Protein AF-A0AAD2DJ62-F1 (afdb_monomer_lite)

Foldseek 3Di:
DPLVVQLVCLLVVHADALVRLLVLLVLLLVLLQPAFLAAEAEPQEKEAFAAAQQQVLVVVVCVQQDHPPVYAYEYQENLHFLYLRSRSSLSSLSSCCSVRVRRRAYAYALCLAPVNCVPRCVQVSCCVNNVDRSSVVSSSQSNLSHHAWYAYPLAEIEGAADFAPQDLEPVVSRPDNSNDGQDLADGSQQSRQEHEDDDQAWDPDLQQIHIYGYDPSLVSSCVVSVHQAYEYELDDDQAQKDQDDPSSRYMYGHSHACGSVPPRGKHWMWTQHNVRDIDITIDHRDVVSVVPDDDPDDDPDPPPPDPPPPADSNHHDHDDDDDDDDDDDDDDDDDDDDDDDDDDDDDQDDDDFFWKDQDPLLVLLSVQVVQLQQAFGKDFPDWDADPPPRHTFKTKIATPLADFDDDDPDPDDDPGSRPNFPFIWMWGHPDPRMIGTHDGDHDGPDDGDSPPPDDDPRNPDHDDNPDDGDDDDDDDDDDDDDDDDDDDDDDDDPDPPQVVVVVVVVVVVVVQLVCQVPDDDDQPDPALQLVQVNQWFGPVVSVVVSVQVVQLVQKDDWDFDDDPDQKTKIKIWGWDDDPPRDTDIDIKIWIARPPVRDIDILVCCCVVPLADGNVRVNVCVVVVNRYDDCVSVDLVGTSPDDDPDDDDPDDDPPDPDDPVNVLVVCVVVLVVLLVQLLPDPVSVVVSLVVLVVVLVVLVVVVVVPVVDDDDPDDPDPSPSVNVSSVVSNVSSVSSVVVDPDDDDDDDDDDDD

Radius of gyration: 34.88 Å; chains: 1; bounding box: 92×95×78 Å

InterPro domains:
  IPR004330 FAR1, DNA binding domain [PF03101] (365-450)
  IPR004843 Calcineurin-like, phosphoesterase domain [PF00149] (44-237)
  IPR006186 Serine/threonine-specific protein phosphatase/bis(5-nucleosyl)-tetraphosphatase [PR00114] (44-71)
  IPR006186 Serine/threonine-specific protein phosphatase/bis(5-nucleosyl)-tetraphosphatase [PR00114] (73-100)
  IPR006186 Serine/threonine-specific protein phosphatase/bis(5-nucleosyl)-tetraphosphatase [PR00114] (106-130)
  IPR006186 Serine/threonine-specific protein phosphatase/bis(5-nucleosyl)-tetraphosphatase [PR00114] (141-167)
  IPR006186 Serine/threonine-specific protein phosphatase/bis(5-nucleosyl)-tetraphosphatase [PR00114] (170-197)
  IPR006186 Serine/threonine-specific protein phosphatase/bis(5-nucleosyl)-tetraphosphatase [PR00114] (226-246)
  IPR006186 Serine/threonine-specific protein phosphatase/bis(5-nucleosyl)-tetraphosphatase [PR00114] (249-265)
  IPR006186 Serine/threonine-specific protein phosphatase/bis(5-nucleosyl)-tetraphosphatase [PS00125] (107-112)
  IPR006186 Serine/threonine-specific protein phosphatase/bis(5-nucleosyl)-tetraphosphatase [SM00156] (16-287)
  IPR006564 Zinc finger, PMZ-type [SM00575] (599-626)
  IPR007527 Zinc finger, SWIM-type [PF04434] (592-622)
  IPR007527 Zinc finger, SWIM-type [PS50966] (588-624)
  IPR029052 Metallo-dependent phosphatase-like [G3DSA:3.60.21.10] (1-300)
  IPR029052 Metallo-dependent phosphatase-like [SSF56300] (2-286)
  IPR047129 Serine/Threonine protein phosphatase PP2A-like [PTHR45619] (2-291)

Sequence (752 aa):
MDLDQWIVKVKEGQHLSEDELQLLCEYVKEILIEESNVQPVNSPVTVCGDIHGQFHDLMKLFQTGGHVPETNYIFMGDFVDRGYNSLEVFTILLLLKARYPANITLLRGNHESRQLTQVYGFYDECQRKYGNANAWRYCTDVFDYLTLSAIIDGTVLCVHGGLSPDVRTIDQIRVIERNCEIPHEGPFCDLMWSDPEDIETWAVSPRGAGWLFGSRVTSEFNHINKLDLVCRAHQLVQEGLKYMFQDKGLVTVWSAPNYCYRCGNVASILSFNENMEREVKFFTETEENNQMRGPRTGQVSIYEGLNMEAVSLNSEPIFGEGEDFEDGDCATPEYDNEVHKSQFKKEPLPPTIGLEFESFEEAYDFYNVYAKDQGFGIRVSNSWFRSKRRERYRAKLSCSSAGFKKKSEANNPRPETRTGCPAMTIIKLVDAKRWRIVEVELEHNHPVNPEIKRFYKSHKKMFLASKKAQQSEPVKEIQTIKLYQTAVIDASCSGHIKTDALQRKHLKEAMGDFESRNSCFELKTKCNFELQLSKVYTKEIFNKFQIEVEGMYSCFNTRQVNANGPILTFVVKERIEVEGNEKEVRHYEVLYETTQMEIRCICSLFNLKGYLCRHALNVLNYNGVEEIPSEYILRRWSKDYKRSFHIDNGLSDSDVDVPVQWYNLLCRHGIQVVEEGAQSKEHYQAVMQELDGLLTKFTVVEESFMNSILTPNSLVYPDVVLFFGRSMCRALRAKNKLGFVNDCSCGPSSWT

Secondary structure (DSSP, 8-state):
--HHHHHHHHHTTPPPPHHHHHHHHHHHHHHHTTS-SEEEEPSSEEEE---TT-HHHHHHHHHHH--TTTSEEEE-S--SSSSS-HHHHHHHHHHHHHH-TTTEEEB--TTSSHHHHHHHSHHHHHHHHHSSSHHHHHHHHHHTTSBSEEEETTTEEEESS---TT--SHHHHHTS--SSSPPSSSHHHHHHH-EE-SSSSEEE-TTSSSEEE-HHHHHHHHHHHT-SEEEE-SS--TTSEEEESSS--EEEE---TTGGGTS---EEEEEE-TT--EEEEEE---HHHHH-----SS---TTTTS-TTSS-TT------------------------------PPPPPPP-TT-EESSHHHHHHHHHHHHHHTT--EEEEEEEEETTTTEEEEEEEEETT-S-PPP---SS-----------EEEEEEEETTEEEEEEEE---SS---TT-----GGGGG-----S--------------------------SSSHHHHHHHHHHHHHHHHHHHHHH-----SS--HHHHHHHHHB-HHHHHHHHHHHHGGGGEEEEEEEE-SSSEEEEEEEEEEEETTTEEEEEEEEEEEETTTTEEEETT-HHHHTSS--HHHHHHHHHTT--S--GGGS-GGGBTT----S-------TT----HHHHHHHHHHHHHHHHHHTTS-HHHHHHHHHHHHHHHHHHHHHHHHHTTS---SS---HHHHHHHHHHHHHHHHHHHHTTS-S-----------

Organism: NCBI:txid56036

pLDDT: mean 73.36, std 24.81, range [20.56, 98.81]

Structure (mmCIF, N/CA/C/O backbone):
data_AF-A0AAD2DJ62-F1
#
_entry.id   AF-A0AAD2DJ62-F1
#
loop_
_atom_site.group_PDB
_atom_site.id
_atom_site.type_symbol
_atom_site.label_atom_id
_atom_site.label_alt_id
_atom_site.label_comp_id
_atom_site.label_asym_id
_atom_site.label_entity_id
_atom_site.label_seq_id
_atom_site.pdbx_PDB_ins_code
_atom_site.Cartn_x
_atom_site.Cartn_y
_atom_site.Cartn_z
_atom_site.occupancy
_atom_site.B_iso_or_equiv
_atom_site.auth_seq_id
_atom_site.auth_comp_id
_atom_site.auth_asym_id
_atom_site.auth_atom_id
_atom_site.pdbx_PDB_model_num
ATOM 1 N N . MET A 1 1 ? -17.630 -7.058 24.037 1.00 83.31 1 MET A N 1
ATOM 2 C CA . MET A 1 1 ? -17.157 -6.040 23.084 1.00 83.31 1 MET A CA 1
ATOM 3 C C . MET A 1 1 ? -18.320 -5.102 22.808 1.00 83.31 1 MET A C 1
ATOM 5 O O . MET A 1 1 ? -19.314 -5.566 22.266 1.00 83.31 1 MET A O 1
ATOM 9 N N . ASP A 1 2 ? -18.247 -3.851 23.262 1.00 92.69 2 ASP A N 1
ATOM 10 C CA . ASP A 1 2 ? -19.270 -2.828 22.992 1.00 92.69 2 ASP A CA 1
ATOM 11 C C . ASP A 1 2 ? -18.758 -1.912 21.872 1.00 92.69 2 ASP A C 1
ATOM 13 O O . ASP A 1 2 ? -18.056 -0.929 22.110 1.00 92.69 2 ASP A O 1
ATOM 17 N N . LEU A 1 3 ? -19.036 -2.309 20.626 1.00 95.12 3 LEU A N 1
ATOM 18 C CA . LEU A 1 3 ? -18.525 -1.619 19.440 1.00 95.12 3 LEU A CA 1
ATOM 19 C C . LEU A 1 3 ? -19.054 -0.187 19.337 1.00 95.12 3 LEU A C 1
ATOM 21 O O . LEU A 1 3 ? -18.305 0.704 18.947 1.00 95.12 3 LEU A O 1
ATOM 25 N N . ASP A 1 4 ? -20.314 0.049 19.702 1.00 95.62 4 ASP A N 1
ATOM 26 C CA . ASP A 1 4 ? -20.933 1.368 19.573 1.00 95.62 4 ASP A CA 1
ATOM 27 C C . ASP A 1 4 ? -20.291 2.357 20.561 1.00 95.62 4 ASP A C 1
ATOM 29 O O . ASP A 1 4 ? -19.957 3.485 20.185 1.00 95.62 4 ASP A O 1
ATOM 33 N N . GLN A 1 5 ? -20.010 1.918 21.794 1.00 96.50 5 GLN A N 1
ATOM 34 C CA . GLN A 1 5 ? -19.262 2.720 22.766 1.00 96.50 5 GLN A CA 1
ATOM 35 C C . GLN A 1 5 ? -17.831 3.016 22.292 1.00 96.50 5 GLN A C 1
ATOM 37 O O . GLN A 1 5 ? -17.360 4.152 22.400 1.00 96.50 5 GLN A O 1
ATOM 42 N N . TRP A 1 6 ? -17.130 2.014 21.757 1.00 97.56 6 TRP A N 1
ATOM 43 C CA . TRP A 1 6 ? -15.767 2.177 21.247 1.00 97.56 6 TRP A CA 1
ATOM 44 C C . TRP A 1 6 ? -15.704 3.114 20.036 1.00 97.56 6 TRP A C 1
ATOM 46 O O . TRP A 1 6 ? -14.789 3.932 19.948 1.00 97.56 6 TRP A O 1
ATOM 56 N N . ILE A 1 7 ? -16.699 3.068 19.146 1.00 96.75 7 ILE A N 1
ATOM 57 C CA . ILE A 1 7 ? -16.826 3.997 18.014 1.00 96.75 7 ILE A CA 1
ATOM 58 C C . ILE A 1 7 ? -16.945 5.439 18.509 1.00 96.75 7 ILE A C 1
ATOM 60 O O . ILE A 1 7 ? -16.255 6.314 17.988 1.00 96.75 7 ILE A O 1
ATOM 64 N N . VAL A 1 8 ? -17.791 5.702 19.510 1.00 96.12 8 VAL A N 1
ATOM 65 C CA . VAL A 1 8 ? -17.934 7.050 20.090 1.00 96.12 8 VAL A CA 1
ATOM 66 C C . VAL A 1 8 ? -16.615 7.511 20.710 1.00 96.12 8 VAL A C 1
ATOM 68 O O . VAL A 1 8 ? -16.139 8.597 20.385 1.00 96.12 8 VAL A O 1
ATOM 71 N N . LYS A 1 9 ? -15.977 6.655 21.515 1.00 95.25 9 LYS A N 1
ATOM 72 C CA . LYS A 1 9 ? -14.684 6.930 22.160 1.00 95.25 9 LYS A CA 1
ATOM 73 C C . LYS A 1 9 ? -13.601 7.318 21.145 1.00 95.25 9 LYS A C 1
ATOM 75 O O . LYS A 1 9 ? -12.930 8.332 21.324 1.00 95.25 9 LYS A O 1
ATOM 80 N N . VAL A 1 10 ? -13.461 6.556 20.058 1.00 95.88 10 VAL A N 1
ATOM 81 C CA . VAL A 1 10 ? -12.454 6.841 19.022 1.00 95.88 10 VAL A CA 1
ATOM 82 C C . VAL A 1 10 ? -12.803 8.089 18.216 1.00 95.88 10 VAL A C 1
ATOM 84 O O . VAL A 1 10 ? -11.910 8.882 17.931 1.00 95.88 10 VAL A O 1
ATOM 87 N N . LYS A 1 11 ? -14.086 8.342 17.923 1.00 93.75 11 LYS A N 1
ATOM 88 C CA . LYS A 1 11 ? -14.540 9.588 17.269 1.00 93.75 11 LYS A CA 1
ATOM 89 C C . LYS A 1 11 ? -14.206 10.853 18.063 1.00 93.75 11 LYS A C 1
ATOM 91 O O . LYS A 1 11 ? -13.982 11.897 17.459 1.00 93.75 11 LYS A O 1
ATOM 96 N N . GLU A 1 12 ? -14.128 10.760 19.387 1.00 92.00 12 GLU A N 1
ATOM 97 C CA . GLU A 1 12 ? -13.686 11.852 20.266 1.00 92.00 12 GLU A CA 1
ATOM 98 C C . GLU A 1 12 ? -12.153 12.034 20.300 1.00 92.00 12 GLU A C 1
ATOM 100 O O . GLU A 1 12 ? -11.650 12.902 21.013 1.00 92.00 12 GLU A O 1
ATOM 105 N N . GLY A 1 13 ? -11.397 11.236 19.537 1.00 87.19 13 GLY A N 1
ATOM 106 C CA . GLY A 1 13 ? -9.935 11.285 19.476 1.00 87.19 13 GLY A CA 1
ATOM 107 C C . GLY A 1 13 ? -9.234 10.501 20.589 1.00 87.19 13 GLY A C 1
ATOM 108 O O . GLY A 1 13 ? -8.033 10.675 20.795 1.00 87.19 13 GLY A O 1
ATOM 109 N N . GLN A 1 14 ? -9.958 9.652 21.325 1.00 93.25 14 GLN A N 1
ATOM 110 C CA . GLN A 1 14 ? -9.372 8.769 22.334 1.00 93.25 14 GLN A CA 1
ATOM 111 C C . GLN A 1 14 ? -8.994 7.422 21.709 1.00 93.25 14 GLN A C 1
ATOM 113 O O . GLN A 1 14 ? -9.732 6.880 20.894 1.00 93.25 14 GLN A O 1
ATOM 118 N N . HIS A 1 15 ? -7.884 6.820 22.132 1.00 94.12 15 HIS A N 1
ATOM 119 C CA . HIS A 1 15 ? -7.539 5.462 21.711 1.00 94.12 15 HIS A CA 1
ATOM 120 C C . HIS A 1 15 ? -8.118 4.409 22.669 1.00 94.12 15 HIS A C 1
ATOM 122 O O . HIS A 1 15 ? -8.421 4.681 23.836 1.00 94.12 15 HIS A O 1
ATOM 128 N N . LEU A 1 16 ? -8.290 3.186 22.167 1.00 96.88 16 LEU A N 1
ATOM 129 C CA . LEU A 1 16 ? -8.700 2.038 22.974 1.00 96.88 16 LEU A CA 1
ATOM 130 C C . LEU A 1 16 ? -7.606 1.659 23.990 1.00 96.88 16 LEU A C 1
ATOM 132 O O . LEU A 1 16 ? -6.458 2.100 23.879 1.00 96.88 16 LEU A O 1
ATOM 136 N N . SER A 1 17 ? -7.956 0.885 25.019 1.00 96.88 17 SER A N 1
ATOM 137 C CA . SER A 1 17 ? -6.923 0.228 25.832 1.00 96.88 17 SER A CA 1
ATOM 138 C C . SER A 1 17 ? -6.212 -0.853 25.007 1.00 96.88 17 SER A C 1
ATOM 140 O O . SER A 1 17 ? -6.712 -1.278 23.967 1.00 96.88 17 SER A O 1
ATOM 142 N N . GLU A 1 18 ? -5.040 -1.304 25.458 1.00 97.06 18 GLU A N 1
ATOM 143 C CA . GLU A 1 18 ? -4.276 -2.336 24.742 1.00 97.06 18 GLU A CA 1
ATOM 144 C C . GLU A 1 18 ? -5.087 -3.634 24.574 1.00 97.06 18 GLU A C 1
ATOM 146 O O . GLU A 1 18 ? -5.151 -4.168 23.469 1.00 97.06 18 GLU A O 1
ATOM 151 N N . ASP A 1 19 ? -5.784 -4.074 25.628 1.00 97.25 19 ASP A N 1
ATOM 152 C CA . ASP A 1 19 ? -6.647 -5.265 25.603 1.00 97.25 19 ASP A CA 1
ATOM 153 C C . ASP A 1 19 ? -7.863 -5.082 24.677 1.00 97.25 19 ASP A C 1
ATOM 155 O O . ASP A 1 19 ? -8.256 -6.003 23.960 1.00 97.25 19 ASP A O 1
ATOM 159 N N . GLU A 1 20 ? -8.472 -3.888 24.678 1.00 98.00 20 GLU A N 1
ATOM 160 C CA . GLU A 1 20 ? -9.598 -3.552 23.795 1.00 98.00 20 GLU A CA 1
ATOM 161 C C . GLU A 1 20 ? -9.165 -3.576 22.320 1.00 98.00 20 GLU A C 1
ATOM 163 O O . GLU A 1 20 ? -9.867 -4.143 21.479 1.00 98.00 20 GLU A O 1
ATOM 168 N N . LEU A 1 21 ? -7.997 -2.999 22.011 1.00 98.38 21 LEU A N 1
ATOM 169 C CA . LEU A 1 21 ? -7.426 -3.000 20.664 1.00 98.38 21 LEU A CA 1
ATOM 170 C C . LEU A 1 21 ? -7.064 -4.417 20.214 1.00 98.38 21 LEU A C 1
ATOM 172 O O . LEU A 1 21 ? -7.402 -4.796 19.096 1.00 98.38 21 LEU A O 1
ATOM 176 N N . GLN A 1 22 ? -6.422 -5.208 21.076 1.00 98.19 22 GLN A N 1
ATOM 177 C CA . GLN A 1 22 ? -6.098 -6.600 20.772 1.00 98.19 22 GLN A CA 1
ATOM 178 C C . GLN A 1 22 ? -7.366 -7.394 20.438 1.00 98.19 22 GLN A C 1
ATOM 180 O O . GLN A 1 22 ? -7.416 -8.068 19.411 1.00 98.19 22 GLN A O 1
ATOM 185 N N . LEU A 1 23 ? -8.410 -7.271 21.266 1.00 98.25 23 LEU A N 1
ATOM 186 C CA . LEU A 1 23 ? -9.684 -7.954 21.043 1.00 98.25 23 LEU A CA 1
ATOM 187 C C . LEU A 1 23 ?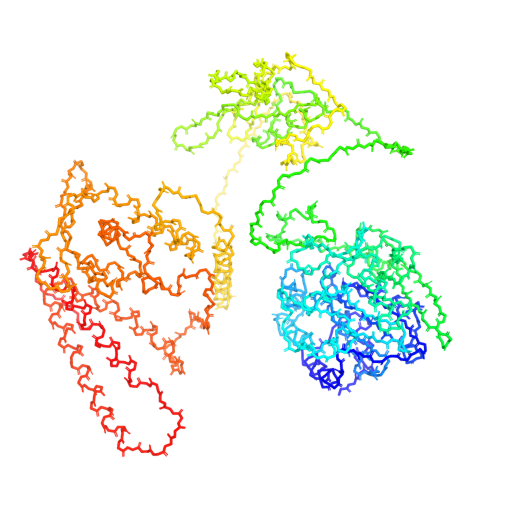 -10.338 -7.536 19.718 1.00 98.25 23 LEU A C 1
ATOM 189 O O . LEU A 1 23 ? -10.854 -8.390 18.998 1.00 98.25 23 LEU A O 1
ATOM 193 N N . LEU A 1 24 ? -10.298 -6.243 19.382 1.00 98.62 24 LEU A N 1
ATOM 194 C CA . LEU A 1 24 ? -10.791 -5.737 18.101 1.00 98.62 24 LEU A CA 1
ATOM 195 C C . LEU A 1 24 ? -10.009 -6.327 16.919 1.00 98.62 24 LEU A C 1
ATOM 197 O O . LEU A 1 24 ? -10.621 -6.778 15.953 1.00 98.62 24 LEU A O 1
ATOM 201 N N . CYS A 1 25 ? -8.676 -6.331 16.989 1.00 98.50 25 CYS A N 1
ATOM 202 C CA . CYS A 1 25 ? -7.812 -6.872 15.942 1.00 98.50 25 CYS A CA 1
ATOM 203 C C . CYS A 1 25 ? -8.073 -8.366 15.705 1.00 98.50 25 CYS A C 1
ATOM 205 O O . CYS A 1 25 ? -8.220 -8.774 14.555 1.00 98.50 25 CYS A O 1
ATOM 207 N N . GLU A 1 26 ? -8.179 -9.175 16.764 1.00 98.19 26 GLU A N 1
ATOM 208 C CA . GLU A 1 26 ? -8.516 -10.601 16.639 1.00 98.19 26 GLU A CA 1
ATOM 209 C C . GLU A 1 26 ? -9.891 -10.802 15.990 1.00 98.19 26 GLU A C 1
ATOM 211 O O . GLU A 1 26 ? -10.007 -11.544 15.016 1.00 98.19 26 GLU A O 1
ATOM 216 N N . TYR A 1 27 ? -10.910 -10.068 16.445 1.00 98.31 27 TYR A N 1
ATOM 217 C CA . TYR A 1 27 ? -12.258 -10.169 15.885 1.00 98.31 27 TYR A CA 1
ATOM 218 C C . TYR A 1 27 ? -12.324 -9.754 14.406 1.00 98.31 27 TYR A C 1
ATOM 220 O O . TYR A 1 27 ? -13.000 -10.391 13.602 1.00 98.31 27 TYR A O 1
ATOM 228 N N . VAL A 1 28 ? -11.606 -8.701 14.003 1.00 98.44 28 VAL A N 1
ATOM 229 C CA . VAL A 1 28 ? -11.591 -8.281 12.593 1.00 98.44 28 VAL A CA 1
ATOM 230 C C . VAL A 1 28 ? -10.813 -9.265 11.716 1.00 98.44 28 VAL A C 1
ATOM 232 O O . VAL A 1 28 ? -11.222 -9.480 10.576 1.00 98.44 28 VAL A O 1
ATOM 235 N N . LYS A 1 29 ? -9.759 -9.924 12.218 1.00 98.00 29 LYS A N 1
ATOM 236 C CA . LYS A 1 29 ? -9.090 -11.008 11.472 1.00 98.00 29 LYS A CA 1
ATOM 237 C C . LYS A 1 29 ? -10.045 -12.160 11.156 1.00 98.00 29 LYS A C 1
ATOM 239 O O . LYS A 1 29 ? -10.010 -12.660 10.036 1.00 98.00 29 LYS A O 1
ATOM 244 N N . GLU A 1 30 ? -10.926 -12.534 12.089 1.00 96.94 30 GLU A N 1
ATOM 245 C CA . GLU A 1 30 ? -11.965 -13.554 11.853 1.00 96.94 30 GLU A CA 1
ATOM 246 C C . GLU A 1 30 ? -12.947 -13.152 10.742 1.00 96.94 30 GLU A C 1
ATOM 248 O O . GLU A 1 30 ? -13.441 -14.007 10.016 1.00 96.94 30 GLU A O 1
ATOM 253 N N . ILE A 1 31 ? -13.212 -11.855 10.569 1.00 97.69 31 ILE A N 1
ATOM 254 C CA . ILE A 1 31 ? -14.036 -11.360 9.459 1.00 97.69 31 ILE A CA 1
ATOM 255 C C . ILE A 1 31 ? -13.234 -11.390 8.154 1.00 97.69 31 ILE A C 1
ATOM 257 O O . ILE A 1 31 ? -13.706 -11.907 7.146 1.00 97.69 31 ILE A O 1
ATOM 261 N N . LEU A 1 32 ? -12.021 -10.833 8.163 1.00 97.25 32 LEU A N 1
ATOM 262 C CA . LEU A 1 32 ? -11.208 -10.658 6.960 1.00 97.25 32 LEU A CA 1
ATOM 263 C C . LEU A 1 32 ? -10.713 -11.986 6.374 1.00 97.25 32 LEU A C 1
ATOM 265 O O . LEU A 1 32 ? -10.523 -12.065 5.164 1.00 97.25 32 LEU A O 1
ATOM 269 N N . ILE A 1 33 ? -10.510 -13.032 7.180 1.00 95.19 33 ILE A N 1
ATOM 270 C CA . ILE A 1 33 ? -10.081 -14.346 6.671 1.00 95.19 33 ILE A CA 1
ATOM 271 C C . ILE A 1 33 ? -11.132 -14.996 5.755 1.00 95.19 33 ILE A C 1
ATOM 273 O O . ILE A 1 33 ? -10.768 -15.693 4.811 1.00 95.19 33 ILE A O 1
ATOM 277 N N . GLU A 1 34 ? -12.418 -14.716 5.979 1.00 94.75 34 GLU A N 1
ATOM 278 C CA . GLU A 1 34 ? -13.530 -15.199 5.146 1.00 94.75 34 GLU A CA 1
ATOM 279 C C . GLU A 1 34 ? -13.703 -14.369 3.857 1.00 94.75 34 GLU A C 1
ATOM 281 O O . GLU A 1 34 ? -14.409 -14.759 2.924 1.00 94.75 34 GLU A O 1
ATOM 286 N N . GLU A 1 35 ? -13.040 -13.215 3.765 1.00 95.50 35 GLU A N 1
ATOM 287 C CA . GLU A 1 35 ? -13.110 -12.338 2.604 1.00 95.50 35 GLU A CA 1
ATOM 288 C C . GLU A 1 35 ? -12.161 -12.809 1.487 1.00 95.50 35 GLU A C 1
ATOM 290 O O . GLU A 1 35 ? -10.953 -12.918 1.664 1.00 95.50 35 GLU A O 1
ATOM 295 N N . SER A 1 36 ? -12.684 -13.045 0.279 1.00 96.50 36 SER A N 1
ATOM 296 C CA . SER A 1 36 ? -11.897 -13.189 -0.960 1.00 96.50 36 SER A CA 1
ATOM 297 C C . SER A 1 36 ? -10.967 -11.991 -1.236 1.00 96.50 36 SER A C 1
ATOM 299 O O . SER A 1 36 ? -11.298 -10.854 -0.906 1.00 96.50 36 SER A O 1
ATOM 301 N N . ASN A 1 37 ? -9.840 -12.211 -1.929 1.00 97.69 37 ASN A N 1
ATOM 302 C CA . ASN A 1 37 ? -8.936 -11.123 -2.349 1.00 97.69 37 ASN A CA 1
ATOM 303 C C . ASN A 1 37 ? -9.610 -10.080 -3.251 1.00 97.69 37 ASN A C 1
ATOM 305 O O . ASN A 1 37 ? -9.126 -8.953 -3.324 1.00 97.69 37 ASN A O 1
ATOM 309 N N . VAL A 1 38 ? -10.665 -10.479 -3.971 1.00 98.19 38 VAL A N 1
ATOM 310 C CA . VAL A 1 38 ? -11.490 -9.590 -4.793 1.00 98.19 38 VAL A CA 1
ATOM 311 C C . VAL A 1 38 ? -12.892 -9.563 -4.191 1.00 98.19 38 VAL A C 1
ATOM 313 O O . VAL A 1 38 ? -13.701 -10.467 -4.450 1.00 98.19 38 VAL A O 1
ATOM 316 N N . GLN A 1 39 ? -13.167 -8.543 -3.384 1.00 97.88 39 GLN A N 1
ATOM 317 C CA . GLN A 1 39 ? -14.445 -8.391 -2.694 1.00 97.88 39 GLN A CA 1
ATOM 318 C C . GLN A 1 39 ? -15.551 -7.889 -3.625 1.00 97.88 39 GLN A C 1
ATOM 320 O O . GLN A 1 39 ? -15.402 -6.811 -4.195 1.00 97.88 39 GLN A O 1
ATOM 325 N N . PRO A 1 40 ? -16.665 -8.624 -3.798 1.00 97.69 40 PRO A N 1
ATOM 326 C CA . PRO A 1 40 ? -17.833 -8.083 -4.478 1.00 97.69 40 PRO A CA 1
ATOM 327 C C . PRO A 1 40 ? -18.517 -7.039 -3.589 1.00 97.69 40 PRO A C 1
ATOM 329 O O . PRO A 1 40 ? -18.790 -7.300 -2.419 1.00 97.69 40 PRO A O 1
ATOM 332 N N . VAL A 1 41 ? -18.814 -5.869 -4.149 1.00 97.44 41 VAL A N 1
ATOM 333 C CA . VAL A 1 41 ? -19.488 -4.774 -3.441 1.00 97.44 41 VAL A CA 1
ATOM 334 C C . VAL A 1 41 ? -20.659 -4.282 -4.280 1.00 97.44 41 VAL A C 1
ATOM 336 O O . VAL A 1 41 ? -20.519 -4.083 -5.484 1.00 97.44 41 VAL A O 1
ATOM 339 N N . ASN A 1 42 ? -21.812 -4.086 -3.643 1.00 94.75 42 ASN A N 1
ATOM 340 C CA . ASN A 1 42 ? -23.005 -3.593 -4.324 1.00 94.75 42 ASN A CA 1
ATOM 341 C C . ASN A 1 42 ? -23.079 -2.065 -4.249 1.00 94.75 42 ASN A C 1
ATOM 343 O O . ASN A 1 42 ? -22.725 -1.472 -3.222 1.00 94.75 42 ASN A O 1
ATOM 347 N N . SER A 1 43 ? -23.599 -1.431 -5.296 1.00 93.94 43 SER A N 1
ATOM 348 C CA . SER A 1 43 ? -24.048 -0.039 -5.207 1.00 93.94 43 SER A CA 1
ATOM 349 C C . SER A 1 43 ? -25.287 0.096 -4.285 1.00 93.94 43 SER A C 1
ATOM 351 O O . SER A 1 43 ? -26.023 -0.878 -4.094 1.00 93.94 43 SER A O 1
ATOM 353 N N . PRO A 1 44 ? -25.529 1.267 -3.657 1.00 95.75 44 PRO A N 1
ATOM 354 C CA . PRO A 1 44 ? -24.711 2.478 -3.686 1.00 95.75 44 PRO A CA 1
ATOM 355 C C . PRO A 1 44 ? -23.430 2.347 -2.847 1.00 95.75 44 PRO A C 1
ATOM 357 O O . PRO A 1 44 ? -23.447 1.838 -1.724 1.00 95.75 44 PRO A O 1
ATOM 360 N N . VAL A 1 45 ? -22.310 2.841 -3.378 1.00 97.88 45 VAL A N 1
ATOM 361 C CA . VAL A 1 45 ? -20.987 2.727 -2.743 1.00 97.88 45 VAL A CA 1
ATOM 362 C C . VAL A 1 45 ? -20.144 3.979 -2.951 1.00 97.88 45 VAL A C 1
ATOM 364 O O . VAL A 1 45 ? -20.184 4.604 -4.006 1.00 97.88 45 VAL A O 1
ATOM 367 N N . THR A 1 46 ? -19.351 4.338 -1.948 1.00 98.38 46 THR A N 1
ATOM 368 C CA . THR A 1 46 ? -18.354 5.405 -2.009 1.00 98.38 46 THR A CA 1
ATOM 369 C C . THR A 1 46 ? -16.948 4.813 -1.970 1.00 98.38 46 THR A C 1
ATOM 371 O O . THR A 1 46 ? -16.597 4.068 -1.059 1.00 98.38 46 THR A O 1
ATOM 374 N N . VAL A 1 47 ? -16.136 5.161 -2.963 1.00 98.62 47 VAL A N 1
ATOM 375 C CA . VAL A 1 47 ? -14.732 4.766 -3.086 1.00 98.62 47 VAL A CA 1
ATOM 376 C C . VAL A 1 47 ? -13.839 5.879 -2.540 1.00 98.62 47 VAL A C 1
ATOM 378 O O . VAL A 1 47 ? -13.959 7.044 -2.938 1.00 98.62 47 VAL A O 1
ATOM 381 N N . CYS A 1 48 ? -12.934 5.506 -1.642 1.00 98.56 48 CYS A N 1
ATOM 382 C CA . CYS A 1 48 ? -11.993 6.381 -0.954 1.00 98.56 48 CYS A CA 1
ATOM 383 C C . CYS A 1 48 ? -10.556 5.953 -1.271 1.00 98.56 48 CYS A C 1
ATOM 385 O O . CYS A 1 48 ? -10.251 4.760 -1.250 1.00 98.56 48 CYS A O 1
ATOM 387 N N . GLY A 1 49 ? -9.691 6.922 -1.568 1.00 98.31 49 GLY A N 1
ATOM 388 C CA . GLY A 1 49 ? -8.252 6.709 -1.725 1.00 98.31 49 GLY A CA 1
ATOM 389 C C . GLY A 1 49 ? -7.500 6.836 -0.399 1.00 98.31 49 GLY A C 1
ATOM 390 O O . GLY A 1 49 ? -8.075 6.614 0.668 1.00 98.31 49 GLY A O 1
ATOM 391 N N . ASP A 1 50 ? -6.238 7.251 -0.488 1.00 98.50 50 ASP A N 1
ATOM 392 C CA . ASP A 1 50 ? -5.294 7.360 0.630 1.00 98.50 50 ASP A CA 1
ATOM 393 C C . ASP A 1 50 ? -5.800 8.292 1.740 1.00 98.50 50 ASP A C 1
ATOM 395 O O . ASP A 1 50 ? -6.384 9.351 1.466 1.00 98.50 50 ASP A O 1
ATOM 399 N N . ILE A 1 51 ? -5.526 7.917 2.996 1.00 97.88 51 ILE A N 1
ATOM 400 C CA . ILE A 1 51 ? -5.933 8.658 4.205 1.00 97.88 51 ILE A CA 1
ATOM 401 C C . ILE A 1 51 ? -4.723 9.134 5.019 1.00 97.88 51 ILE A C 1
ATOM 403 O O . ILE A 1 51 ? -4.757 10.236 5.572 1.00 97.88 51 ILE A O 1
ATOM 407 N N . HIS A 1 52 ? -3.665 8.321 5.107 1.00 96.25 52 HIS A N 1
ATOM 408 C CA . HIS A 1 52 ? -2.375 8.665 5.714 1.00 96.25 52 HIS A CA 1
ATOM 409 C C . HIS A 1 52 ? -2.467 9.333 7.094 1.00 96.25 52 HIS A C 1
ATOM 411 O O . HIS A 1 52 ? -1.946 10.426 7.327 1.00 96.25 52 HIS A O 1
ATOM 417 N N . GLY A 1 53 ? -3.188 8.705 8.024 1.00 95.25 53 GLY A N 1
ATOM 418 C CA . GLY A 1 53 ? -3.268 9.165 9.409 1.00 95.25 53 GLY A CA 1
ATOM 419 C C . GLY A 1 53 ? -3.904 10.546 9.611 1.00 95.25 53 GLY A C 1
ATOM 420 O O . GLY A 1 53 ? -3.716 11.146 10.671 1.00 95.25 53 GLY A O 1
ATOM 421 N N . GLN A 1 54 ? -4.659 11.068 8.636 1.00 94.81 54 GLN A N 1
ATOM 422 C CA . GLN A 1 54 ? -5.391 12.336 8.744 1.00 94.81 54 GLN A CA 1
ATOM 423 C C . GLN A 1 54 ? -6.800 12.128 9.329 1.00 94.81 54 GLN A C 1
ATOM 425 O O . GLN A 1 54 ? -7.819 12.276 8.657 1.00 94.81 54 GLN A O 1
ATOM 430 N N . PHE A 1 55 ? -6.863 11.797 10.623 1.00 96.12 55 PHE A N 1
ATOM 431 C CA . PHE A 1 55 ? -8.098 11.393 11.313 1.00 96.12 55 PHE A CA 1
ATOM 432 C C . PHE A 1 55 ? -9.264 12.388 11.212 1.00 96.12 55 PHE A C 1
ATOM 434 O O . PHE A 1 55 ? -10.397 11.990 10.939 1.00 96.12 55 PHE A O 1
ATOM 441 N N . HIS A 1 56 ? -9.015 13.684 11.403 1.00 95.06 56 HIS A N 1
ATOM 442 C CA . HIS A 1 56 ? -10.088 14.680 11.331 1.00 95.06 56 HIS A CA 1
ATOM 443 C C . HIS A 1 56 ? -10.653 14.828 9.913 1.00 95.06 56 HIS A C 1
ATOM 445 O O . HIS A 1 56 ? -11.863 14.991 9.747 1.00 95.06 56 HIS A O 1
ATOM 451 N N . ASP A 1 57 ? -9.809 14.682 8.890 1.00 95.69 57 ASP A N 1
ATOM 452 C CA . ASP A 1 57 ? -10.262 14.697 7.499 1.00 95.69 57 ASP A CA 1
ATOM 453 C C . ASP A 1 57 ? -11.050 13.432 7.158 1.00 95.69 57 ASP A C 1
ATOM 455 O O . ASP A 1 57 ? -12.038 13.520 6.435 1.00 95.69 57 ASP A O 1
ATOM 459 N N . LEU A 1 58 ? -10.708 12.279 7.745 1.00 96.81 58 LEU A N 1
ATOM 460 C CA . LEU A 1 58 ? -11.527 11.068 7.639 1.00 96.81 58 LEU A CA 1
ATOM 461 C C . LEU A 1 58 ? -12.932 11.275 8.236 1.00 96.81 58 LEU A C 1
ATOM 463 O O . LEU A 1 58 ? -13.924 10.807 7.678 1.00 96.81 58 LEU A O 1
ATOM 467 N N . MET A 1 59 ? -13.062 12.009 9.346 1.00 95.69 59 MET A N 1
ATOM 468 C CA . MET A 1 59 ? -14.386 12.341 9.891 1.00 95.69 59 MET A CA 1
ATOM 469 C C . MET A 1 59 ? -15.182 13.247 8.941 1.00 95.69 59 MET A C 1
ATOM 471 O O . MET A 1 59 ? -16.381 13.028 8.746 1.00 95.69 59 MET A O 1
ATOM 475 N N . LYS A 1 60 ? -14.524 14.219 8.298 1.00 95.75 60 LYS A N 1
ATOM 476 C CA . LYS A 1 60 ? -15.131 15.062 7.253 1.00 95.75 60 LYS A CA 1
ATOM 477 C C . LYS A 1 60 ? -15.495 14.261 5.998 1.00 95.75 60 LYS A C 1
ATOM 479 O O . LYS A 1 60 ? -16.539 14.515 5.394 1.00 95.75 60 LYS A O 1
ATOM 484 N N . LEU A 1 61 ? -14.691 13.262 5.637 1.00 97.19 61 LEU A N 1
ATOM 485 C CA . LEU A 1 61 ? -14.978 12.324 4.554 1.00 97.19 61 LEU A CA 1
ATOM 486 C C . LEU A 1 61 ? -16.301 11.601 4.818 1.00 97.19 61 LEU A C 1
ATOM 488 O O . LEU A 1 61 ? -17.170 11.629 3.951 1.00 97.19 61 LEU A O 1
ATOM 492 N N . PHE A 1 62 ? -16.520 11.055 6.019 1.00 95.81 62 PHE A N 1
ATOM 493 C CA . PHE A 1 62 ? -17.800 10.415 6.362 1.00 95.81 62 PHE A CA 1
ATOM 494 C C . PHE A 1 62 ? -18.988 11.387 6.358 1.00 95.81 62 PHE A C 1
ATOM 496 O O . PHE A 1 62 ? -20.089 11.010 5.962 1.00 95.81 62 PHE A O 1
ATOM 503 N N . GLN A 1 63 ? -18.787 12.648 6.757 1.00 94.50 63 GLN A N 1
ATOM 504 C CA . GLN A 1 63 ? -19.828 13.681 6.648 1.00 94.50 63 GLN A CA 1
ATOM 505 C C . GLN A 1 63 ? -20.188 13.991 5.185 1.00 94.50 63 GLN A C 1
ATOM 507 O O . GLN A 1 63 ? -21.332 14.323 4.889 1.00 94.50 63 GLN A O 1
ATOM 512 N N . THR A 1 64 ? -19.219 13.876 4.274 1.00 94.94 64 THR A N 1
ATOM 513 C CA . THR A 1 64 ? -19.381 14.180 2.844 1.00 94.94 64 THR A CA 1
ATOM 514 C C . THR A 1 64 ? -19.947 12.989 2.061 1.00 94.94 64 THR A C 1
ATOM 516 O O . THR A 1 64 ? -20.802 13.155 1.188 1.00 94.94 64 THR A O 1
ATOM 519 N N . GLY A 1 65 ? -19.473 11.778 2.357 1.00 92.81 65 GLY A N 1
ATOM 520 C CA . GLY A 1 65 ? -19.837 10.555 1.642 1.00 92.81 65 GLY A CA 1
ATOM 521 C C . GLY A 1 65 ? -21.169 9.948 2.072 1.00 92.81 65 GLY A C 1
ATOM 522 O O . GLY A 1 65 ? -21.799 9.269 1.267 1.00 92.81 65 GLY A O 1
ATOM 523 N N . GLY A 1 66 ? -21.631 10.247 3.290 1.00 91.94 66 GLY A N 1
ATOM 524 C CA . GLY A 1 66 ? -22.832 9.661 3.883 1.00 91.94 66 GLY A CA 1
ATOM 525 C C . GLY A 1 66 ? -22.503 8.700 5.025 1.00 91.94 66 GLY A C 1
ATOM 526 O O . GLY A 1 66 ? -21.364 8.266 5.200 1.00 91.94 66 GLY A O 1
ATOM 527 N N . HIS A 1 67 ? -23.503 8.375 5.839 1.00 87.44 67 HIS A N 1
ATOM 528 C CA . HIS A 1 67 ? -23.315 7.502 6.992 1.00 87.44 67 HIS A CA 1
ATOM 529 C C . HIS A 1 67 ? -23.467 6.019 6.627 1.00 87.44 67 HIS A C 1
ATOM 531 O O . HIS A 1 67 ? -24.145 5.644 5.673 1.00 87.44 67 HIS A O 1
ATOM 537 N N . VAL A 1 68 ? -22.772 5.179 7.391 1.00 91.38 68 VAL A N 1
ATOM 538 C CA . VAL A 1 68 ? -22.915 3.721 7.371 1.00 91.38 68 VAL A CA 1
ATOM 539 C C . VAL A 1 68 ? -24.015 3.371 8.383 1.00 91.38 68 VAL A C 1
ATOM 541 O O . VAL A 1 68 ? -23.954 3.904 9.498 1.00 91.38 68 VAL A O 1
ATOM 544 N N . PRO A 1 69 ? -24.974 2.479 8.066 1.00 91.62 69 PRO A N 1
ATOM 545 C CA . PRO A 1 69 ? -24.981 1.526 6.948 1.00 91.62 69 PRO A CA 1
ATOM 546 C C . PRO A 1 69 ? -25.721 1.974 5.678 1.00 91.62 69 PRO A C 1
ATOM 548 O O . PRO A 1 69 ? -25.861 1.167 4.763 1.00 91.62 69 PRO A O 1
ATOM 551 N N . GLU A 1 70 ? -26.205 3.213 5.584 1.00 89.44 70 GLU A N 1
ATOM 552 C CA . GLU A 1 70 ? -26.969 3.679 4.415 1.00 89.44 70 GLU A CA 1
ATOM 553 C C . GLU A 1 70 ? -26.129 3.747 3.128 1.00 89.44 70 GLU A C 1
ATOM 555 O O . GLU A 1 70 ? -26.674 3.724 2.028 1.00 89.44 70 GLU A O 1
ATOM 560 N N . THR A 1 71 ? -24.805 3.855 3.249 1.00 91.19 71 THR A N 1
ATOM 561 C CA . THR A 1 71 ? -23.856 3.887 2.129 1.00 91.19 71 THR A CA 1
ATOM 562 C C . THR A 1 71 ? -22.737 2.876 2.354 1.00 91.19 71 THR A C 1
ATOM 564 O O . THR A 1 71 ? -22.139 2.840 3.433 1.00 91.19 71 THR A O 1
ATOM 567 N N . ASN A 1 72 ? -22.430 2.071 1.331 1.00 97.38 72 ASN A N 1
ATOM 568 C CA . ASN A 1 72 ? -21.266 1.185 1.351 1.00 97.38 72 ASN A CA 1
ATOM 569 C C . ASN A 1 72 ? -19.984 1.990 1.114 1.00 97.38 72 ASN A C 1
ATOM 571 O O . ASN A 1 72 ? -19.999 3.000 0.412 1.00 97.38 72 ASN A O 1
ATOM 575 N N . TYR A 1 73 ? -18.861 1.528 1.649 1.00 98.62 73 TYR A N 1
ATOM 576 C CA . TYR A 1 73 ? -17.559 2.162 1.489 1.00 98.62 73 TYR A CA 1
ATOM 577 C C . TYR A 1 73 ? -16.492 1.159 1.075 1.00 98.62 73 TYR A C 1
ATOM 579 O O . TYR A 1 73 ? -16.373 0.087 1.667 1.00 98.62 73 TYR A O 1
ATOM 587 N N . ILE A 1 74 ? -15.670 1.559 0.108 1.00 98.75 74 ILE A N 1
ATOM 588 C CA . ILE A 1 74 ? -14.416 0.893 -0.238 1.00 98.75 74 ILE A CA 1
ATOM 589 C C . ILE A 1 74 ? -13.289 1.867 0.072 1.00 98.75 74 ILE A C 1
ATOM 591 O O . ILE A 1 74 ? -13.206 2.924 -0.552 1.00 98.75 74 ILE A O 1
ATOM 595 N N . PHE A 1 75 ? -12.408 1.504 0.996 1.00 98.81 75 PHE A N 1
ATOM 596 C CA . PHE A 1 75 ? -11.171 2.239 1.227 1.00 98.81 75 PHE A CA 1
ATOM 597 C C . PHE A 1 75 ? -10.009 1.506 0.563 1.00 98.81 75 PHE A C 1
ATOM 599 O O . PHE A 1 75 ? -9.779 0.332 0.856 1.00 98.81 75 PHE A O 1
ATOM 606 N N . MET A 1 76 ? -9.299 2.187 -0.337 1.00 98.56 76 MET A N 1
ATOM 607 C CA . MET A 1 76 ? -8.310 1.565 -1.221 1.00 98.56 76 MET A CA 1
ATOM 608 C C . MET A 1 76 ? -6.920 1.359 -0.604 1.00 98.56 76 MET A C 1
ATOM 610 O O . MET A 1 76 ? -6.055 0.881 -1.317 1.00 98.56 76 MET A O 1
ATOM 614 N N . GLY A 1 77 ? -6.728 1.618 0.692 1.00 97.62 77 GLY A N 1
ATOM 615 C CA . GLY A 1 77 ? -5.458 1.407 1.395 1.00 97.62 77 GLY A CA 1
ATOM 616 C C . GLY A 1 77 ? -4.833 2.705 1.900 1.00 97.62 77 GLY A C 1
ATOM 617 O O . GLY A 1 77 ? -5.478 3.757 1.892 1.00 97.62 77 GLY A O 1
ATOM 618 N N . ASP A 1 78 ? -3.593 2.609 2.375 1.00 98.31 78 ASP A N 1
ATOM 619 C CA . ASP A 1 78 ? -2.781 3.708 2.903 1.00 98.31 78 ASP A CA 1
ATOM 620 C C . ASP A 1 78 ? -3.516 4.499 3.996 1.00 98.31 78 ASP A C 1
ATOM 622 O O . ASP A 1 78 ? -3.749 5.714 3.941 1.00 98.31 78 ASP A O 1
ATOM 626 N N . PHE A 1 79 ? -3.906 3.762 5.033 1.00 98.50 79 PHE A N 1
ATOM 627 C CA . PHE A 1 79 ? -4.564 4.272 6.233 1.00 98.50 79 PHE A CA 1
ATOM 628 C C . PHE A 1 79 ? -3.572 4.958 7.168 1.00 98.50 79 PHE A C 1
ATOM 630 O O . PHE A 1 79 ? -3.923 5.921 7.857 1.00 98.50 79 PHE A O 1
ATOM 637 N N . VAL A 1 80 ? -2.347 4.435 7.212 1.00 97.69 80 VAL A N 1
ATOM 638 C CA . VAL A 1 80 ? -1.319 4.789 8.193 1.00 97.69 80 VAL A CA 1
ATOM 639 C C . VAL A 1 80 ? -0.160 5.578 7.579 1.00 97.69 80 VAL A C 1
ATOM 641 O O . VAL A 1 80 ? -0.103 5.815 6.371 1.00 97.69 80 VAL A O 1
ATOM 644 N N . ASP A 1 81 ? 0.763 5.980 8.455 1.00 93.62 81 ASP A N 1
ATOM 645 C CA . ASP A 1 81 ? 1.958 6.775 8.181 1.00 93.62 81 ASP A CA 1
ATOM 646 C C . ASP A 1 81 ? 1.683 8.214 7.725 1.00 93.62 81 ASP A C 1
ATOM 648 O O . ASP A 1 81 ? 0.572 8.583 7.352 1.00 93.62 81 ASP A O 1
ATOM 652 N N . ARG A 1 82 ? 2.746 9.037 7.737 1.00 87.75 82 ARG A N 1
ATOM 653 C CA . ARG A 1 82 ? 2.783 10.452 7.305 1.00 87.75 82 ARG A CA 1
ATOM 654 C C . ARG A 1 82 ? 2.007 11.415 8.208 1.00 87.75 82 ARG A C 1
ATOM 656 O O . ARG A 1 82 ? 2.576 12.422 8.634 1.00 87.75 82 ARG A O 1
ATOM 663 N N . GLY A 1 83 ? 0.744 11.119 8.499 1.00 88.62 83 GLY A N 1
ATOM 664 C CA . GLY A 1 83 ? -0.091 11.836 9.457 1.00 88.62 83 GLY A CA 1
ATOM 665 C C . GLY A 1 83 ? 0.163 11.412 10.904 1.00 88.62 83 GLY A C 1
ATOM 666 O O . GLY A 1 83 ? 0.768 10.379 11.185 1.00 88.62 83 GLY A O 1
ATOM 667 N N . TYR A 1 84 ? -0.304 12.228 11.850 1.00 89.69 84 TYR A N 1
ATOM 668 C CA . TYR A 1 84 ? -0.046 12.027 13.283 1.00 89.69 84 TYR A CA 1
ATOM 669 C C . TYR A 1 84 ? -1.049 11.106 13.998 1.00 89.69 84 TYR A C 1
ATOM 671 O O . TYR A 1 84 ? -0.830 10.771 15.169 1.00 89.69 84 TYR A O 1
ATOM 679 N N . ASN A 1 85 ? -2.145 10.746 13.323 1.00 95.06 85 ASN A N 1
ATOM 680 C CA . ASN A 1 85 ? -3.291 10.032 13.888 1.00 95.06 85 ASN A CA 1
ATOM 681 C C . ASN A 1 85 ? -3.597 8.732 13.130 1.00 95.06 85 ASN A C 1
ATOM 683 O O . ASN A 1 85 ? -4.758 8.392 12.889 1.00 95.06 85 ASN A O 1
ATOM 687 N N . SER A 1 86 ? -2.553 8.002 12.735 1.00 97.19 86 SER A N 1
ATOM 688 C CA . SER A 1 86 ? -2.680 6.730 12.014 1.00 97.19 86 SER A CA 1
ATOM 689 C C . SER A 1 86 ? -3.386 5.672 12.858 1.00 97.19 86 SER A C 1
ATOM 691 O O . SER A 1 86 ? -4.206 4.914 12.342 1.00 97.19 86 SER A O 1
ATOM 693 N N . LEU A 1 87 ? -3.126 5.646 14.169 1.00 97.00 87 LEU A N 1
ATOM 694 C CA . LEU A 1 87 ? -3.787 4.726 15.087 1.00 97.00 87 LEU A CA 1
ATOM 695 C C . LEU A 1 87 ? -5.291 5.001 15.163 1.00 97.00 87 LEU A C 1
ATOM 697 O O . LEU A 1 87 ? -6.070 4.055 15.088 1.00 97.00 87 LEU A O 1
ATOM 701 N N . GLU A 1 88 ? -5.716 6.261 15.309 1.00 97.12 88 GLU A N 1
ATOM 702 C CA . GLU A 1 88 ? -7.147 6.583 15.358 1.00 97.12 88 GLU A CA 1
ATOM 703 C C . GLU A 1 88 ? -7.838 6.265 14.028 1.00 97.12 88 GLU A C 1
ATOM 705 O O . GLU A 1 88 ? -8.920 5.677 14.047 1.00 97.12 88 GLU A O 1
ATOM 710 N N . VAL A 1 89 ? -7.201 6.588 12.892 1.00 98.25 89 VAL A N 1
ATOM 711 C CA . VAL A 1 89 ? -7.698 6.252 11.544 1.00 98.25 89 VAL A CA 1
ATOM 712 C C . VAL A 1 89 ? -7.906 4.751 11.400 1.00 98.25 89 VAL A C 1
ATOM 714 O O . VAL A 1 89 ? -9.004 4.309 11.062 1.00 98.25 89 VAL A O 1
ATOM 717 N N . PHE A 1 90 ? -6.880 3.950 11.678 1.00 98.56 90 PHE A N 1
ATOM 718 C CA . PHE A 1 90 ? -6.996 2.513 11.479 1.00 98.56 90 PHE A CA 1
ATOM 719 C C . PHE A 1 90 ? -7.992 1.899 12.470 1.00 98.56 90 PHE A C 1
ATOM 721 O O . PHE A 1 90 ? -8.858 1.124 12.073 1.00 98.56 90 PHE A O 1
ATOM 728 N N . THR A 1 91 ? -7.972 2.327 13.736 1.00 98.44 91 THR A N 1
ATOM 729 C CA . THR A 1 91 ? -8.898 1.820 14.763 1.00 98.44 91 THR A CA 1
ATOM 730 C C . THR A 1 91 ? -10.359 2.115 14.415 1.00 98.44 91 THR A C 1
ATOM 732 O O . THR A 1 91 ? -11.196 1.221 14.543 1.00 98.44 91 THR A O 1
ATOM 735 N N . ILE A 1 92 ? -10.701 3.327 13.951 1.00 98.25 92 ILE A N 1
ATOM 736 C CA . ILE A 1 92 ? -12.095 3.630 13.587 1.00 98.25 92 ILE A CA 1
ATOM 737 C C . ILE A 1 92 ? -12.552 2.814 12.373 1.00 98.25 92 ILE A C 1
ATOM 739 O O . ILE A 1 92 ? -13.691 2.351 12.354 1.00 98.25 92 ILE A O 1
ATOM 743 N N . LEU A 1 93 ? -11.671 2.572 11.397 1.00 98.56 93 LEU A N 1
ATOM 744 C CA . LEU A 1 93 ? -11.974 1.724 10.242 1.00 98.56 93 LEU A CA 1
ATOM 745 C C . LEU A 1 93 ? -12.196 0.263 10.656 1.00 98.56 93 LEU A C 1
ATOM 747 O O . LEU A 1 93 ? -13.169 -0.346 10.210 1.00 98.56 93 LEU A O 1
ATOM 751 N N . LEU A 1 94 ? -11.377 -0.276 11.565 1.00 98.62 94 LEU A N 1
ATOM 752 C CA . LEU A 1 94 ? -11.572 -1.619 12.127 1.00 98.62 94 LEU A CA 1
ATOM 753 C C . LEU A 1 94 ? -12.878 -1.732 12.919 1.00 98.62 94 LEU A C 1
ATOM 755 O O . LEU A 1 94 ? -13.599 -2.715 12.773 1.00 98.62 94 LEU A O 1
ATOM 759 N N . LEU A 1 95 ? -13.227 -0.724 13.722 1.00 98.50 95 LEU A N 1
ATOM 760 C CA . LEU A 1 95 ? -14.496 -0.695 14.456 1.00 98.50 95 LEU A CA 1
ATOM 761 C C . LEU A 1 95 ? -15.703 -0.680 13.513 1.00 98.50 95 LEU A C 1
ATOM 763 O O . LEU A 1 95 ? -16.668 -1.415 13.726 1.00 98.50 95 LEU A O 1
ATOM 767 N N . LEU A 1 96 ? -15.647 0.131 12.455 1.00 98.06 96 LEU A N 1
ATOM 768 C CA . LEU A 1 96 ? -16.699 0.179 11.442 1.00 98.06 96 LEU A CA 1
ATOM 769 C C . LEU A 1 96 ? -16.779 -1.136 10.657 1.00 98.06 96 LEU A C 1
ATOM 771 O O . LEU A 1 96 ? -17.885 -1.615 10.419 1.00 98.06 96 LEU A O 1
ATOM 775 N N . LYS A 1 97 ? -15.641 -1.765 10.337 1.00 98.38 97 LYS A N 1
ATOM 776 C CA . LYS A 1 97 ? -15.591 -3.103 9.733 1.00 98.38 97 LYS A CA 1
ATOM 777 C C . LYS A 1 97 ? -16.208 -4.164 10.641 1.00 98.38 97 LYS A C 1
ATOM 779 O O . LYS A 1 97 ? -17.018 -4.961 10.182 1.00 98.38 97 LYS A O 1
ATOM 784 N N . ALA A 1 98 ? -15.876 -4.153 11.930 1.00 98.12 98 ALA A N 1
ATOM 785 C CA . ALA A 1 98 ? -16.432 -5.073 12.917 1.00 98.12 98 ALA A CA 1
ATOM 786 C C . ALA A 1 98 ? -17.952 -4.905 13.072 1.00 98.12 98 ALA A C 1
ATOM 788 O O . ALA A 1 98 ? -18.676 -5.886 13.252 1.00 98.12 98 ALA A O 1
ATOM 789 N N . ARG A 1 99 ? -18.440 -3.660 13.009 1.00 97.56 99 ARG A N 1
ATOM 790 C CA . ARG A 1 99 ? -19.853 -3.321 13.218 1.00 97.56 99 ARG A CA 1
ATOM 791 C C . ARG A 1 99 ? -20.720 -3.505 11.972 1.00 97.56 99 ARG A C 1
ATOM 793 O O . ARG A 1 99 ? -21.894 -3.863 12.109 1.00 97.56 99 ARG A O 1
ATOM 800 N N . TYR A 1 100 ? -20.158 -3.235 10.797 1.00 97.38 100 TYR A N 1
ATOM 801 C CA . TYR A 1 100 ? -20.829 -3.237 9.496 1.00 97.38 100 TYR A CA 1
ATOM 802 C C . TYR A 1 100 ? -19.980 -3.973 8.440 1.00 97.38 100 TYR A C 1
ATOM 804 O O . TYR A 1 100 ? -19.576 -3.375 7.439 1.00 97.38 100 TYR A O 1
ATOM 812 N N . PRO A 1 101 ? -19.701 -5.277 8.631 1.00 96.31 101 PRO A N 1
ATOM 813 C CA . PRO A 1 101 ? -18.752 -6.019 7.795 1.00 96.31 101 PRO A CA 1
ATOM 814 C C . PRO A 1 101 ? -19.133 -6.056 6.312 1.00 96.31 101 PRO A C 1
ATOM 816 O O . PRO A 1 101 ? -18.248 -6.055 5.465 1.00 96.31 101 PRO A O 1
ATOM 819 N N . ALA A 1 102 ? -20.434 -6.025 6.004 1.00 94.50 102 ALA A N 1
ATOM 820 C CA . ALA A 1 102 ? -20.953 -6.016 4.636 1.00 94.50 102 ALA A CA 1
ATOM 821 C C . ALA A 1 102 ? -20.922 -4.632 3.957 1.00 94.50 102 ALA A C 1
ATOM 823 O O . ALA A 1 102 ? -21.055 -4.558 2.740 1.00 94.50 102 ALA A O 1
ATOM 824 N N . ASN A 1 103 ? -20.780 -3.544 4.723 1.00 97.25 103 ASN A N 1
ATOM 825 C CA . ASN A 1 103 ? -20.829 -2.173 4.203 1.00 97.25 103 ASN A CA 1
ATOM 826 C C . ASN A 1 103 ? -19.449 -1.507 4.156 1.00 97.25 103 ASN A C 1
ATOM 828 O O . ASN A 1 103 ? -19.301 -0.482 3.501 1.00 97.25 103 ASN A O 1
ATOM 832 N N . ILE A 1 104 ? -18.456 -2.045 4.865 1.00 98.12 104 ILE A N 1
ATOM 833 C CA . ILE A 1 104 ? -17.093 -1.511 4.915 1.00 98.12 104 ILE A CA 1
ATOM 834 C C . ILE A 1 104 ? -16.139 -2.529 4.304 1.00 98.12 104 ILE A C 1
ATOM 836 O O . ILE A 1 104 ? -15.897 -3.594 4.875 1.00 98.12 104 ILE A O 1
ATOM 840 N N . THR A 1 105 ? -15.552 -2.176 3.170 1.00 98.62 105 THR A N 1
ATOM 841 C CA . THR A 1 105 ? -14.508 -2.949 2.498 1.00 98.62 105 THR A CA 1
ATOM 842 C C . THR A 1 105 ? -13.177 -2.222 2.655 1.00 98.62 105 THR A C 1
ATOM 844 O O . THR A 1 105 ? -13.051 -1.055 2.283 1.00 98.62 105 THR A O 1
ATOM 847 N N . LEU A 1 106 ? -12.185 -2.911 3.221 1.00 98.75 106 LEU A N 1
ATOM 848 C CA . LEU A 1 106 ? -10.840 -2.382 3.440 1.00 98.75 106 LEU A CA 1
ATOM 849 C C . LEU A 1 106 ? -9.862 -3.128 2.532 1.00 98.75 106 LEU A C 1
ATOM 851 O O . LEU A 1 106 ? -9.687 -4.347 2.665 1.00 98.75 106 LEU A O 1
ATOM 855 N N . LEU A 1 107 ? -9.253 -2.395 1.604 1.00 98.75 107 LEU A N 1
ATOM 856 C CA . LEU A 1 107 ? -8.171 -2.905 0.775 1.00 98.75 107 LEU A CA 1
ATOM 857 C C . LEU A 1 107 ? -6.823 -2.632 1.447 1.00 98.75 107 LEU A C 1
ATOM 859 O O . LEU A 1 107 ? -6.695 -1.720 2.263 1.00 98.75 107 LEU A O 1
ATOM 863 N N . ARG A 1 108 ? -5.820 -3.438 1.112 1.00 98.62 108 ARG A N 1
ATOM 864 C CA . ARG A 1 108 ? -4.437 -3.225 1.537 1.00 98.62 108 ARG A CA 1
ATOM 865 C C . ARG A 1 108 ? -3.784 -2.177 0.636 1.00 98.62 108 ARG A C 1
ATOM 867 O O . ARG A 1 108 ? -3.890 -2.296 -0.582 1.00 98.62 108 ARG A O 1
ATOM 874 N N . GLY A 1 109 ? -3.109 -1.195 1.227 1.00 98.12 109 GLY A N 1
ATOM 875 C CA . GLY A 1 109 ? -2.170 -0.314 0.540 1.00 98.12 109 GLY A CA 1
ATOM 876 C C . GLY A 1 109 ? -0.721 -0.729 0.782 1.00 98.12 109 GLY A C 1
ATOM 877 O O . GLY A 1 109 ? -0.436 -1.686 1.512 1.00 98.12 109 GLY A O 1
ATOM 878 N N . ASN A 1 110 ? 0.231 -0.027 0.168 1.00 96.62 110 ASN A N 1
ATOM 879 C CA . ASN A 1 110 ? 1.650 -0.328 0.364 1.00 96.62 110 ASN A CA 1
ATOM 880 C C . ASN A 1 110 ? 2.134 0.057 1.773 1.00 96.62 110 ASN A C 1
ATOM 882 O O . ASN A 1 110 ? 3.051 -0.592 2.295 1.00 96.62 110 ASN A O 1
ATOM 886 N N . HIS A 1 111 ? 1.512 1.056 2.410 1.00 96.38 111 HIS A N 1
ATOM 887 C CA . HIS A 1 111 ? 1.820 1.465 3.785 1.00 96.38 111 HIS A CA 1
ATOM 888 C C . HIS A 1 111 ? 1.334 0.481 4.850 1.00 96.38 111 HIS A C 1
ATOM 890 O O . HIS A 1 111 ? 1.883 0.461 5.950 1.00 96.38 111 HIS A O 1
ATOM 896 N N . GLU A 1 112 ? 0.412 -0.427 4.529 1.00 98.19 112 GLU A N 1
ATOM 897 C CA . GLU A 1 112 ? 0.020 -1.539 5.405 1.00 98.19 112 GLU A CA 1
ATOM 898 C C . GLU A 1 112 ? 1.061 -2.685 5.375 1.00 98.19 112 GLU A C 1
ATOM 900 O O . GLU A 1 112 ? 0.764 -3.860 5.118 1.00 98.19 112 GLU A O 1
ATOM 905 N N . SER A 1 113 ? 2.316 -2.321 5.654 1.00 94.12 113 SER A N 1
ATOM 906 C CA . SER A 1 113 ? 3.501 -3.179 5.690 1.00 94.12 113 SER A CA 1
ATOM 907 C C . SER A 1 113 ? 4.368 -2.879 6.917 1.00 94.12 113 SER A C 1
ATOM 909 O O . SER A 1 113 ? 4.482 -1.745 7.399 1.00 94.12 113 SER A O 1
ATOM 911 N N . ARG A 1 114 ? 5.021 -3.909 7.455 1.00 94.00 114 ARG A N 1
ATOM 912 C CA . ARG A 1 114 ? 5.905 -3.779 8.625 1.00 94.00 114 ARG A CA 1
ATOM 913 C C . ARG A 1 114 ? 7.136 -2.937 8.298 1.00 94.00 114 ARG A C 1
ATOM 915 O O . ARG A 1 114 ? 7.643 -2.242 9.173 1.00 94.00 114 ARG A O 1
ATOM 922 N N . GLN A 1 115 ? 7.609 -2.991 7.052 1.00 87.44 115 GLN A N 1
ATOM 923 C CA . GLN A 1 115 ? 8.798 -2.257 6.616 1.00 87.44 115 GLN A CA 1
ATOM 924 C C . GLN A 1 115 ? 8.556 -0.744 6.578 1.00 87.44 115 GLN A C 1
ATOM 926 O O . GLN A 1 115 ? 9.358 0.006 7.134 1.00 87.44 115 GLN A O 1
ATOM 931 N N . LEU A 1 116 ? 7.454 -0.289 5.966 1.00 85.81 116 LEU A N 1
ATOM 932 C CA . LEU A 1 116 ? 7.186 1.148 5.833 1.00 85.81 116 LEU A CA 1
ATOM 933 C C . LEU A 1 116 ? 6.769 1.776 7.167 1.00 85.81 116 LEU A C 1
ATOM 935 O O . LEU A 1 116 ? 7.296 2.825 7.541 1.00 85.81 116 LEU A O 1
ATOM 939 N N . THR A 1 117 ? 5.936 1.088 7.948 1.00 90.12 117 THR A N 1
ATOM 940 C CA . THR A 1 117 ? 5.432 1.623 9.226 1.00 90.12 117 THR A CA 1
ATOM 941 C C . THR A 1 117 ? 6.510 1.863 10.285 1.00 90.12 117 THR A C 1
ATOM 943 O O . THR A 1 117 ? 6.326 2.688 11.183 1.00 90.12 117 THR A O 1
ATOM 946 N N . GLN A 1 118 ? 7.661 1.188 10.182 1.00 87.31 118 GLN A N 1
ATOM 947 C CA . GLN A 1 118 ? 8.839 1.444 11.021 1.00 87.31 118 GLN A CA 1
ATOM 948 C C . GLN A 1 118 ? 9.609 2.709 10.628 1.00 87.31 118 GLN A C 1
ATOM 950 O O . GLN A 1 118 ? 10.359 3.244 11.442 1.00 87.31 118 GLN A O 1
ATOM 955 N N . VAL A 1 119 ? 9.450 3.179 9.391 1.00 80.81 119 VAL A N 1
ATOM 956 C CA . VAL A 1 119 ? 10.209 4.304 8.827 1.00 80.81 119 VAL A CA 1
ATOM 957 C C . VAL A 1 119 ? 9.377 5.587 8.792 1.00 80.81 119 VAL A C 1
ATOM 959 O O . VAL A 1 119 ? 9.925 6.670 8.995 1.00 80.81 119 VAL A O 1
ATOM 962 N N . TYR A 1 120 ? 8.065 5.484 8.556 1.00 77.25 120 TYR A N 1
ATOM 963 C CA . TYR A 1 120 ? 7.205 6.631 8.238 1.00 77.25 120 TYR A CA 1
ATOM 964 C C . TYR A 1 120 ? 6.241 7.063 9.352 1.00 77.25 120 TYR A C 1
ATOM 966 O O . TYR A 1 120 ? 5.452 7.993 9.154 1.00 77.25 120 TYR A O 1
ATOM 974 N N . GLY A 1 121 ? 6.384 6.478 10.545 1.00 85.06 121 GLY A N 1
ATOM 975 C CA . GLY A 1 121 ? 5.911 7.064 11.800 1.00 85.06 121 GLY A CA 1
ATOM 976 C C . GLY A 1 121 ? 4.857 6.260 12.555 1.00 85.06 121 GLY A C 1
ATOM 977 O O . GLY A 1 121 ? 4.695 6.501 13.754 1.00 85.06 121 GLY A O 1
ATOM 978 N N . PHE A 1 122 ? 4.179 5.290 11.934 1.00 95.62 122 PHE A N 1
ATOM 979 C CA . PHE A 1 122 ? 3.130 4.530 12.625 1.00 95.62 122 PHE A CA 1
ATOM 980 C C . PHE A 1 122 ? 3.657 3.700 13.808 1.00 95.62 122 PHE A C 1
ATOM 982 O O . PHE A 1 122 ? 3.026 3.659 14.870 1.00 95.62 122 PHE A O 1
ATOM 989 N N . TYR A 1 123 ? 4.840 3.089 13.672 1.00 94.94 123 TYR A N 1
ATOM 990 C CA . TYR A 1 123 ? 5.500 2.369 14.768 1.00 94.94 123 TYR A CA 1
ATOM 991 C C . TYR A 1 123 ? 5.746 3.282 15.980 1.00 94.94 123 TYR A C 1
ATOM 993 O O . TYR A 1 123 ? 5.359 2.958 17.107 1.00 94.94 123 TYR A O 1
ATOM 1001 N N . ASP A 1 124 ? 6.334 4.456 15.740 1.00 91.19 124 ASP A N 1
ATOM 1002 C CA . ASP A 1 124 ? 6.637 5.437 16.784 1.00 91.19 124 ASP A CA 1
ATOM 1003 C C . ASP A 1 124 ? 5.363 6.015 17.414 1.00 91.19 124 ASP A C 1
ATOM 1005 O O . ASP A 1 124 ? 5.332 6.314 18.611 1.00 91.19 124 ASP A O 1
ATOM 1009 N N . GLU A 1 125 ? 4.290 6.162 16.633 1.00 94.62 125 GLU A N 1
ATOM 1010 C CA . GLU A 1 125 ? 2.979 6.566 17.136 1.00 94.62 125 GLU A CA 1
ATOM 1011 C C . GLU A 1 125 ? 2.415 5.558 18.139 1.00 94.62 125 GLU A C 1
ATOM 1013 O O . GLU A 1 125 ? 2.026 5.954 19.244 1.00 94.62 125 GLU A O 1
ATOM 1018 N N . CYS A 1 126 ? 2.426 4.270 17.797 1.00 96.25 126 CYS A N 1
ATOM 1019 C CA . CYS A 1 126 ? 1.969 3.205 18.688 1.00 96.25 126 CYS A CA 1
ATOM 1020 C C . CYS A 1 126 ? 2.816 3.140 19.966 1.00 96.25 126 CYS A C 1
ATOM 1022 O O . CYS A 1 126 ? 2.268 3.143 21.072 1.00 96.25 126 CYS A O 1
ATOM 1024 N N . GLN A 1 127 ? 4.145 3.173 19.821 1.00 93.62 127 GLN A N 1
ATOM 1025 C CA . GLN A 1 127 ? 5.090 3.148 20.940 1.00 93.62 127 GLN A CA 1
ATOM 1026 C C . GLN A 1 127 ? 4.881 4.330 21.895 1.00 93.62 127 GLN A C 1
ATOM 1028 O O . GLN A 1 127 ? 4.955 4.167 23.113 1.00 93.62 127 GLN A O 1
ATOM 1033 N N . ARG A 1 128 ? 4.598 5.523 21.364 1.00 94.94 128 ARG A N 1
ATOM 1034 C CA . ARG A 1 128 ? 4.343 6.734 22.154 1.00 94.94 128 ARG A CA 1
ATOM 1035 C C . ARG A 1 128 ? 3.005 6.694 22.894 1.00 94.94 128 ARG A C 1
ATOM 1037 O O . ARG A 1 128 ? 2.945 7.196 24.012 1.00 94.94 128 ARG A O 1
ATOM 1044 N N . LYS A 1 129 ? 1.949 6.140 22.289 1.00 94.31 129 LYS A N 1
ATOM 1045 C CA . LYS A 1 129 ? 0.597 6.107 22.883 1.00 94.31 129 LYS A CA 1
ATOM 1046 C C . LYS A 1 129 ? 0.420 4.988 23.913 1.00 94.31 129 LYS A C 1
ATOM 1048 O O . LYS A 1 129 ? -0.155 5.233 24.967 1.00 94.31 129 LYS A O 1
ATOM 1053 N N . TYR A 1 130 ? 0.959 3.796 23.650 1.00 95.19 130 TYR A N 1
ATOM 1054 C CA . TYR A 1 130 ? 0.817 2.631 24.541 1.00 95.19 130 TYR A CA 1
ATOM 1055 C C . TYR A 1 130 ? 2.048 2.364 25.419 1.00 95.19 130 TYR A C 1
ATOM 1057 O O . TYR A 1 130 ? 2.001 1.540 26.328 1.00 95.19 130 TYR A O 1
ATOM 1065 N N . GLY A 1 131 ? 3.172 3.043 25.168 1.00 94.56 131 GLY A N 1
ATOM 1066 C CA . GLY A 1 131 ? 4.436 2.811 25.877 1.00 94.56 131 GLY A CA 1
ATOM 1067 C C . GLY A 1 131 ? 5.183 1.546 25.435 1.00 94.56 131 GLY A C 1
ATOM 1068 O O . GLY A 1 131 ? 6.262 1.256 25.955 1.00 94.56 131 GLY A O 1
ATOM 1069 N N . ASN A 1 132 ? 4.638 0.792 24.477 1.00 94.56 132 ASN A N 1
ATOM 1070 C CA . ASN A 1 132 ? 5.201 -0.440 23.935 1.00 94.56 132 ASN A CA 1
ATOM 1071 C C . ASN A 1 132 ? 4.746 -0.661 22.473 1.00 94.56 132 ASN A C 1
ATOM 1073 O O . ASN A 1 132 ? 3.880 0.051 21.964 1.00 94.56 132 ASN A O 1
ATOM 1077 N N . ALA A 1 133 ? 5.329 -1.658 21.803 1.00 93.69 133 ALA A N 1
ATOM 1078 C CA . ALA A 1 133 ? 5.085 -1.940 20.388 1.00 93.69 133 ALA A CA 1
ATOM 1079 C C . ALA A 1 133 ? 3.925 -2.924 20.125 1.00 93.69 133 ALA A C 1
ATOM 1081 O O . ALA A 1 133 ? 3.725 -3.325 18.980 1.00 93.69 133 ALA A O 1
ATOM 1082 N N . ASN A 1 134 ? 3.174 -3.356 21.142 1.00 97.31 134 ASN A N 1
ATOM 1083 C CA . ASN A 1 134 ? 2.133 -4.373 20.974 1.00 97.31 134 ASN A CA 1
ATOM 1084 C C . ASN A 1 134 ? 0.981 -3.874 20.102 1.00 97.31 134 ASN A C 1
ATOM 1086 O O . ASN A 1 134 ? 0.578 -4.585 19.191 1.00 97.31 134 ASN A O 1
ATOM 1090 N N . ALA A 1 135 ? 0.533 -2.629 20.286 1.00 97.25 135 ALA A N 1
ATOM 1091 C CA . ALA A 1 135 ? -0.479 -2.029 19.415 1.00 97.25 135 ALA A CA 1
ATOM 1092 C C . ALA A 1 135 ? -0.058 -2.030 17.933 1.00 97.25 135 ALA A C 1
ATOM 1094 O O . ALA A 1 135 ? -0.865 -2.351 17.066 1.00 97.25 135 ALA A O 1
ATOM 1095 N N . TRP A 1 136 ? 1.219 -1.744 17.642 1.00 98.25 136 TRP A N 1
ATOM 1096 C CA . TRP A 1 136 ? 1.754 -1.847 16.281 1.00 98.25 136 TRP A CA 1
ATOM 1097 C C . TRP A 1 136 ? 1.710 -3.292 15.778 1.00 98.25 136 TRP A C 1
ATOM 1099 O O . TRP A 1 136 ? 1.219 -3.519 14.678 1.00 98.25 136 TRP A O 1
ATOM 1109 N N . ARG A 1 137 ? 2.136 -4.267 16.596 1.00 97.94 137 ARG A N 1
ATOM 1110 C CA . ARG A 1 137 ? 2.089 -5.698 16.244 1.00 97.94 137 ARG A CA 1
ATOM 1111 C C . ARG A 1 137 ? 0.671 -6.150 15.901 1.00 97.94 137 ARG A C 1
ATOM 1113 O O . ARG A 1 137 ? 0.471 -6.701 14.825 1.00 97.94 137 ARG A O 1
ATOM 1120 N N . TYR A 1 138 ? -0.304 -5.849 16.761 1.00 98.38 138 TYR A N 1
ATOM 1121 C CA . TYR A 1 138 ? -1.707 -6.215 16.543 1.00 98.38 138 TYR A CA 1
ATOM 1122 C C . TYR A 1 138 ? -2.249 -5.623 15.238 1.00 98.38 138 TYR A C 1
ATOM 1124 O O . TYR A 1 138 ? -2.875 -6.335 14.457 1.00 98.38 138 TYR A O 1
ATOM 1132 N N . CYS A 1 139 ? -1.956 -4.351 14.954 1.00 98.38 139 CYS A N 1
ATOM 1133 C CA . CYS A 1 139 ? -2.352 -3.713 13.700 1.00 98.38 139 CYS A CA 1
ATOM 1134 C C . CYS A 1 139 ? -1.661 -4.346 12.482 1.00 98.38 139 CYS A C 1
ATOM 1136 O O . CYS A 1 139 ? -2.330 -4.652 11.499 1.00 98.38 139 CYS A O 1
ATOM 1138 N N . THR A 1 140 ? -0.348 -4.597 12.548 1.00 97.81 140 THR A N 1
ATOM 1139 C CA . THR A 1 140 ? 0.386 -5.217 11.432 1.00 97.81 140 THR A CA 1
ATOM 1140 C C . THR A 1 140 ? -0.033 -6.652 11.160 1.00 97.81 140 THR A C 1
ATOM 1142 O O . THR A 1 140 ? 0.007 -7.086 10.015 1.00 97.81 140 THR A O 1
ATOM 1145 N N . ASP A 1 141 ? -0.483 -7.375 12.182 1.00 97.75 141 ASP A N 1
ATOM 1146 C CA . ASP A 1 141 ? -1.027 -8.715 11.999 1.00 97.75 141 ASP A CA 1
ATOM 1147 C C . ASP A 1 141 ? -2.390 -8.675 11.300 1.00 97.75 141 ASP A C 1
ATOM 1149 O O . ASP A 1 141 ? -2.703 -9.590 10.549 1.00 97.75 141 ASP A O 1
ATOM 1153 N N . VAL A 1 142 ? -3.189 -7.613 11.483 1.00 98.62 142 VAL A N 1
ATOM 1154 C CA . VAL A 1 142 ? -4.423 -7.396 10.702 1.00 98.62 142 VAL A CA 1
ATOM 1155 C C . VAL A 1 142 ? -4.105 -7.050 9.245 1.00 98.62 142 VAL A C 1
ATOM 1157 O O . VAL A 1 142 ? -4.844 -7.471 8.356 1.00 98.62 142 VAL A O 1
ATOM 1160 N N . PHE A 1 143 ? -3.012 -6.323 8.975 1.00 98.62 143 PHE A N 1
ATOM 1161 C CA . PHE A 1 143 ? -2.644 -5.927 7.608 1.00 98.62 143 PHE A CA 1
ATOM 1162 C C . PHE A 1 143 ? -2.515 -7.117 6.654 1.00 98.62 143 PHE A C 1
ATOM 1164 O O . PHE A 1 143 ? -2.914 -7.008 5.496 1.00 98.62 143 PHE A O 1
ATOM 1171 N N . ASP A 1 144 ? -2.030 -8.261 7.139 1.00 97.69 144 ASP A N 1
ATOM 1172 C CA . ASP A 1 144 ? -1.870 -9.474 6.328 1.00 97.69 144 ASP A CA 1
ATOM 1173 C C . ASP A 1 144 ? -3.207 -10.067 5.845 1.00 97.69 144 ASP A C 1
ATOM 1175 O O . ASP A 1 144 ? -3.249 -10.790 4.851 1.00 97.69 144 ASP A O 1
ATOM 1179 N N . TYR A 1 145 ? -4.322 -9.713 6.487 1.00 98.12 145 TYR A N 1
ATOM 1180 C CA . TYR A 1 145 ? -5.655 -10.203 6.130 1.00 98.12 145 TYR A CA 1
ATOM 1181 C C . TYR A 1 145 ? -6.441 -9.232 5.245 1.00 98.12 145 TYR A C 1
ATOM 1183 O O . TYR A 1 145 ? -7.454 -9.640 4.668 1.00 98.12 145 TYR A O 1
ATOM 1191 N N . LEU A 1 146 ? -5.986 -7.981 5.100 1.00 98.50 146 LEU A N 1
ATOM 1192 C CA . LEU A 1 146 ? -6.640 -6.974 4.260 1.00 98.50 146 LEU A CA 1
ATOM 1193 C C . LEU A 1 146 ? -6.737 -7.443 2.808 1.00 98.50 146 LEU A C 1
ATOM 1195 O O . LEU A 1 146 ? -5.801 -8.013 2.254 1.00 98.50 146 LEU A O 1
ATOM 1199 N N . THR A 1 147 ? -7.885 -7.199 2.185 1.00 97.75 147 THR A N 1
ATOM 1200 C CA . THR A 1 147 ? -8.173 -7.676 0.825 1.00 97.75 147 THR A CA 1
ATOM 1201 C C . THR A 1 147 ? -7.367 -6.897 -0.221 1.00 97.75 147 THR A C 1
ATOM 1203 O O . THR A 1 147 ? -6.930 -5.780 0.029 1.00 97.75 147 THR A O 1
ATOM 1206 N N . LEU A 1 148 ? -7.123 -7.476 -1.400 1.00 98.50 148 LEU A N 1
ATOM 1207 C CA . LEU A 1 148 ? -6.252 -6.846 -2.408 1.00 98.50 148 LEU A CA 1
ATOM 1208 C C . LEU A 1 148 ? -7.012 -5.917 -3.359 1.00 98.50 148 LEU A C 1
ATOM 1210 O O . LEU A 1 148 ? -6.439 -4.990 -3.925 1.00 98.50 148 LEU A O 1
ATOM 1214 N N . SER A 1 149 ? -8.294 -6.202 -3.581 1.00 98.56 149 SER A N 1
ATOM 1215 C CA . SER A 1 149 ? -9.135 -5.487 -4.535 1.00 98.56 149 SER A CA 1
ATOM 1216 C C . SER A 1 149 ? -10.619 -5.651 -4.214 1.00 98.56 149 SER A C 1
ATOM 1218 O O . SER A 1 149 ? -11.023 -6.561 -3.486 1.00 98.56 149 SER A O 1
ATOM 1220 N N . ALA A 1 150 ? -11.444 -4.798 -4.810 1.00 98.62 150 ALA A N 1
ATOM 1221 C CA . ALA A 1 150 ? -12.896 -4.925 -4.788 1.00 98.62 150 ALA A CA 1
ATOM 1222 C C . ALA A 1 150 ? -13.473 -4.782 -6.197 1.00 98.62 150 ALA A C 1
ATOM 1224 O O . ALA A 1 150 ? -12.866 -4.148 -7.056 1.00 98.62 150 ALA A O 1
ATOM 1225 N N . ILE A 1 151 ? -14.643 -5.365 -6.440 1.00 98.50 151 ILE A N 1
ATOM 1226 C CA . ILE A 1 151 ? -15.376 -5.239 -7.696 1.00 98.50 151 ILE A CA 1
ATOM 1227 C C . ILE A 1 151 ? -16.798 -4.748 -7.421 1.00 98.50 151 ILE A C 1
ATOM 1229 O O . ILE A 1 151 ? -17.573 -5.422 -6.742 1.00 98.50 151 ILE A O 1
ATOM 1233 N N . ILE A 1 152 ? -17.130 -3.569 -7.941 1.00 98.44 152 ILE A N 1
ATOM 1234 C CA . ILE A 1 152 ? -18.441 -2.939 -7.769 1.00 98.44 152 ILE A CA 1
ATOM 1235 C C . ILE A 1 152 ? -19.353 -3.396 -8.900 1.00 98.44 152 ILE A C 1
ATOM 1237 O O . ILE A 1 152 ? -19.016 -3.195 -10.071 1.00 98.44 152 ILE A O 1
ATOM 1241 N N . ASP A 1 153 ? -20.471 -4.039 -8.555 1.00 96.75 153 ASP A N 1
ATOM 1242 C CA . ASP A 1 153 ? -21.500 -4.532 -9.487 1.00 96.75 153 ASP A CA 1
ATOM 1243 C C . ASP A 1 153 ? -20.934 -5.271 -10.722 1.00 96.75 153 ASP A C 1
ATOM 1245 O O . ASP A 1 153 ? -21.499 -5.249 -11.814 1.00 96.75 153 ASP A O 1
ATOM 1249 N N . GLY A 1 154 ? -19.775 -5.921 -10.568 1.00 96.44 154 GLY A N 1
ATOM 1250 C CA . GLY A 1 154 ? -19.091 -6.654 -11.636 1.00 96.44 154 GLY A CA 1
ATOM 1251 C C . GLY A 1 154 ? -18.410 -5.804 -12.720 1.00 96.44 154 GLY A C 1
ATOM 1252 O O . GLY A 1 154 ? -17.837 -6.389 -13.635 1.00 96.44 154 GLY A O 1
ATOM 1253 N N . THR A 1 155 ? -18.452 -4.469 -12.645 1.00 97.50 155 THR A N 1
ATOM 1254 C CA . THR A 1 155 ? -18.044 -3.570 -13.749 1.00 97.50 155 THR A CA 1
ATOM 1255 C C . THR A 1 155 ? -16.939 -2.580 -13.386 1.00 97.50 155 THR A C 1
ATOM 1257 O O . THR A 1 155 ? -16.263 -2.080 -14.285 1.00 97.50 155 THR A O 1
ATOM 1260 N N . VAL A 1 156 ? -16.706 -2.306 -12.099 1.00 98.56 156 VAL A N 1
ATOM 1261 C CA . VAL A 1 156 ? -15.644 -1.387 -11.654 1.00 98.56 156 VAL A CA 1
ATOM 1262 C C . VAL A 1 156 ? -14.690 -2.105 -10.712 1.00 98.56 156 VAL A C 1
ATOM 1264 O O . VAL A 1 156 ? -15.112 -2.586 -9.665 1.00 98.56 156 VAL A O 1
ATOM 1267 N N . LEU A 1 157 ? -13.407 -2.171 -11.068 1.00 98.75 157 LEU A N 1
ATOM 1268 C CA . LEU A 1 157 ? -12.365 -2.760 -10.222 1.00 98.75 157 LEU A CA 1
ATOM 1269 C C . LEU A 1 157 ? -11.705 -1.673 -9.370 1.00 98.75 157 LEU A C 1
ATOM 1271 O O . LEU A 1 157 ? -11.249 -0.672 -9.908 1.00 98.75 157 LEU A O 1
ATOM 1275 N N . CYS A 1 158 ? -11.591 -1.889 -8.066 1.00 98.81 158 CYS A N 1
ATOM 1276 C CA . CYS A 1 158 ? -10.838 -1.049 -7.138 1.00 98.81 158 CYS A CA 1
ATOM 1277 C C . CYS A 1 158 ? -9.560 -1.772 -6.703 1.00 98.81 158 CYS A C 1
ATOM 1279 O O . CYS A 1 158 ? -9.629 -2.918 -6.256 1.00 98.81 158 CYS A O 1
ATOM 1281 N N . VAL A 1 159 ? -8.416 -1.100 -6.798 1.00 98.38 159 VAL A N 1
ATOM 1282 C CA . VAL A 1 159 ? -7.092 -1.591 -6.375 1.00 98.38 159 VAL A CA 1
ATOM 1283 C C . VAL A 1 159 ? -6.294 -0.430 -5.780 1.00 98.38 159 VAL A C 1
ATOM 1285 O O . VAL A 1 159 ? -6.546 0.708 -6.151 1.00 98.38 159 VAL A O 1
ATOM 1288 N N . HIS A 1 160 ? -5.338 -0.668 -4.878 1.00 98.56 160 HIS A N 1
ATOM 1289 C CA . HIS A 1 160 ? -4.519 0.425 -4.333 1.00 98.56 160 HIS A CA 1
ATOM 1290 C C . HIS A 1 160 ? -3.630 1.070 -5.399 1.00 98.56 160 HIS A C 1
ATOM 1292 O O . HIS A 1 160 ? -3.886 2.194 -5.829 1.00 98.56 160 HIS A O 1
ATOM 1298 N N . GLY A 1 161 ? -2.611 0.335 -5.851 1.00 97.06 161 GLY A N 1
ATOM 1299 C CA . GLY A 1 161 ? -1.597 0.741 -6.820 1.00 97.06 161 GLY A CA 1
ATOM 1300 C C . GLY A 1 161 ? -2.129 0.716 -8.250 1.00 97.06 161 GLY A C 1
ATOM 1301 O O . GLY A 1 161 ? -2.604 1.707 -8.802 1.00 97.06 161 GLY A O 1
ATOM 1302 N N . GLY A 1 162 ? -2.073 -0.445 -8.883 1.00 94.94 162 GLY A N 1
ATOM 1303 C CA . GLY A 1 162 ? -2.430 -0.530 -10.289 1.00 94.94 162 GLY A CA 1
ATOM 1304 C C . GLY A 1 162 ? -2.444 -1.944 -10.817 1.00 94.94 162 GLY A C 1
ATOM 1305 O O . GLY A 1 162 ? -2.723 -2.890 -10.090 1.00 94.94 162 GLY A O 1
ATOM 1306 N N . LEU A 1 163 ? -2.183 -2.076 -12.113 1.00 97.81 163 LEU A N 1
ATOM 1307 C CA . LEU A 1 163 ? -2.194 -3.361 -12.802 1.00 97.81 163 LEU A CA 1
ATOM 1308 C C . LEU A 1 163 ? -0.822 -4.046 -12.704 1.00 97.81 163 LEU A C 1
ATOM 1310 O O . LEU A 1 163 ? 0.188 -3.395 -12.451 1.00 97.81 163 LEU A O 1
ATOM 1314 N N . SER A 1 164 ? -0.786 -5.354 -12.963 1.00 97.69 164 SER A N 1
ATOM 1315 C CA . SER A 1 164 ? 0.444 -6.158 -13.023 1.00 97.69 164 SER A CA 1
ATOM 1316 C C . SER A 1 164 ? 0.592 -6.836 -14.390 1.00 97.69 164 SER A C 1
ATOM 1318 O O . SER A 1 164 ? -0.414 -7.307 -14.930 1.00 97.69 164 SER A O 1
ATOM 1320 N N . PRO A 1 165 ? 1.812 -6.959 -14.951 1.00 96.06 165 PRO A N 1
ATOM 1321 C CA . PRO A 1 165 ? 2.042 -7.737 -16.170 1.00 96.06 165 PRO A CA 1
ATOM 1322 C C . PRO A 1 165 ? 1.693 -9.227 -16.008 1.00 96.06 165 PRO A C 1
ATOM 1324 O O . PRO A 1 165 ? 1.335 -9.881 -16.996 1.00 96.06 165 PRO A O 1
ATOM 1327 N N . ASP A 1 166 ? 1.730 -9.743 -14.776 1.00 94.62 166 ASP A N 1
ATOM 1328 C CA . ASP A 1 166 ? 1.420 -11.137 -14.439 1.00 94.62 166 ASP A CA 1
ATOM 1329 C C . ASP A 1 166 ? -0.082 -11.375 -14.188 1.00 94.62 166 ASP A C 1
ATOM 1331 O O . ASP A 1 166 ? -0.545 -12.521 -14.143 1.00 94.62 166 ASP A O 1
ATOM 1335 N N . VAL A 1 167 ? -0.874 -10.301 -14.081 1.00 96.50 167 VAL A N 1
ATOM 1336 C CA . VAL A 1 167 ? -2.322 -10.342 -13.832 1.00 96.50 167 VAL A CA 1
ATOM 1337 C C . VAL A 1 167 ? -3.070 -9.776 -15.034 1.00 96.50 167 VAL A C 1
ATOM 1339 O O . VAL A 1 167 ? -3.203 -8.570 -15.215 1.00 96.50 167 VAL A O 1
ATOM 134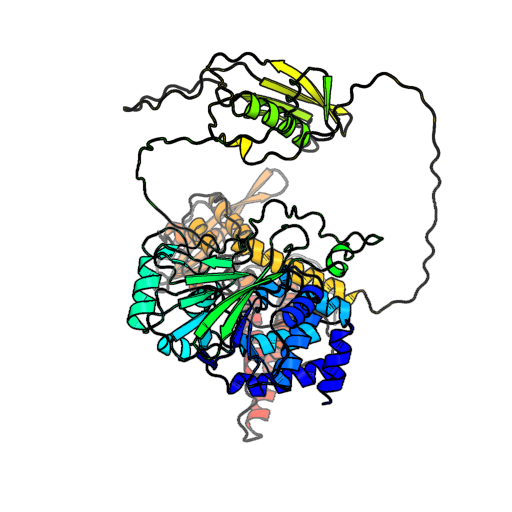2 N N . ARG A 1 168 ? -3.633 -10.666 -15.849 1.00 95.56 168 ARG A N 1
ATOM 1343 C CA . ARG A 1 168 ? -4.486 -10.306 -16.994 1.00 95.56 168 ARG A CA 1
ATOM 1344 C C . ARG A 1 168 ? -5.973 -10.395 -16.681 1.00 95.56 168 ARG A C 1
ATOM 1346 O O . ARG A 1 168 ? -6.781 -9.784 -17.375 1.00 95.56 168 ARG A O 1
ATOM 1353 N N . THR A 1 169 ? -6.339 -11.177 -15.670 1.00 97.12 169 THR A N 1
ATOM 1354 C CA . THR A 1 169 ? -7.734 -11.417 -15.289 1.00 97.12 169 THR A CA 1
ATOM 1355 C C . THR A 1 169 ? -7.951 -11.212 -13.798 1.00 97.12 169 THR A C 1
ATOM 1357 O O . THR A 1 169 ? -7.062 -11.483 -12.992 1.00 97.12 169 THR A O 1
ATOM 1360 N N . ILE A 1 170 ? -9.154 -10.785 -13.417 1.00 97.69 170 ILE A N 1
ATOM 1361 C CA . ILE A 1 170 ? -9.541 -10.599 -12.009 1.00 97.69 170 ILE A CA 1
ATOM 1362 C C . ILE A 1 170 ? -9.430 -11.913 -11.220 1.00 97.69 170 ILE A C 1
ATOM 1364 O O . ILE A 1 170 ? -9.044 -11.908 -10.053 1.00 97.69 170 ILE A O 1
ATOM 1368 N N . ASP A 1 171 ? -9.693 -13.056 -11.855 1.00 95.56 171 ASP A N 1
ATOM 1369 C CA . ASP A 1 171 ? -9.578 -14.367 -11.207 1.00 95.56 171 ASP A CA 1
ATOM 1370 C C . ASP A 1 171 ? -8.141 -14.702 -10.785 1.00 95.56 171 ASP A C 1
ATOM 1372 O O . ASP A 1 171 ? -7.945 -15.389 -9.783 1.00 95.56 171 ASP A O 1
ATOM 1376 N N . GLN A 1 172 ? -7.125 -14.162 -11.469 1.00 97.31 172 GLN A N 1
ATOM 1377 C CA . GLN A 1 172 ? -5.733 -14.307 -11.028 1.00 97.31 172 GLN A CA 1
ATOM 1378 C C . GLN A 1 172 ? -5.459 -13.548 -9.723 1.00 97.31 172 GLN A C 1
ATOM 1380 O O . GLN A 1 172 ? -4.651 -14.008 -8.925 1.00 97.31 172 GLN A O 1
ATOM 1385 N N . ILE A 1 173 ? -6.163 -12.442 -9.454 1.00 98.00 173 ILE A N 1
ATOM 1386 C CA . ILE A 1 173 ? -6.057 -11.724 -8.172 1.00 98.00 173 ILE A CA 1
ATOM 1387 C C . ILE A 1 173 ? -6.643 -12.576 -7.037 1.00 98.00 173 ILE A C 1
ATOM 1389 O O . ILE A 1 173 ? -6.101 -12.602 -5.931 1.00 98.00 173 ILE A O 1
ATOM 1393 N N . ARG A 1 174 ? -7.720 -13.331 -7.306 1.00 96.06 174 ARG A N 1
ATOM 1394 C CA . ARG A 1 174 ? -8.408 -14.177 -6.308 1.00 96.06 174 ARG A CA 1
ATOM 1395 C C . ARG A 1 174 ? -7.525 -15.267 -5.703 1.00 96.06 174 ARG A C 1
ATOM 1397 O O . ARG A 1 174 ? -7.802 -15.685 -4.586 1.00 96.06 174 ARG A O 1
ATOM 1404 N N . VAL A 1 175 ? -6.504 -15.720 -6.430 1.00 95.50 175 VAL A N 1
ATOM 1405 C CA . VAL A 1 175 ? -5.645 -16.853 -6.039 1.00 95.50 175 VAL A CA 1
ATOM 1406 C C . VAL A 1 175 ? -4.298 -16.438 -5.439 1.00 95.50 175 VAL A C 1
ATOM 1408 O O . VAL A 1 175 ? -3.495 -17.303 -5.102 1.00 95.50 175 VAL A O 1
ATOM 1411 N N . ILE A 1 176 ? -4.028 -15.135 -5.312 1.00 95.38 176 ILE A N 1
ATOM 1412 C CA . ILE A 1 176 ? -2.805 -14.628 -4.674 1.00 95.38 176 ILE A CA 1
ATOM 1413 C C . ILE A 1 176 ? -2.811 -14.990 -3.180 1.00 95.38 176 ILE A C 1
ATOM 1415 O O . ILE A 1 176 ? -3.792 -14.742 -2.483 1.00 95.38 176 ILE A O 1
ATOM 1419 N N . GLU A 1 177 ? -1.710 -15.534 -2.662 1.00 94.00 177 GLU A N 1
ATOM 1420 C CA . GLU A 1 177 ? -1.549 -15.736 -1.217 1.00 94.00 177 GLU A CA 1
ATOM 1421 C C . GLU A 1 177 ? -1.249 -14.394 -0.542 1.00 94.00 177 GLU A C 1
ATOM 1423 O O . GLU A 1 177 ? -0.125 -13.892 -0.609 1.00 94.00 177 GLU A O 1
ATOM 1428 N N . ARG A 1 178 ? -2.276 -13.789 0.063 1.00 94.88 178 ARG A N 1
ATOM 1429 C CA . ARG A 1 178 ? -2.175 -12.448 0.649 1.00 94.88 178 ARG A CA 1
ATOM 1430 C C . ARG A 1 178 ? -1.748 -12.434 2.115 1.00 94.88 178 ARG A C 1
ATOM 1432 O O . ARG A 1 178 ? -1.307 -11.381 2.571 1.00 94.88 178 ARG A O 1
ATOM 1439 N N . ASN A 1 179 ? -1.856 -13.564 2.831 1.00 94.25 179 ASN A N 1
ATOM 1440 C CA . ASN A 1 179 ? -1.551 -13.671 4.264 1.00 94.25 179 ASN A CA 1
ATOM 1441 C C . ASN A 1 179 ? -0.038 -13.751 4.513 1.00 94.25 179 ASN A C 1
ATOM 1443 O O . ASN A 1 179 ? 0.508 -14.732 5.023 1.00 94.25 179 ASN A O 1
ATOM 1447 N N . CYS A 1 180 ? 0.659 -12.720 4.060 1.00 92.38 180 CYS A N 1
ATOM 1448 C CA . CYS A 1 180 ? 2.082 -12.534 4.230 1.00 92.38 180 CYS A CA 1
ATOM 1449 C C . CYS A 1 180 ? 2.427 -11.044 4.139 1.00 92.38 180 CYS A C 1
ATOM 1451 O O . CYS A 1 180 ? 1.619 -10.213 3.718 1.00 92.38 180 CYS A O 1
ATOM 1453 N N . GLU A 1 181 ? 3.656 -10.708 4.521 1.00 94.56 181 GLU A N 1
ATOM 1454 C CA . GLU A 1 181 ? 4.227 -9.397 4.222 1.00 94.56 181 GLU A CA 1
ATOM 1455 C C . GLU A 1 181 ? 4.291 -9.188 2.700 1.00 94.56 181 GLU A C 1
ATOM 1457 O O . GLU A 1 181 ? 4.592 -10.134 1.969 1.00 94.56 181 GLU A O 1
ATOM 1462 N N . ILE A 1 182 ? 4.060 -7.954 2.233 1.00 93.12 182 ILE A N 1
ATOM 1463 C CA . ILE A 1 182 ? 4.121 -7.617 0.803 1.00 93.12 182 ILE A CA 1
ATOM 1464 C C . ILE A 1 182 ? 5.493 -8.046 0.233 1.00 93.12 182 ILE A C 1
ATOM 1466 O O . ILE A 1 182 ? 6.529 -7.581 0.724 1.00 93.12 182 ILE A O 1
ATOM 1470 N N . PRO A 1 183 ? 5.533 -8.934 -0.780 1.00 90.88 183 PRO A N 1
ATOM 1471 C CA . PRO A 1 183 ? 6.777 -9.349 -1.421 1.00 90.88 183 PRO A CA 1
ATOM 1472 C C . PRO A 1 183 ? 7.489 -8.187 -2.123 1.00 90.88 183 PRO A C 1
ATOM 1474 O O . PRO A 1 183 ? 6.880 -7.176 -2.456 1.00 90.88 183 PRO A O 1
ATOM 1477 N N . HIS A 1 184 ? 8.779 -8.353 -2.418 1.00 83.31 184 HIS A N 1
ATOM 1478 C CA . HIS A 1 184 ? 9.545 -7.343 -3.160 1.00 83.31 184 HIS A CA 1
ATOM 1479 C C . HIS A 1 184 ? 9.215 -7.309 -4.665 1.00 83.31 184 HIS A C 1
ATOM 1481 O O . HIS A 1 184 ? 9.471 -6.304 -5.318 1.00 83.31 184 HIS A O 1
ATOM 1487 N N . GLU A 1 185 ? 8.627 -8.376 -5.212 1.00 87.75 185 GLU A N 1
ATOM 1488 C CA . GLU A 1 185 ? 8.290 -8.509 -6.633 1.00 87.75 185 GLU A CA 1
ATOM 1489 C C . GLU A 1 185 ? 7.048 -9.388 -6.845 1.00 87.75 185 GLU A C 1
ATOM 1491 O O . GLU A 1 185 ? 6.570 -10.058 -5.923 1.00 87.75 185 GLU A O 1
ATOM 1496 N N . GLY A 1 186 ? 6.543 -9.397 -8.079 1.00 93.12 186 GLY A N 1
ATOM 1497 C CA . GLY A 1 186 ? 5.421 -10.225 -8.507 1.00 93.12 186 GLY A CA 1
ATOM 1498 C C . GLY A 1 186 ? 4.054 -9.560 -8.318 1.00 93.12 186 GLY A C 1
ATOM 1499 O O . GLY A 1 186 ? 3.955 -8.425 -7.849 1.00 93.12 186 GLY A O 1
ATOM 1500 N N . PRO A 1 187 ? 2.964 -10.281 -8.631 1.00 96.00 187 PRO A N 1
ATOM 1501 C CA . PRO A 1 187 ? 1.641 -9.689 -8.809 1.00 96.00 187 PRO A CA 1
ATOM 1502 C C . PRO A 1 187 ? 1.090 -9.025 -7.545 1.00 96.00 187 PRO A C 1
ATOM 1504 O O . PRO A 1 187 ? 0.397 -8.019 -7.638 1.00 96.00 187 PRO A O 1
ATOM 1507 N N . PHE A 1 188 ? 1.412 -9.543 -6.356 1.00 97.25 188 PHE A N 1
ATOM 1508 C CA . PHE A 1 188 ? 1.005 -8.900 -5.107 1.00 97.25 188 PHE A CA 1
ATOM 1509 C C . PHE A 1 188 ? 1.720 -7.549 -4.923 1.00 97.25 188 PHE A C 1
ATOM 1511 O O . PHE A 1 188 ? 1.064 -6.539 -4.682 1.00 97.25 188 PHE A O 1
ATOM 1518 N N . CYS A 1 189 ? 3.042 -7.504 -5.113 1.00 96.12 189 CYS A N 1
ATOM 1519 C CA . CYS A 1 189 ? 3.807 -6.256 -5.073 1.00 96.12 189 CYS A CA 1
ATOM 1520 C C . CYS A 1 189 ? 3.265 -5.247 -6.099 1.00 96.12 189 CYS A C 1
ATOM 1522 O O . CYS A 1 189 ? 2.959 -4.103 -5.766 1.00 96.12 189 CYS A O 1
ATOM 1524 N N . ASP A 1 190 ? 3.048 -5.693 -7.332 1.00 97.44 190 ASP A N 1
ATOM 1525 C CA . ASP A 1 190 ? 2.604 -4.842 -8.431 1.00 97.44 190 ASP A CA 1
ATOM 1526 C C . ASP A 1 190 ? 1.240 -4.187 -8.180 1.00 97.44 190 ASP A C 1
ATOM 1528 O O . ASP A 1 190 ? 1.089 -2.994 -8.449 1.00 97.44 190 ASP A O 1
ATOM 1532 N N . LEU A 1 191 ? 0.260 -4.926 -7.641 1.00 98.06 191 LEU A N 1
ATOM 1533 C CA . LEU A 1 191 ? -1.065 -4.379 -7.312 1.00 98.06 191 LEU A CA 1
ATOM 1534 C C . LEU A 1 191 ? -0.980 -3.260 -6.261 1.00 98.06 191 LEU A C 1
ATOM 1536 O O . LEU A 1 191 ? -1.833 -2.376 -6.248 1.00 98.06 191 LEU A O 1
ATOM 1540 N N . MET A 1 192 ? 0.040 -3.276 -5.400 1.00 96.94 192 MET A N 1
ATOM 1541 C CA . MET A 1 192 ? 0.256 -2.261 -4.363 1.00 96.94 192 MET A CA 1
ATOM 1542 C C . MET A 1 192 ? 1.085 -1.074 -4.868 1.00 96.94 192 MET A C 1
ATOM 1544 O O . MET A 1 192 ? 0.864 0.046 -4.425 1.00 96.94 192 MET A O 1
ATOM 1548 N N . TRP A 1 193 ? 2.023 -1.296 -5.793 1.00 96.00 193 TRP A N 1
ATOM 1549 C CA . TRP A 1 193 ? 3.069 -0.315 -6.112 1.00 96.00 193 TRP A CA 1
ATOM 1550 C C . TRP A 1 193 ? 3.016 0.291 -7.516 1.00 96.00 193 TRP A C 1
ATOM 1552 O O . TRP A 1 193 ? 3.665 1.317 -7.741 1.00 96.00 193 TRP A O 1
ATOM 1562 N N . SER A 1 194 ? 2.290 -0.322 -8.453 1.00 97.31 194 SER A N 1
ATOM 1563 C CA . SER A 1 194 ? 2.284 0.107 -9.857 1.00 97.31 194 SER A CA 1
ATOM 1564 C C . SER A 1 194 ? 1.550 1.428 -10.069 1.00 97.31 194 SER A C 1
ATOM 1566 O O . SER A 1 194 ? 0.572 1.733 -9.388 1.00 97.31 194 SER A O 1
ATOM 1568 N N . ASP A 1 195 ? 2.001 2.185 -11.066 1.00 97.12 195 ASP A N 1
ATOM 1569 C CA . ASP A 1 195 ? 1.548 3.542 -11.348 1.00 97.12 195 ASP A CA 1
ATOM 1570 C C . ASP A 1 195 ? 1.209 3.744 -12.831 1.00 97.12 195 ASP A C 1
ATOM 1572 O O . ASP A 1 195 ? 1.970 3.324 -13.704 1.00 97.12 195 ASP A O 1
ATOM 1576 N N . PRO A 1 196 ? 0.102 4.424 -13.160 1.00 96.56 196 PRO A N 1
ATOM 1577 C CA . PRO A 1 196 ? -0.161 4.836 -14.529 1.00 96.56 196 PRO A CA 1
ATOM 1578 C C . PRO A 1 196 ? 0.750 5.994 -14.962 1.00 96.56 196 PRO A C 1
ATOM 1580 O O . PRO A 1 196 ? 0.957 6.949 -14.213 1.00 96.56 196 PRO A O 1
ATOM 1583 N N . GLU A 1 197 ? 1.231 5.949 -16.203 1.00 94.38 197 GLU A N 1
ATOM 1584 C CA . GLU A 1 197 ? 2.042 7.007 -16.825 1.00 94.38 197 GLU A CA 1
ATOM 1585 C C . GLU A 1 197 ? 1.638 7.197 -18.294 1.00 94.38 197 GLU A C 1
ATOM 1587 O O . GLU A 1 197 ? 1.066 6.282 -18.888 1.00 94.38 197 GLU A O 1
ATOM 1592 N N . ASP A 1 198 ? 1.921 8.361 -18.891 1.00 92.50 198 ASP A N 1
ATOM 1593 C CA . ASP A 1 198 ? 1.623 8.666 -20.305 1.00 92.50 198 ASP A CA 1
ATOM 1594 C C . ASP A 1 198 ? 2.554 7.912 -21.280 1.00 92.50 198 ASP A C 1
ATOM 1596 O O . ASP A 1 198 ? 3.371 8.476 -22.007 1.00 92.50 198 ASP A O 1
ATOM 1600 N N . ILE A 1 199 ? 2.442 6.586 -21.242 1.00 93.25 199 ILE A N 1
ATOM 1601 C CA . ILE A 1 199 ? 3.103 5.605 -22.099 1.00 93.25 199 ILE A CA 1
ATOM 1602 C C . ILE A 1 199 ? 2.042 4.687 -22.723 1.00 93.25 199 ILE A C 1
ATOM 1604 O O . ILE A 1 199 ? 0.877 4.667 -22.315 1.00 93.25 199 ILE A O 1
ATOM 1608 N N . GLU A 1 200 ? 2.419 3.902 -23.734 1.00 92.44 200 GLU A N 1
ATOM 1609 C CA . GLU A 1 200 ? 1.489 2.931 -24.328 1.00 92.44 200 GLU A CA 1
ATOM 1610 C C . GLU A 1 200 ? 1.411 1.635 -23.512 1.00 92.44 200 GLU A C 1
ATOM 1612 O O . GLU A 1 200 ? 0.318 1.155 -23.218 1.00 92.44 200 GLU A O 1
ATOM 1617 N N . THR A 1 201 ? 2.559 1.066 -23.136 1.00 95.69 201 THR A N 1
ATOM 1618 C CA . THR A 1 201 ? 2.671 -0.284 -22.556 1.00 95.69 201 THR A CA 1
ATOM 1619 C C . THR A 1 201 ? 3.223 -0.258 -21.124 1.00 95.69 201 THR A C 1
ATOM 1621 O O . THR A 1 201 ? 2.941 0.669 -20.376 1.00 95.69 201 THR A O 1
ATOM 1624 N N . TRP A 1 202 ? 3.981 -1.280 -20.720 1.00 96.12 202 TRP A N 1
ATOM 1625 C CA . TRP A 1 202 ? 4.676 -1.344 -19.435 1.00 96.12 202 TRP A CA 1
ATOM 1626 C C . TRP A 1 202 ? 6.046 -0.659 -19.491 1.00 96.12 202 TRP A C 1
ATOM 1628 O O . TRP A 1 202 ? 6.710 -0.704 -20.530 1.00 96.12 202 TRP A O 1
ATOM 1638 N N . ALA A 1 203 ? 6.495 -0.095 -18.371 1.00 92.19 203 ALA A N 1
ATOM 1639 C CA . ALA A 1 203 ? 7.873 0.342 -18.150 1.00 92.19 203 ALA A CA 1
ATOM 1640 C C . ALA A 1 203 ? 8.291 0.116 -16.687 1.00 92.19 203 ALA A C 1
ATOM 1642 O O . ALA A 1 203 ? 7.452 -0.071 -15.807 1.00 92.19 203 ALA A O 1
ATOM 1643 N N . VAL A 1 204 ? 9.598 0.116 -16.421 1.00 88.94 204 VAL A N 1
ATOM 1644 C CA . VAL A 1 204 ? 10.129 -0.091 -15.066 1.00 88.94 204 VAL A CA 1
ATOM 1645 C C . VAL A 1 204 ? 9.737 1.079 -14.165 1.00 88.94 204 VAL A C 1
ATOM 1647 O O . VAL A 1 204 ? 9.917 2.243 -14.530 1.00 88.94 204 VAL A O 1
ATOM 1650 N N . SER A 1 205 ? 9.216 0.766 -12.978 1.00 87.44 205 SER A N 1
ATOM 1651 C CA . SER A 1 205 ? 8.846 1.775 -11.989 1.00 87.44 205 SER A CA 1
ATOM 1652 C C . SER A 1 205 ? 10.079 2.446 -11.378 1.00 87.44 205 SER A C 1
ATOM 1654 O O . SER A 1 205 ? 10.974 1.757 -10.880 1.00 87.44 205 SER A O 1
ATOM 1656 N N . PRO A 1 206 ? 10.125 3.790 -11.308 1.00 78.75 206 PRO A N 1
ATOM 1657 C CA . PRO A 1 206 ? 11.186 4.500 -10.600 1.00 78.75 206 PRO A CA 1
ATOM 1658 C C . PRO A 1 206 ? 11.118 4.306 -9.077 1.00 78.75 206 PRO A C 1
ATOM 1660 O O . PRO A 1 206 ? 12.040 4.727 -8.383 1.00 78.75 206 PRO A O 1
ATOM 1663 N N . ARG A 1 207 ? 10.054 3.685 -8.541 1.00 77.00 207 ARG A N 1
ATOM 1664 C CA . ARG A 1 207 ? 9.925 3.362 -7.110 1.00 77.00 207 ARG A CA 1
ATOM 1665 C C . ARG A 1 207 ? 10.810 2.189 -6.676 1.00 77.00 207 ARG A C 1
ATOM 1667 O O . ARG A 1 207 ? 10.999 1.990 -5.483 1.00 77.00 207 ARG A O 1
ATOM 1674 N N . GLY A 1 208 ? 11.338 1.407 -7.621 1.00 77.75 208 GLY A N 1
ATOM 1675 C CA . GLY A 1 208 ? 12.047 0.156 -7.322 1.00 77.75 208 GLY A CA 1
ATOM 1676 C C . GLY A 1 208 ? 11.125 -1.015 -6.953 1.00 77.75 208 GLY A C 1
ATOM 1677 O O . GLY A 1 208 ? 11.608 -2.065 -6.547 1.00 77.75 208 GLY A O 1
ATOM 1678 N N . ALA A 1 209 ? 9.808 -0.829 -7.087 1.00 86.12 209 ALA A N 1
ATOM 1679 C CA . ALA A 1 209 ? 8.762 -1.828 -6.897 1.00 86.12 209 ALA A CA 1
ATOM 1680 C C . ALA A 1 209 ? 7.572 -1.502 -7.819 1.00 86.12 209 ALA A C 1
ATOM 1682 O O . ALA A 1 209 ? 7.307 -0.325 -8.104 1.00 86.12 209 ALA A O 1
ATOM 1683 N N . GLY A 1 210 ? 6.867 -2.536 -8.282 1.00 92.56 210 GLY A N 1
ATOM 1684 C CA . GLY A 1 210 ? 5.782 -2.417 -9.257 1.00 92.56 210 GLY A CA 1
ATOM 1685 C C . GLY A 1 210 ? 6.235 -1.944 -10.643 1.00 92.56 210 GLY A C 1
ATOM 1686 O O . GLY A 1 210 ? 7.426 -1.905 -10.965 1.00 92.56 210 GLY A O 1
ATOM 1687 N N . TRP A 1 211 ? 5.266 -1.541 -11.465 1.00 95.38 211 TRP A N 1
ATOM 1688 C CA . TRP A 1 211 ? 5.481 -1.133 -12.854 1.00 95.38 211 TRP A CA 1
ATOM 1689 C C . TRP A 1 211 ? 4.842 0.215 -13.171 1.00 95.38 211 TRP A C 1
ATOM 1691 O O . TRP A 1 211 ? 3.835 0.597 -12.579 1.00 95.38 211 TRP A O 1
ATOM 1701 N N . LEU A 1 212 ? 5.392 0.914 -14.162 1.00 96.69 212 LEU A N 1
ATOM 1702 C CA . LEU A 1 212 ? 4.634 1.928 -14.885 1.00 96.69 212 LEU A CA 1
ATOM 1703 C C . LEU A 1 212 ? 3.771 1.243 -15.940 1.00 96.69 212 LEU A C 1
ATOM 1705 O O . LEU A 1 212 ? 4.256 0.349 -16.640 1.00 96.69 212 LEU A O 1
ATOM 1709 N N . PHE A 1 213 ? 2.520 1.669 -16.090 1.00 97.44 213 PHE A N 1
ATOM 1710 C CA . PHE A 1 213 ? 1.619 1.115 -17.096 1.00 97.44 213 PHE A CA 1
ATOM 1711 C C . PHE A 1 213 ? 0.853 2.183 -17.868 1.00 97.44 213 PHE A C 1
ATOM 1713 O O . PHE A 1 213 ? 0.467 3.226 -17.344 1.00 97.44 213 PHE A O 1
ATOM 1720 N N . GLY A 1 214 ? 0.656 1.899 -19.150 1.00 96.81 214 GLY A N 1
ATOM 1721 C CA . GLY A 1 214 ? 0.094 2.823 -20.116 1.00 96.81 214 GLY A CA 1
ATOM 1722 C C . GLY A 1 214 ? -1.375 2.610 -20.457 1.00 96.81 214 GLY A C 1
ATOM 1723 O O . GLY A 1 214 ? -2.074 1.738 -19.923 1.00 96.81 214 GLY A O 1
ATOM 1724 N N . SER A 1 215 ? -1.825 3.404 -21.428 1.00 96.56 215 SER A N 1
ATOM 1725 C CA . SER A 1 215 ? -3.204 3.383 -21.930 1.00 96.56 215 SER A CA 1
ATOM 1726 C C . SER A 1 215 ? -3.599 2.015 -22.483 1.00 96.56 215 SER A C 1
ATOM 1728 O O . SER A 1 215 ? -4.639 1.479 -22.111 1.00 96.56 215 SER A O 1
ATOM 1730 N N . ARG A 1 216 ? -2.744 1.392 -23.303 1.00 96.50 216 ARG A N 1
ATOM 1731 C CA . ARG A 1 216 ? -3.048 0.106 -23.941 1.00 96.50 216 ARG A CA 1
ATOM 1732 C C . ARG A 1 216 ? -3.214 -1.016 -22.923 1.00 96.50 216 ARG A C 1
ATOM 1734 O O . ARG A 1 216 ? -4.123 -1.825 -23.070 1.00 96.50 216 ARG A O 1
ATOM 1741 N N . VAL A 1 217 ? -2.373 -1.043 -21.888 1.00 97.25 217 VAL A N 1
ATOM 1742 C CA . VAL A 1 217 ? -2.475 -2.017 -20.786 1.00 97.25 217 VAL A CA 1
ATOM 1743 C C . VAL A 1 217 ? -3.840 -1.911 -20.111 1.00 97.25 217 VAL A C 1
ATOM 1745 O O . VAL A 1 217 ? -4.521 -2.916 -19.918 1.00 97.25 217 VAL A O 1
ATOM 1748 N N . THR A 1 218 ? -4.250 -0.681 -19.800 1.00 97.50 218 THR A N 1
ATOM 1749 C CA . THR A 1 218 ? -5.530 -0.390 -19.150 1.00 97.50 218 THR A CA 1
ATOM 1750 C C . THR A 1 218 ? -6.706 -0.802 -20.032 1.00 97.50 218 THR A C 1
ATOM 1752 O O . THR A 1 218 ? -7.581 -1.543 -19.583 1.00 97.50 218 THR A O 1
ATOM 1755 N N . SER A 1 219 ? -6.722 -0.381 -21.301 1.00 97.12 219 SER A N 1
ATOM 1756 C CA . SER A 1 219 ? -7.818 -0.698 -22.220 1.00 97.12 219 SER A CA 1
ATOM 1757 C C . SER A 1 219 ? -7.918 -2.205 -22.499 1.00 97.12 219 SER A C 1
ATOM 1759 O O . SER A 1 219 ? -9.024 -2.742 -22.541 1.00 97.12 219 SER A O 1
ATOM 1761 N N . GLU A 1 220 ? -6.791 -2.914 -22.650 1.00 97.38 220 GLU A N 1
ATOM 1762 C CA . GLU A 1 220 ? -6.772 -4.375 -22.824 1.00 97.38 220 GLU A CA 1
ATOM 1763 C C . GLU A 1 220 ? -7.298 -5.095 -21.574 1.00 97.38 220 GLU A C 1
ATOM 1765 O O . GLU A 1 220 ? -8.155 -5.975 -21.691 1.00 97.38 220 GLU A O 1
ATOM 1770 N N . PHE A 1 221 ? -6.844 -4.702 -20.380 1.00 98.31 221 PHE A N 1
ATOM 1771 C CA . PHE A 1 221 ? -7.305 -5.295 -19.124 1.00 98.31 221 PHE A CA 1
ATOM 1772 C C . PHE A 1 221 ? -8.809 -5.077 -18.913 1.00 98.31 221 PHE A C 1
ATOM 1774 O O . PHE A 1 221 ? -9.533 -6.030 -18.607 1.00 98.31 221 PHE A O 1
ATOM 1781 N N . ASN A 1 222 ? -9.300 -3.855 -19.141 1.00 98.25 222 ASN A N 1
ATOM 1782 C CA . ASN A 1 222 ? -10.723 -3.533 -19.040 1.00 98.25 222 ASN A CA 1
ATOM 1783 C C . ASN A 1 222 ? -11.552 -4.332 -20.045 1.00 98.25 222 ASN A C 1
ATOM 1785 O O . ASN A 1 222 ? -12.581 -4.900 -19.685 1.00 98.25 222 ASN A O 1
ATOM 1789 N N . HIS A 1 223 ? -11.079 -4.449 -21.287 1.00 97.94 223 HIS A N 1
ATOM 1790 C CA . HIS A 1 223 ? -11.762 -5.218 -22.321 1.00 97.94 223 HIS A CA 1
ATOM 1791 C C . HIS A 1 223 ? -11.873 -6.709 -21.967 1.00 97.94 223 HIS A C 1
ATOM 1793 O O . HIS A 1 223 ? -12.957 -7.286 -22.066 1.00 97.94 223 HIS A O 1
ATOM 1799 N N . ILE A 1 224 ? -10.773 -7.329 -21.523 1.00 97.94 224 ILE A N 1
ATOM 1800 C CA . ILE A 1 224 ? -10.731 -8.752 -21.149 1.00 97.94 224 ILE A CA 1
ATOM 1801 C C . ILE A 1 224 ? -11.687 -9.041 -19.987 1.00 97.94 224 ILE A C 1
ATOM 1803 O O . ILE A 1 224 ? -12.413 -10.036 -20.014 1.00 97.94 224 ILE A O 1
ATOM 1807 N N . ASN A 1 225 ? -11.702 -8.163 -18.985 1.00 98.00 225 ASN A N 1
ATOM 1808 C CA . ASN A 1 225 ? -12.473 -8.353 -17.758 1.00 98.00 225 ASN A CA 1
ATOM 1809 C C . ASN A 1 225 ? -13.879 -7.738 -17.810 1.00 98.00 225 ASN A C 1
ATOM 1811 O O . ASN A 1 225 ? -14.610 -7.842 -16.831 1.00 98.00 225 ASN A O 1
ATOM 1815 N 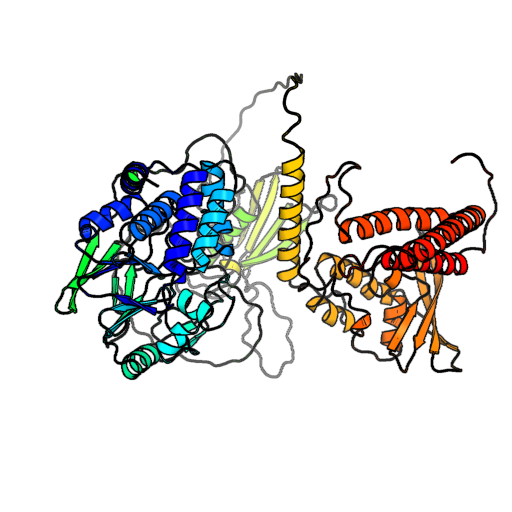N . LYS A 1 226 ? -14.272 -7.145 -18.948 1.00 97.81 226 LYS A N 1
ATOM 1816 C CA . LYS A 1 226 ? -15.555 -6.445 -19.143 1.00 97.81 226 LYS A CA 1
ATOM 1817 C C . LYS A 1 226 ? -15.795 -5.349 -18.097 1.00 97.81 226 LYS A C 1
ATOM 1819 O O . LYS A 1 226 ? -16.895 -5.226 -17.565 1.00 97.81 226 LYS A O 1
ATOM 1824 N N . LEU A 1 227 ? -14.749 -4.582 -17.802 1.00 98.19 227 LEU A N 1
ATOM 1825 C CA . LEU A 1 227 ? -14.797 -3.467 -16.865 1.00 98.19 227 LEU A CA 1
ATOM 1826 C C . LEU A 1 227 ? -15.050 -2.150 -17.596 1.00 98.19 227 LEU A C 1
ATOM 1828 O O . LEU A 1 227 ? -14.481 -1.896 -18.659 1.00 98.19 227 LEU A O 1
ATOM 1832 N N . ASP A 1 228 ? -15.831 -1.286 -16.959 1.00 96.81 228 ASP A N 1
ATOM 1833 C CA . ASP A 1 228 ? -16.069 0.088 -17.399 1.00 96.81 228 ASP A CA 1
ATOM 1834 C C . ASP A 1 228 ? -15.039 1.064 -16.815 1.00 96.81 228 ASP A C 1
ATOM 1836 O O . ASP A 1 228 ? -14.876 2.180 -17.320 1.00 96.81 228 ASP A O 1
ATOM 1840 N N . LEU A 1 229 ? -14.402 0.694 -15.700 1.00 98.12 229 LEU A N 1
ATOM 1841 C CA . LEU A 1 229 ? -13.469 1.549 -14.973 1.00 98.12 229 LEU A CA 1
ATOM 1842 C C . LEU A 1 229 ? -12.578 0.737 -14.024 1.00 98.12 229 LEU A C 1
ATOM 1844 O O . LEU A 1 229 ? -13.045 -0.177 -13.344 1.00 98.12 229 LEU A O 1
ATOM 1848 N N . VAL A 1 230 ? -11.317 1.146 -13.909 1.00 98.56 230 VAL A N 1
ATOM 1849 C CA . VAL A 1 230 ? -10.442 0.792 -12.786 1.00 98.56 230 VAL A CA 1
ATOM 1850 C C . VAL A 1 230 ? -10.265 2.026 -11.900 1.00 98.56 230 VAL A C 1
ATOM 1852 O O . VAL A 1 230 ? -9.887 3.096 -12.375 1.00 98.56 230 VAL A O 1
ATOM 1855 N N . CYS A 1 231 ? -10.552 1.890 -10.613 1.00 98.56 231 CYS A N 1
ATOM 1856 C CA . CYS A 1 231 ? -10.324 2.888 -9.577 1.00 98.56 231 CYS A CA 1
ATOM 1857 C C . CYS A 1 231 ? -9.047 2.542 -8.808 1.00 98.56 231 CYS A C 1
ATOM 1859 O O . CYS A 1 231 ? -8.867 1.392 -8.403 1.00 98.56 231 CYS A O 1
ATOM 1861 N N . ARG A 1 232 ? -8.188 3.540 -8.591 1.00 98.50 232 ARG A N 1
ATOM 1862 C CA . ARG A 1 232 ? -6.928 3.396 -7.853 1.00 98.50 232 ARG A CA 1
ATOM 1863 C C . ARG A 1 232 ? -6.580 4.601 -6.973 1.00 98.50 232 ARG A C 1
ATOM 1865 O O . ARG A 1 232 ? -7.225 5.640 -7.103 1.00 98.50 232 ARG A O 1
ATOM 1872 N N . ALA A 1 233 ? -5.559 4.475 -6.118 1.00 97.88 233 ALA A N 1
ATOM 1873 C CA . ALA A 1 233 ? -5.149 5.462 -5.093 1.00 97.88 233 ALA A CA 1
ATOM 1874 C C . ALA A 1 233 ? -3.656 5.914 -5.195 1.00 97.88 233 ALA A C 1
ATOM 1876 O O . ALA A 1 233 ? -3.314 6.383 -6.273 1.00 97.88 233 ALA A O 1
ATOM 1877 N N . HIS A 1 234 ? -2.785 5.817 -4.169 1.00 95.88 234 HIS A N 1
ATOM 1878 C CA . HIS A 1 234 ? -1.279 5.866 -4.119 1.00 95.88 234 HIS A CA 1
ATOM 1879 C C . HIS A 1 234 ? -0.512 7.078 -4.690 1.00 95.88 234 HIS A C 1
ATOM 1881 O O . HIS A 1 234 ? 0.626 7.355 -4.309 1.00 95.88 234 HIS A O 1
ATOM 1887 N N . GLN A 1 235 ? -1.035 7.749 -5.715 1.00 93.00 235 GLN A N 1
ATOM 1888 C CA . GLN A 1 235 ? -0.395 8.889 -6.364 1.00 93.00 235 GLN A CA 1
ATOM 1889 C C . GLN A 1 235 ? -1.140 10.154 -5.988 1.00 93.00 235 GLN A C 1
ATOM 1891 O O . GLN A 1 235 ? -2.323 10.306 -6.299 1.00 93.00 235 GLN A O 1
ATOM 1896 N N . LEU A 1 236 ? -0.415 11.098 -5.388 1.00 90.81 236 LEU A N 1
ATOM 1897 C CA . LEU A 1 236 ? -0.967 12.391 -5.021 1.00 90.81 236 LEU A CA 1
ATOM 1898 C C . LEU A 1 236 ? -1.524 13.107 -6.257 1.00 90.81 236 LEU A C 1
ATOM 1900 O O . LEU A 1 236 ? -0.787 13.430 -7.195 1.00 90.81 236 LEU A O 1
ATOM 1904 N N . VAL A 1 237 ? -2.817 13.430 -6.206 1.00 90.00 237 VAL A N 1
ATOM 1905 C CA . VAL A 1 237 ? -3.505 14.268 -7.192 1.00 90.00 237 VAL A CA 1
ATOM 1906 C C . VAL A 1 237 ? -3.844 15.607 -6.548 1.00 90.00 237 VAL A C 1
ATOM 1908 O O . VAL A 1 237 ? -4.555 15.655 -5.547 1.00 90.00 237 VAL A O 1
ATOM 1911 N N . GLN A 1 238 ? -3.362 16.709 -7.127 1.00 89.50 238 GLN A N 1
ATOM 1912 C CA . GLN A 1 238 ? -3.563 18.052 -6.564 1.00 89.50 238 GLN A CA 1
ATOM 1913 C C . GLN A 1 238 ? -5.042 18.450 -6.518 1.00 89.50 238 GLN A C 1
ATOM 1915 O O . GLN A 1 238 ? -5.507 19.064 -5.559 1.00 89.50 238 GLN A O 1
ATOM 1920 N N . GLU A 1 239 ? -5.794 18.043 -7.533 1.00 92.31 239 GLU A N 1
ATOM 1921 C CA . GLU A 1 239 ? -7.227 18.273 -7.671 1.00 92.31 239 GLU A CA 1
ATOM 1922 C C . GLU A 1 239 ? -8.073 17.246 -6.895 1.00 92.31 239 GLU A C 1
ATOM 1924 O O . GLU A 1 239 ? -9.296 17.335 -6.903 1.00 92.31 239 GLU A O 1
ATOM 1929 N N . GLY A 1 240 ? -7.450 16.260 -6.240 1.00 90.56 240 GLY A N 1
ATOM 1930 C CA . GLY A 1 240 ? -8.113 15.194 -5.482 1.00 90.56 240 GLY A CA 1
ATOM 1931 C C . GLY A 1 240 ? -8.617 14.010 -6.315 1.00 90.56 240 GLY A C 1
ATOM 1932 O O . GLY A 1 240 ? -8.814 12.932 -5.759 1.00 90.56 240 GLY A O 1
ATOM 1933 N N . LEU A 1 241 ? -8.816 14.167 -7.629 1.00 96.25 241 LEU A N 1
ATOM 1934 C CA . LEU A 1 241 ? -9.191 13.083 -8.547 1.00 96.25 241 LEU A CA 1
ATOM 1935 C C . LEU A 1 241 ? -8.663 13.336 -9.959 1.00 96.25 241 LEU A C 1
ATOM 1937 O O . LEU A 1 241 ? -8.756 14.455 -10.465 1.00 96.25 241 LEU A O 1
ATOM 1941 N N . LYS A 1 242 ? -8.164 12.293 -10.627 1.00 96.31 242 LYS A N 1
ATOM 1942 C CA . LYS A 1 242 ? -7.678 12.380 -12.010 1.00 96.31 242 LYS A CA 1
ATOM 1943 C C . LYS A 1 242 ? -8.080 11.151 -12.816 1.00 96.31 242 LYS A C 1
ATOM 1945 O O . LYS A 1 242 ? -7.700 10.036 -12.483 1.00 96.31 242 LYS A O 1
ATOM 1950 N N . TYR A 1 243 ? -8.805 11.366 -13.913 1.00 96.81 243 TYR A N 1
ATOM 1951 C CA . TYR A 1 243 ? -8.967 10.340 -14.944 1.00 96.81 243 TYR A CA 1
ATOM 1952 C C . TYR A 1 243 ? -7.694 10.258 -15.784 1.00 96.81 243 TYR A C 1
ATOM 1954 O O . TYR A 1 243 ? -7.162 11.286 -16.212 1.00 96.81 243 TYR A O 1
ATOM 1962 N N . MET A 1 244 ? -7.223 9.039 -16.014 1.00 92.69 244 MET A N 1
ATOM 1963 C CA . MET A 1 244 ? -6.041 8.757 -16.818 1.00 92.69 244 MET A CA 1
ATOM 1964 C C . MET A 1 244 ? -6.452 8.362 -18.239 1.00 92.69 244 MET A C 1
ATOM 1966 O O . MET A 1 244 ? -7.519 7.783 -18.447 1.00 92.69 244 MET A O 1
ATOM 1970 N N . PHE A 1 245 ? -5.571 8.662 -19.196 1.00 94.06 245 PHE A N 1
ATOM 1971 C CA . PHE A 1 245 ? -5.714 8.340 -20.620 1.00 94.06 245 PHE A CA 1
ATOM 1972 C C . PHE A 1 245 ? -6.935 8.975 -21.313 1.00 94.06 245 PHE A C 1
ATOM 1974 O O . PHE A 1 245 ? -7.766 9.653 -20.708 1.00 94.06 245 PHE A O 1
ATOM 1981 N N . GLN A 1 246 ? -7.014 8.809 -22.636 1.00 87.38 246 GLN A N 1
ATOM 1982 C CA . GLN A 1 246 ? -8.078 9.408 -23.451 1.00 87.38 246 GLN A CA 1
ATOM 1983 C C . GLN A 1 246 ? -9.437 8.725 -23.251 1.00 87.38 246 GLN A C 1
ATOM 1985 O O . GLN A 1 246 ? -10.470 9.394 -23.280 1.00 87.38 246 GLN A O 1
ATOM 1990 N N . ASP A 1 247 ? -9.437 7.408 -23.040 1.00 88.12 247 ASP A N 1
ATOM 1991 C CA . ASP A 1 247 ? -10.636 6.584 -22.852 1.00 88.12 247 ASP A CA 1
ATOM 1992 C C . ASP A 1 247 ? -11.225 6.694 -21.438 1.00 88.12 247 ASP A C 1
ATOM 1994 O O . ASP A 1 247 ? -12.355 6.262 -21.214 1.00 88.12 247 ASP A O 1
ATOM 1998 N N . LYS A 1 248 ? -10.494 7.311 -20.496 1.00 94.31 248 LYS A N 1
ATOM 1999 C CA . LYS A 1 248 ? -10.889 7.478 -19.089 1.00 94.31 248 LYS A CA 1
ATOM 2000 C C . LYS A 1 248 ? -11.252 6.150 -18.413 1.00 94.31 248 LYS A C 1
ATOM 2002 O O . LYS A 1 248 ? -12.069 6.129 -17.491 1.00 94.31 248 LYS A O 1
ATOM 2007 N N . GLY A 1 249 ? -10.629 5.056 -18.858 1.00 95.31 249 GLY A N 1
ATOM 2008 C CA . GLY A 1 249 ? -10.827 3.709 -18.314 1.00 95.31 249 GLY A CA 1
ATOM 2009 C C . GLY A 1 249 ? -10.163 3.480 -16.952 1.00 95.31 249 GLY A C 1
ATOM 2010 O O . GLY A 1 249 ? -10.360 2.427 -16.348 1.00 95.31 249 GLY A O 1
ATOM 2011 N N . LEU A 1 250 ? -9.398 4.456 -16.456 1.00 98.06 250 LEU A N 1
ATOM 2012 C CA . LEU A 1 250 ? -8.716 4.435 -15.164 1.00 98.06 250 LEU A CA 1
ATOM 2013 C C . LEU A 1 250 ? -8.898 5.778 -14.451 1.00 98.06 250 LEU A C 1
ATOM 2015 O O . LEU A 1 250 ? -8.796 6.839 -15.074 1.00 98.06 250 LEU A O 1
ATOM 2019 N N . VAL A 1 251 ? -9.129 5.741 -13.141 1.00 98.25 251 VAL A N 1
ATOM 2020 C CA . VAL A 1 251 ? -9.226 6.931 -12.293 1.00 98.25 251 VAL A CA 1
ATOM 2021 C C . VAL A 1 251 ? -8.383 6.783 -11.033 1.00 98.25 251 VAL A C 1
ATOM 2023 O O . VAL A 1 251 ? -8.449 5.766 -10.347 1.00 98.25 251 VAL A O 1
ATOM 2026 N N . THR A 1 252 ? -7.622 7.825 -10.716 1.00 98.38 252 THR A N 1
ATOM 2027 C CA . THR A 1 252 ? -6.921 7.982 -9.441 1.00 98.38 252 THR A CA 1
ATOM 2028 C C . THR A 1 252 ? -7.764 8.839 -8.506 1.00 98.38 252 THR A C 1
ATOM 2030 O O . THR A 1 252 ? -8.091 9.978 -8.849 1.00 98.38 252 THR A O 1
ATOM 2033 N N . VAL A 1 253 ? -8.114 8.302 -7.340 1.00 98.25 253 VAL A N 1
ATOM 2034 C CA . VAL A 1 253 ? -8.872 8.972 -6.275 1.00 98.25 253 VAL A CA 1
ATOM 2035 C C . VAL A 1 253 ? -7.933 9.224 -5.100 1.00 98.25 253 VAL A C 1
ATOM 2037 O O . VAL A 1 253 ? -7.258 8.307 -4.645 1.00 98.25 253 VAL A O 1
ATOM 2040 N N . TRP A 1 254 ? -7.903 10.454 -4.596 1.00 98.00 254 TRP A N 1
ATOM 2041 C CA . TRP A 1 254 ? -7.066 10.853 -3.468 1.00 98.00 254 TRP A CA 1
ATOM 2042 C C . TRP A 1 254 ? -7.920 11.459 -2.355 1.00 98.00 254 TRP A C 1
ATOM 2044 O O . TRP A 1 254 ? -8.639 12.432 -2.595 1.00 98.00 254 TRP A O 1
ATOM 2054 N N . SER A 1 255 ? -7.837 10.921 -1.136 1.00 98.19 255 SER A N 1
ATOM 2055 C CA . SER A 1 255 ? -8.760 11.265 -0.042 1.00 98.19 255 SER A CA 1
ATOM 2056 C C . SER A 1 255 ? -8.104 11.970 1.160 1.00 98.19 255 SER A C 1
ATOM 2058 O O . SER A 1 255 ? -8.789 12.233 2.148 1.00 98.19 255 SER A O 1
ATOM 2060 N N . ALA A 1 256 ? -6.830 12.370 1.058 1.00 96.62 256 ALA A N 1
ATOM 2061 C CA . ALA A 1 256 ? -6.098 13.108 2.097 1.00 96.62 256 ALA A CA 1
ATOM 2062 C C . ALA A 1 256 ? -5.845 14.581 1.689 1.00 96.62 256 ALA A C 1
ATOM 2064 O O . ALA A 1 256 ? -4.909 14.864 0.928 1.00 96.62 256 ALA A O 1
ATOM 2065 N N . PRO A 1 257 ? -6.666 15.553 2.134 1.00 95.56 257 PRO A N 1
ATOM 2066 C CA . PRO A 1 257 ? -6.523 16.950 1.724 1.00 95.56 257 PRO A CA 1
ATOM 2067 C C . PRO A 1 257 ? -5.329 17.603 2.421 1.00 95.56 257 PRO A C 1
ATOM 2069 O O . PRO A 1 257 ? -4.960 17.206 3.521 1.00 95.56 257 PRO A O 1
ATOM 2072 N N . ASN A 1 258 ? -4.719 18.610 1.792 1.00 91.75 258 ASN A N 1
ATOM 2073 C CA . ASN A 1 258 ? -3.502 19.261 2.282 1.00 91.75 258 ASN A CA 1
ATOM 2074 C C . ASN A 1 258 ? -2.476 18.244 2.819 1.00 91.75 258 ASN A C 1
ATOM 2076 O O . ASN A 1 258 ? -1.999 18.351 3.949 1.00 91.75 258 ASN A O 1
ATOM 2080 N N . TYR A 1 259 ? -2.173 17.229 2.010 1.00 90.19 259 TYR A N 1
ATOM 2081 C CA . TYR A 1 259 ? -1.389 16.062 2.390 1.00 90.19 259 TYR A CA 1
ATOM 2082 C C . TYR A 1 259 ? -0.096 16.440 3.126 1.00 90.19 259 TYR A C 1
ATOM 2084 O O . TYR A 1 259 ? 0.559 17.444 2.803 1.00 90.19 259 TYR A O 1
ATOM 2092 N N . CYS A 1 260 ? 0.279 15.655 4.140 1.00 83.44 260 CYS A N 1
ATOM 2093 C CA . CYS A 1 260 ? 1.405 15.953 5.038 1.00 83.44 260 CYS A CA 1
ATOM 2094 C C . CYS A 1 260 ? 1.328 17.360 5.673 1.00 83.44 260 CYS A C 1
ATOM 2096 O O . CYS A 1 260 ? 2.361 17.947 6.013 1.00 83.44 260 CYS A O 1
ATOM 2098 N N . TYR A 1 261 ? 0.121 17.921 5.786 1.00 83.69 261 TYR A N 1
ATOM 2099 C CA . TYR A 1 261 ? -0.179 19.251 6.325 1.00 83.69 261 TYR A CA 1
ATOM 2100 C C . TYR A 1 261 ? 0.510 20.410 5.584 1.00 83.69 261 TYR A C 1
ATOM 2102 O O . TYR A 1 261 ? 0.725 21.484 6.155 1.00 83.69 261 TYR A O 1
ATOM 2110 N N . ARG A 1 262 ? 0.920 20.194 4.325 1.00 81.94 262 ARG A N 1
ATOM 2111 C CA . ARG A 1 262 ? 1.741 21.160 3.571 1.00 81.94 262 ARG A CA 1
ATOM 2112 C C . ARG A 1 262 ? 1.566 21.152 2.055 1.00 81.94 262 ARG A C 1
ATOM 2114 O O . ARG A 1 262 ? 2.066 22.070 1.407 1.00 81.94 262 ARG A O 1
ATOM 2121 N N . CYS A 1 263 ? 0.945 20.125 1.476 1.00 81.38 263 CYS A N 1
ATOM 2122 C CA . CYS A 1 263 ? 0.883 19.982 0.020 1.00 81.38 263 CYS A CA 1
ATOM 2123 C C . CYS A 1 263 ? -0.161 20.891 -0.639 1.00 81.38 263 CYS A C 1
ATOM 2125 O O . CYS A 1 263 ? -0.026 21.180 -1.824 1.00 81.38 263 CYS A O 1
ATOM 2127 N N . GLY A 1 264 ? -1.172 21.354 0.103 1.00 87.94 264 GLY A N 1
ATOM 2128 C CA . GLY A 1 264 ? -2.214 22.250 -0.408 1.00 87.94 264 GLY A CA 1
ATOM 2129 C C . GLY A 1 264 ? -3.165 21.637 -1.444 1.00 87.94 264 GLY A C 1
ATOM 2130 O O . GLY A 1 264 ? -3.920 22.378 -2.068 1.00 87.94 264 GLY A O 1
ATOM 2131 N N . ASN A 1 265 ? -3.135 20.315 -1.641 1.00 92.38 265 ASN A N 1
ATOM 2132 C CA . ASN A 1 265 ? -4.054 19.603 -2.527 1.00 92.38 265 ASN A CA 1
ATOM 2133 C C . ASN A 1 265 ? -5.468 19.519 -1.933 1.00 92.38 265 ASN A C 1
ATOM 2135 O O . ASN A 1 265 ? -5.655 19.544 -0.715 1.00 92.38 265 ASN A O 1
ATOM 2139 N N . VAL A 1 266 ? -6.456 19.325 -2.799 1.00 94.31 266 VAL A N 1
ATOM 2140 C CA . VAL A 1 266 ? -7.830 18.981 -2.412 1.00 94.31 266 VAL A CA 1
ATOM 2141 C C . VAL A 1 266 ? -7.957 17.454 -2.315 1.00 94.31 266 VAL A C 1
ATOM 2143 O O . VAL A 1 266 ? -7.157 16.721 -2.899 1.00 94.31 266 VAL A O 1
ATOM 2146 N N . ALA A 1 267 ? -8.939 16.964 -1.562 1.00 97.31 267 ALA A N 1
ATOM 2147 C CA . ALA A 1 267 ? -9.312 15.554 -1.530 1.00 97.31 267 ALA A CA 1
ATOM 2148 C C . ALA A 1 267 ? -10.669 15.320 -2.189 1.00 97.31 267 ALA A C 1
ATOM 2150 O O . ALA A 1 267 ? -11.504 16.223 -2.304 1.00 97.31 267 ALA A O 1
ATOM 2151 N N . SER A 1 268 ? -10.902 14.086 -2.610 1.00 98.06 268 SER A N 1
ATOM 2152 C CA . SER A 1 268 ? -12.175 13.656 -3.156 1.00 98.06 268 SER A CA 1
ATOM 2153 C C . SER A 1 268 ? -12.554 12.252 -2.696 1.00 98.06 268 SER A C 1
ATOM 2155 O O . SER A 1 268 ? -11.737 11.488 -2.178 1.00 98.06 268 SER A O 1
ATOM 2157 N N . ILE A 1 269 ? -13.823 11.933 -2.909 1.00 98.25 269 ILE A N 1
ATOM 2158 C CA . ILE A 1 269 ? -14.375 10.583 -2.904 1.00 98.25 269 ILE A CA 1
ATOM 2159 C C . ILE A 1 269 ? -15.208 10.393 -4.173 1.00 98.25 269 ILE A C 1
ATOM 2161 O O . ILE A 1 269 ? -15.792 11.353 -4.693 1.00 98.25 269 ILE A O 1
ATOM 2165 N N . LEU A 1 270 ? -15.267 9.158 -4.663 1.00 98.19 270 LEU A N 1
ATOM 2166 C CA . LEU A 1 270 ? -16.032 8.791 -5.851 1.00 98.19 270 LEU A CA 1
ATOM 2167 C C . LEU A 1 270 ? -17.222 7.919 -5.442 1.00 98.19 270 LEU A C 1
ATOM 2169 O O . LEU A 1 270 ? -17.040 6.772 -5.044 1.00 98.19 270 LEU A O 1
ATOM 2173 N N . SER A 1 271 ? -18.433 8.457 -5.536 1.00 97.25 271 SER A N 1
ATOM 2174 C CA . SER A 1 271 ? -19.670 7.747 -5.206 1.00 97.25 271 SER A CA 1
ATOM 2175 C C . SER A 1 271 ? -20.322 7.168 -6.465 1.00 97.25 271 SER A C 1
ATOM 2177 O O . SER A 1 271 ? -20.370 7.821 -7.508 1.00 97.25 271 SER A O 1
ATOM 2179 N N . PHE A 1 272 ? -20.856 5.957 -6.344 1.00 97.12 272 PHE A N 1
ATOM 2180 C CA . PHE A 1 272 ? -21.686 5.269 -7.330 1.00 97.12 272 PHE A CA 1
ATOM 2181 C C . PHE A 1 272 ? -23.079 5.080 -6.732 1.00 97.12 272 PHE A C 1
ATOM 2183 O O . PHE A 1 272 ? -23.205 4.530 -5.634 1.00 97.12 272 PHE A O 1
ATOM 2190 N N . ASN A 1 273 ? -24.118 5.550 -7.421 1.00 94.75 273 ASN A N 1
ATOM 2191 C CA . ASN A 1 273 ? -25.504 5.326 -7.001 1.00 94.75 273 ASN A CA 1
ATOM 2192 C C . ASN A 1 273 ? -26.036 3.964 -7.493 1.00 94.75 273 ASN A C 1
ATOM 2194 O O . ASN A 1 273 ? -25.331 3.238 -8.185 1.00 94.75 273 ASN A O 1
ATOM 2198 N N . GLU A 1 274 ? -27.289 3.632 -7.167 1.00 92.75 274 GLU A N 1
ATOM 2199 C CA . GLU A 1 274 ? -27.953 2.372 -7.567 1.00 92.75 274 GLU A CA 1
ATOM 2200 C C . GLU A 1 274 ? -28.003 2.138 -9.091 1.00 92.75 274 GLU A C 1
ATOM 2202 O O . GLU A 1 274 ? -28.136 1.006 -9.545 1.00 92.75 274 GLU A O 1
ATOM 2207 N N . ASN A 1 275 ? -27.891 3.203 -9.894 1.00 93.81 275 ASN A N 1
ATOM 2208 C CA . ASN A 1 275 ? -27.860 3.137 -11.357 1.00 93.81 275 ASN A CA 1
ATOM 2209 C C . ASN A 1 275 ? -26.425 3.138 -11.917 1.00 93.81 275 ASN A C 1
ATOM 2211 O O . ASN A 1 275 ? -26.242 3.317 -13.122 1.00 93.81 275 ASN A O 1
ATOM 2215 N N . MET A 1 276 ? -25.409 2.982 -11.060 1.00 95.00 276 MET A N 1
ATOM 2216 C CA . MET A 1 276 ? -23.983 3.093 -11.393 1.00 95.00 276 MET A CA 1
ATOM 2217 C C . MET A 1 276 ? -23.566 4.456 -11.974 1.00 95.00 276 MET A C 1
ATOM 2219 O O . MET A 1 276 ? -22.519 4.585 -12.619 1.00 95.00 276 MET A O 1
ATOM 2223 N N . GLU A 1 277 ? -24.341 5.511 -11.708 1.00 94.94 277 GLU A N 1
ATOM 2224 C CA . GLU A 1 277 ? -23.951 6.879 -12.047 1.00 94.94 277 GLU A CA 1
ATOM 2225 C C . GLU A 1 277 ? -22.895 7.381 -11.061 1.00 94.94 277 GLU A C 1
ATOM 2227 O O . GLU A 1 277 ? -22.978 7.156 -9.851 1.00 94.94 277 GLU A O 1
ATOM 2232 N N . ARG A 1 278 ? -21.893 8.075 -11.604 1.00 95.44 278 ARG A N 1
ATOM 2233 C CA . ARG A 1 278 ? -20.695 8.507 -10.881 1.00 95.44 278 ARG A CA 1
ATOM 2234 C C . ARG A 1 278 ? -20.860 9.943 -10.395 1.00 95.44 278 ARG A C 1
ATOM 2236 O O . ARG A 1 278 ? -21.064 10.846 -11.206 1.00 95.44 278 ARG A O 1
ATOM 2243 N N . GLU A 1 279 ? -20.677 10.170 -9.103 1.00 96.56 279 GLU A N 1
ATOM 2244 C CA . GLU A 1 279 ? -20.624 11.497 -8.490 1.00 96.56 279 GLU A CA 1
ATOM 2245 C C . GLU A 1 279 ? -19.280 11.677 -7.776 1.00 96.56 279 GLU A C 1
ATOM 2247 O O . GLU A 1 279 ? -18.893 10.862 -6.941 1.00 96.56 279 GLU A O 1
ATOM 2252 N N . VAL A 1 280 ? -18.557 12.755 -8.091 1.00 97.56 280 VAL A N 1
ATOM 2253 C CA . VAL A 1 280 ? -17.317 13.108 -7.387 1.00 97.56 280 VAL A CA 1
ATOM 2254 C C . VAL A 1 280 ? -17.630 14.171 -6.348 1.00 97.56 280 VAL A C 1
ATOM 2256 O O . VAL A 1 280 ? -18.138 15.240 -6.695 1.00 97.56 280 VAL A O 1
ATOM 2259 N N . LYS A 1 281 ? -17.287 13.908 -5.086 1.00 97.38 281 LYS A N 1
ATOM 2260 C CA . LYS A 1 281 ? -17.460 14.869 -3.991 1.00 97.38 281 LYS A CA 1
ATOM 2261 C C . LYS A 1 281 ? -16.095 15.314 -3.491 1.00 97.38 281 LYS A C 1
ATOM 2263 O O . LYS A 1 281 ? -15.300 14.494 -3.042 1.00 97.38 281 LYS A O 1
ATOM 2268 N N . PHE A 1 282 ? -15.833 16.614 -3.577 1.00 96.94 282 PHE A N 1
ATOM 2269 C CA . PHE A 1 282 ? -14.574 17.219 -3.149 1.00 96.94 282 PHE A CA 1
ATOM 2270 C C . PHE A 1 282 ? -14.682 17.789 -1.737 1.00 96.94 282 PHE A C 1
ATOM 2272 O O . PHE A 1 282 ? -15.720 18.334 -1.357 1.00 96.94 282 PHE A O 1
ATOM 2279 N N . PHE A 1 283 ? -13.590 17.723 -0.983 1.00 96.31 283 PHE A N 1
ATOM 2280 C CA . PHE A 1 283 ? -13.474 18.341 0.331 1.00 96.31 283 PHE A CA 1
ATOM 2281 C C . PHE A 1 283 ? -12.032 18.787 0.605 1.00 96.31 283 PHE A C 1
ATOM 2283 O O . PHE A 1 283 ? -11.064 18.229 0.092 1.00 96.31 283 PHE A O 1
ATOM 2290 N N . THR A 1 284 ? -11.897 19.841 1.404 1.00 94.94 284 THR A N 1
ATOM 2291 C CA . THR A 1 284 ? -10.609 20.396 1.848 1.00 94.94 284 THR A CA 1
ATOM 2292 C C . THR A 1 284 ? -10.285 19.953 3.270 1.00 94.94 284 THR A C 1
ATOM 2294 O O . THR A 1 284 ? -11.125 19.338 3.932 1.00 94.94 284 THR A O 1
ATOM 2297 N N . GLU A 1 285 ? -9.107 20.305 3.766 1.00 91.75 285 GLU A N 1
ATOM 2298 C CA . GLU A 1 285 ? -8.669 20.016 5.127 1.00 91.75 285 GLU A CA 1
ATOM 2299 C C . GLU A 1 285 ? -9.583 20.643 6.190 1.00 91.75 285 GLU A C 1
ATOM 2301 O O . GLU A 1 285 ? -10.300 21.625 5.940 1.00 91.75 285 GLU A O 1
ATOM 2306 N N . THR A 1 286 ? -9.598 20.048 7.380 1.00 91.62 286 THR A N 1
ATOM 2307 C CA . THR A 1 286 ? -10.280 20.605 8.552 1.00 91.62 286 THR A CA 1
ATOM 2308 C C . THR A 1 286 ? -9.438 21.663 9.276 1.00 91.62 286 THR A C 1
ATOM 2310 O O . THR A 1 286 ? -8.212 21.735 9.146 1.00 91.62 286 THR A O 1
ATOM 2313 N N . GLU A 1 287 ? -10.092 22.507 10.080 1.00 85.38 287 GLU A N 1
ATOM 2314 C CA . GLU A 1 287 ? -9.394 23.510 10.893 1.00 85.38 287 GLU A CA 1
ATOM 2315 C C . GLU A 1 287 ? -8.545 22.867 11.997 1.00 85.38 287 GLU A C 1
ATOM 2317 O O . GLU A 1 287 ? -7.472 23.374 12.325 1.00 85.38 287 GLU A O 1
ATOM 2322 N N . GLU A 1 288 ? -8.987 21.734 12.539 1.00 81.50 288 GLU A N 1
ATOM 2323 C CA . GLU A 1 288 ? -8.276 20.948 13.547 1.00 81.50 288 GLU A CA 1
ATOM 2324 C C . GLU A 1 288 ? -6.903 20.509 13.028 1.00 81.50 288 GLU A C 1
ATOM 2326 O O . GLU A 1 288 ? -5.897 20.675 13.722 1.00 81.50 288 GLU A O 1
ATOM 2331 N N . ASN A 1 289 ? -6.829 20.067 11.770 1.00 72.06 289 ASN A N 1
ATOM 2332 C CA . ASN A 1 289 ? -5.564 19.700 11.134 1.00 72.06 289 ASN A CA 1
ATOM 2333 C C . ASN A 1 289 ? -4.644 20.909 10.915 1.00 72.06 289 ASN A C 1
ATOM 2335 O O . ASN A 1 289 ? -3.428 20.790 11.052 1.00 72.06 289 ASN A O 1
ATOM 2339 N N . ASN A 1 290 ? -5.200 22.102 10.685 1.00 63.16 290 ASN A N 1
ATOM 2340 C CA . ASN A 1 290 ? -4.419 23.343 10.607 1.00 63.16 290 ASN A CA 1
ATOM 2341 C C . ASN A 1 290 ? -3.857 23.793 11.972 1.00 63.16 290 ASN A C 1
ATOM 2343 O O . ASN A 1 290 ? -2.854 24.517 12.033 1.00 63.16 290 ASN A O 1
ATOM 2347 N N . GLN A 1 291 ? -4.485 23.375 13.074 1.00 61.19 291 GLN A N 1
ATOM 2348 C CA . GLN A 1 291 ? -4.044 23.669 14.442 1.00 61.19 291 GLN A CA 1
ATOM 2349 C C . GLN A 1 291 ? -3.031 22.649 14.976 1.00 61.19 291 GLN A C 1
ATOM 2351 O O . GLN A 1 291 ? -2.260 22.983 15.883 1.00 61.19 291 GLN A O 1
ATOM 2356 N N . MET A 1 292 ? -2.964 21.453 14.383 1.00 62.00 292 MET A N 1
ATOM 2357 C CA . MET A 1 292 ? -1.942 20.440 14.654 1.00 62.00 292 MET A CA 1
ATOM 2358 C C . MET A 1 292 ? -0.566 20.884 14.136 1.00 62.00 292 MET A C 1
ATOM 2360 O O . MET A 1 292 ? -0.035 20.403 13.139 1.00 62.00 292 MET A O 1
ATOM 2364 N N . ARG A 1 293 ? 0.059 21.828 14.844 1.00 47.66 293 ARG A N 1
ATOM 2365 C CA . ARG A 1 293 ? 1.494 22.100 14.720 1.00 47.66 293 ARG A CA 1
ATOM 2366 C C . ARG A 1 293 ? 2.231 21.056 15.548 1.00 47.66 293 ARG A C 1
ATOM 2368 O O . ARG A 1 293 ? 1.992 20.968 16.750 1.00 47.66 293 ARG A O 1
ATOM 2375 N N . GLY A 1 294 ? 3.133 20.306 14.908 1.00 44.50 294 GLY A N 1
ATOM 2376 C CA . GLY A 1 294 ? 4.002 19.333 15.577 1.00 44.50 294 GLY A CA 1
ATOM 2377 C C . GLY A 1 294 ? 4.630 19.897 16.864 1.00 44.50 294 GLY A C 1
ATOM 2378 O O . GLY A 1 294 ? 4.795 21.118 16.983 1.00 44.50 294 GLY A O 1
ATOM 2379 N N . PRO A 1 295 ? 4.952 19.043 17.851 1.00 33.09 295 PRO A N 1
ATOM 2380 C CA . PRO A 1 295 ? 5.287 19.469 19.205 1.00 33.09 295 PRO A CA 1
ATOM 2381 C C . PRO A 1 295 ? 6.415 20.508 19.218 1.00 33.09 295 PRO A C 1
ATOM 2383 O O . PRO A 1 295 ? 7.589 20.207 19.015 1.00 33.09 295 PRO A O 1
ATOM 2386 N N . ARG A 1 296 ? 6.057 21.762 19.509 1.00 32.81 296 ARG A N 1
ATOM 2387 C CA . ARG A 1 296 ? 7.003 22.799 19.924 1.00 32.81 296 ARG A CA 1
ATOM 2388 C C . ARG A 1 296 ? 7.197 22.681 21.432 1.00 32.81 296 ARG A C 1
ATOM 2390 O O . ARG A 1 296 ? 6.379 23.216 22.173 1.00 32.81 296 ARG A O 1
ATOM 2397 N N . THR A 1 297 ? 8.261 21.992 21.857 1.00 30.30 297 THR A N 1
ATOM 2398 C CA . THR A 1 297 ? 9.171 22.305 22.992 1.00 30.30 297 THR A CA 1
ATOM 2399 C C . THR A 1 297 ? 9.911 21.056 23.511 1.00 30.30 297 THR A C 1
ATOM 2401 O O . THR A 1 297 ? 9.305 20.061 23.879 1.00 30.30 297 THR A O 1
ATOM 2404 N N . GLY A 1 298 ? 11.245 21.148 23.626 1.00 29.20 298 GLY A N 1
ATOM 2405 C CA . GLY A 1 298 ? 11.961 20.650 24.812 1.00 29.20 298 GLY A CA 1
ATOM 2406 C C . GLY A 1 298 ? 12.784 19.357 24.746 1.00 29.20 298 GLY A C 1
ATOM 2407 O O . GLY A 1 298 ? 13.565 19.139 25.667 1.00 29.20 298 GLY A O 1
ATOM 2408 N N . GLN A 1 299 ? 12.703 18.541 23.697 1.00 26.52 299 GLN A N 1
ATOM 2409 C CA . GLN A 1 299 ? 13.599 17.393 23.494 1.00 26.52 299 GLN A CA 1
ATOM 2410 C C . GLN A 1 299 ? 13.974 17.313 22.018 1.00 26.52 299 GLN A C 1
ATOM 2412 O O . GLN A 1 299 ? 13.146 17.002 21.169 1.00 26.52 299 GLN A O 1
ATOM 2417 N N . VAL A 1 300 ? 15.231 17.639 21.713 1.00 27.05 300 VAL A N 1
ATOM 2418 C CA . VAL A 1 300 ? 15.794 17.491 20.370 1.00 27.05 300 VAL A CA 1
ATOM 2419 C C . VAL A 1 300 ? 15.890 15.996 20.078 1.00 27.05 300 VAL A C 1
ATOM 2421 O O . VAL A 1 300 ? 16.824 15.319 20.505 1.00 27.05 300 VAL A O 1
ATOM 2424 N N . SER A 1 301 ? 14.870 15.488 19.392 1.00 27.09 301 SER A N 1
ATOM 2425 C CA . SER A 1 301 ? 14.930 14.254 18.623 1.00 27.09 301 SER A CA 1
ATOM 2426 C C . SER A 1 301 ? 16.158 14.309 17.713 1.00 27.09 301 SER A C 1
ATOM 2428 O O . SER A 1 301 ? 16.381 15.283 16.996 1.00 27.09 301 SER A O 1
ATOM 2430 N N . ILE A 1 302 ? 16.961 13.249 17.727 1.00 27.89 302 ILE A N 1
ATOM 2431 C CA . ILE A 1 302 ? 18.194 13.112 16.937 1.00 27.89 302 ILE A CA 1
ATOM 2432 C C . ILE A 1 302 ? 17.888 12.892 15.434 1.00 27.89 302 ILE A C 1
ATOM 2434 O O . ILE A 1 302 ? 18.765 12.506 14.667 1.00 27.89 302 ILE A O 1
ATOM 2438 N N . TYR A 1 303 ? 16.652 13.158 14.999 1.00 30.64 303 TYR A N 1
ATOM 2439 C CA . TYR A 1 303 ? 16.164 12.959 13.635 1.00 30.64 303 TYR A CA 1
ATOM 2440 C C . TYR A 1 303 ? 15.841 14.259 12.878 1.00 30.64 303 TYR A C 1
ATOM 2442 O O . TYR A 1 303 ? 15.333 14.197 11.766 1.00 30.64 303 TYR A O 1
ATOM 2450 N N . GLU A 1 304 ? 16.211 15.441 13.383 1.00 24.64 304 GLU A N 1
ATOM 2451 C CA . GLU A 1 304 ? 16.132 16.698 12.601 1.00 24.64 304 GLU A CA 1
ATOM 2452 C C . GLU A 1 304 ? 17.336 16.921 11.651 1.00 24.64 304 GLU A C 1
ATOM 2454 O O . GLU A 1 304 ? 17.588 18.030 11.186 1.00 24.64 304 GLU A O 1
ATOM 2459 N N . GLY A 1 305 ? 18.093 15.864 11.331 1.00 25.56 305 GLY A N 1
ATOM 2460 C CA . GLY A 1 305 ? 19.184 15.892 10.345 1.00 25.56 305 GLY A CA 1
ATOM 2461 C C . GLY A 1 305 ? 18.820 15.349 8.957 1.00 25.56 305 GLY A C 1
ATOM 2462 O O . GLY A 1 305 ? 19.628 15.453 8.034 1.00 25.56 305 GLY A O 1
ATOM 2463 N N . LEU A 1 306 ? 17.630 14.764 8.788 1.00 26.64 306 LEU A N 1
ATOM 2464 C CA . LEU A 1 306 ? 17.149 14.304 7.487 1.00 26.64 306 LEU A CA 1
ATOM 2465 C C . LEU A 1 306 ? 16.380 15.436 6.813 1.00 26.64 306 LEU A C 1
ATOM 2467 O O . LEU A 1 306 ? 15.243 15.750 7.153 1.00 26.64 306 LEU A O 1
ATOM 2471 N N . ASN A 1 307 ? 17.038 16.056 5.841 1.00 26.19 307 ASN A N 1
ATOM 2472 C CA . ASN A 1 307 ? 16.442 17.040 4.958 1.00 26.19 307 ASN A CA 1
ATOM 2473 C C . ASN A 1 307 ? 15.311 16.375 4.138 1.00 26.19 307 ASN A C 1
ATOM 2475 O O . ASN A 1 307 ? 15.562 15.801 3.081 1.00 26.19 307 ASN A O 1
ATOM 2479 N N . MET A 1 308 ? 14.064 16.448 4.619 1.00 29.94 308 MET A N 1
ATOM 2480 C CA . MET A 1 308 ? 12.822 16.033 3.933 1.00 29.94 308 MET A CA 1
ATOM 2481 C C . MET A 1 308 ? 12.446 16.950 2.743 1.00 29.94 308 MET A C 1
ATOM 2483 O O . MET A 1 308 ? 11.269 17.105 2.423 1.00 29.94 308 MET A O 1
ATOM 2487 N N . GLU A 1 309 ? 13.426 17.572 2.080 1.00 25.14 309 GLU A N 1
ATOM 2488 C CA . GLU A 1 309 ? 13.223 18.436 0.902 1.00 25.14 309 GLU A CA 1
ATOM 2489 C C . GLU A 1 309 ? 13.627 17.764 -0.427 1.00 25.14 309 GLU A C 1
ATOM 2491 O O . GLU A 1 309 ? 13.576 18.400 -1.475 1.00 25.14 309 GLU A O 1
ATOM 2496 N N . ALA A 1 310 ? 14.002 16.477 -0.422 1.00 24.77 310 ALA A N 1
ATOM 2497 C CA . ALA A 1 310 ? 14.405 15.754 -1.638 1.00 24.77 310 ALA A CA 1
ATOM 2498 C C . ALA A 1 310 ? 13.743 14.376 -1.819 1.00 24.77 310 ALA A C 1
ATOM 2500 O O . ALA A 1 310 ? 14.296 13.513 -2.495 1.00 24.77 310 ALA A O 1
ATOM 2501 N N . VAL A 1 311 ? 12.561 14.168 -1.241 1.00 30.12 311 VAL A N 1
ATOM 2502 C CA . VAL A 1 311 ? 11.717 13.005 -1.543 1.00 30.12 311 VAL A CA 1
ATOM 2503 C C . VAL A 1 311 ? 10.556 13.552 -2.364 1.00 30.12 311 VAL A C 1
ATOM 2505 O O . VAL A 1 311 ? 9.771 14.345 -1.842 1.00 30.12 311 VAL A O 1
ATOM 2508 N N . SER A 1 312 ? 10.487 13.240 -3.663 1.00 32.53 312 SER A N 1
ATOM 2509 C CA . SER A 1 312 ? 9.259 13.522 -4.413 1.00 32.53 312 SER A CA 1
ATOM 2510 C C . SER A 1 312 ? 8.125 12.818 -3.668 1.00 32.53 312 SER A C 1
ATOM 2512 O O . SER A 1 312 ? 8.290 11.693 -3.206 1.00 32.53 312 SER A O 1
ATOM 2514 N N . LEU A 1 313 ? 6.993 13.498 -3.482 1.00 41.62 313 LEU A N 1
ATOM 2515 C CA . LEU A 1 313 ? 5.845 12.970 -2.734 1.00 41.62 313 LEU A CA 1
ATOM 2516 C C . LEU A 1 313 ? 5.286 11.675 -3.359 1.00 41.62 313 LEU A C 1
ATOM 2518 O O . LEU A 1 313 ? 4.557 10.957 -2.694 1.00 41.62 313 LEU A O 1
ATOM 2522 N N . ASN A 1 314 ? 5.697 11.367 -4.597 1.00 39.69 314 ASN A N 1
ATOM 2523 C CA . ASN A 1 314 ? 5.413 10.128 -5.321 1.00 39.69 314 ASN A CA 1
ATOM 2524 C C . ASN A 1 314 ? 6.663 9.232 -5.513 1.00 39.69 314 ASN A C 1
ATOM 2526 O O . ASN A 1 314 ? 6.600 8.245 -6.237 1.00 39.69 314 ASN A O 1
ATOM 2530 N N . SER A 1 315 ? 7.824 9.574 -4.941 1.00 37.25 315 SER A N 1
ATOM 2531 C CA . SER A 1 315 ? 9.044 8.756 -5.006 1.00 37.25 315 SER A CA 1
ATOM 2532 C C . SER A 1 315 ? 9.399 8.220 -3.622 1.00 37.25 315 SER A C 1
ATOM 2534 O O . SER A 1 315 ? 9.917 8.945 -2.774 1.00 37.25 315 SER A O 1
ATOM 2536 N N . GLU A 1 316 ? 9.153 6.936 -3.417 1.00 36.88 316 GLU A N 1
ATOM 2537 C CA . GLU A 1 316 ? 9.703 6.160 -2.305 1.00 36.88 316 GLU A CA 1
ATOM 2538 C C . GLU A 1 316 ? 11.169 5.780 -2.621 1.00 36.88 316 GLU A C 1
ATOM 2540 O O . GLU A 1 316 ? 11.559 5.775 -3.796 1.00 36.88 316 GLU A O 1
ATOM 2545 N N . PRO A 1 317 ? 12.026 5.539 -1.608 1.00 26.72 317 PRO A N 1
ATOM 2546 C CA . PRO A 1 317 ? 13.431 5.219 -1.825 1.00 26.72 317 PRO A CA 1
ATOM 2547 C C . PRO A 1 317 ? 13.583 3.965 -2.694 1.00 26.72 317 PRO A C 1
ATOM 2549 O O . PRO A 1 317 ? 13.021 2.915 -2.407 1.00 26.72 317 PRO A O 1
ATOM 2552 N N . ILE A 1 318 ? 14.384 4.115 -3.749 1.00 29.17 318 ILE A N 1
ATOM 2553 C CA . ILE A 1 318 ? 14.692 3.093 -4.748 1.00 29.17 318 ILE A CA 1
ATOM 2554 C C . ILE A 1 318 ? 15.270 1.852 -4.063 1.00 29.17 318 ILE A C 1
ATOM 2556 O O . ILE A 1 318 ? 16.378 1.887 -3.519 1.00 29.17 318 ILE A O 1
ATOM 2560 N N . PHE A 1 319 ? 14.541 0.745 -4.159 1.00 29.98 319 PHE A N 1
ATOM 2561 C CA . PHE A 1 319 ? 15.116 -0.589 -4.081 1.00 29.98 319 PHE A CA 1
ATOM 2562 C C . PHE A 1 319 ? 15.684 -0.936 -5.461 1.00 29.98 319 PHE A C 1
ATOM 2564 O O . PHE A 1 319 ? 14.971 -0.873 -6.458 1.00 29.98 319 PHE A O 1
ATOM 2571 N N . GLY A 1 320 ? 16.975 -1.257 -5.544 1.00 26.47 320 GLY A N 1
ATOM 2572 C CA . GLY A 1 320 ? 17.550 -1.748 -6.796 1.00 26.47 320 GLY A CA 1
ATOM 2573 C C . GLY A 1 320 ? 19.070 -1.858 -6.806 1.00 26.47 320 GLY A C 1
ATOM 2574 O O . GLY A 1 320 ? 19.774 -0.847 -6.786 1.00 26.47 320 GLY A O 1
ATOM 2575 N N . GLU A 1 321 ? 19.552 -3.101 -6.887 1.00 25.39 321 GLU A N 1
ATOM 2576 C CA . GLU A 1 321 ? 20.809 -3.442 -7.563 1.00 25.39 321 GLU A CA 1
ATOM 2577 C C . GLU A 1 321 ? 20.679 -3.230 -9.086 1.00 25.39 321 GLU A C 1
ATOM 2579 O O . GLU A 1 321 ? 19.582 -3.036 -9.606 1.00 25.39 321 GLU A O 1
ATOM 2584 N N . GLY A 1 322 ? 21.827 -3.176 -9.770 1.00 27.75 322 GLY A N 1
ATOM 2585 C CA . GLY A 1 322 ? 21.971 -2.650 -11.129 1.00 27.75 322 GLY A CA 1
ATOM 2586 C C . GLY A 1 322 ? 22.056 -3.665 -12.274 1.00 27.75 322 GLY A C 1
ATOM 2587 O O . GLY A 1 322 ? 21.563 -4.780 -12.168 1.00 27.75 322 GLY A O 1
ATOM 2588 N N . GLU A 1 323 ? 22.770 -3.201 -13.316 1.00 30.47 323 GLU A N 1
ATOM 2589 C CA . GLU A 1 323 ? 23.031 -3.764 -14.664 1.00 30.47 323 GLU A CA 1
ATOM 2590 C C . GLU A 1 323 ? 21.978 -3.356 -15.730 1.00 30.47 323 GLU A C 1
ATOM 2592 O O . GLU A 1 323 ? 20.793 -3.317 -15.431 1.00 30.47 323 GLU A O 1
ATOM 2597 N N . ASP A 1 324 ? 22.258 -3.049 -17.008 1.00 25.52 324 ASP A N 1
ATOM 2598 C CA . ASP A 1 324 ? 23.427 -2.593 -17.794 1.00 25.52 324 ASP A CA 1
ATOM 2599 C C . ASP A 1 324 ? 22.940 -2.345 -19.270 1.00 25.52 324 ASP A C 1
ATOM 2601 O O . ASP A 1 324 ? 21.978 -2.982 -19.694 1.00 25.52 324 ASP A O 1
ATOM 2605 N N . PHE A 1 325 ? 23.636 -1.485 -20.052 1.00 25.88 325 PHE A N 1
ATOM 2606 C CA . PHE A 1 325 ? 23.541 -1.203 -21.527 1.00 25.88 325 PHE A CA 1
ATOM 2607 C C . PHE A 1 325 ? 22.259 -0.503 -22.082 1.00 25.88 325 PHE A C 1
ATOM 2609 O O . PHE A 1 325 ? 21.183 -0.646 -21.528 1.00 25.88 325 PHE A O 1
ATOM 2616 N N . GLU A 1 326 ? 22.229 0.309 -23.157 1.00 23.44 326 GLU A N 1
ATOM 2617 C CA . GLU A 1 326 ? 23.150 0.678 -24.252 1.00 23.44 326 GLU A CA 1
ATOM 2618 C C . GLU A 1 326 ? 22.704 2.028 -24.897 1.00 23.44 326 GLU A C 1
ATOM 2620 O O . GLU A 1 326 ? 21.584 2.487 -24.675 1.00 23.44 326 GLU A O 1
ATOM 2625 N N . ASP A 1 327 ? 23.585 2.667 -25.681 1.00 29.34 327 ASP A N 1
ATOM 2626 C CA . ASP A 1 327 ? 23.418 3.981 -26.339 1.00 29.34 327 ASP A CA 1
ATOM 2627 C C . ASP A 1 327 ? 22.253 4.063 -27.356 1.00 29.34 327 ASP A C 1
ATOM 2629 O O . ASP A 1 327 ? 22.029 3.152 -28.151 1.00 29.34 327 ASP A O 1
ATOM 2633 N N . GLY A 1 328 ? 21.601 5.231 -27.437 1.00 24.44 328 GLY A N 1
ATOM 2634 C CA . GLY A 1 328 ? 20.664 5.565 -28.515 1.00 24.44 328 GLY A CA 1
ATOM 2635 C C . GLY A 1 328 ? 20.278 7.046 -28.544 1.0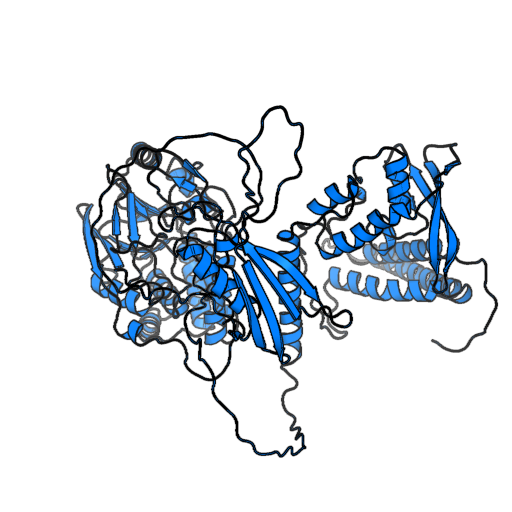0 24.44 328 GLY A C 1
ATOM 2636 O O . GLY A 1 328 ? 19.435 7.489 -27.769 1.00 24.44 328 GLY A O 1
ATOM 2637 N N . ASP A 1 329 ? 20.904 7.807 -29.444 1.00 25.38 329 ASP A N 1
ATOM 2638 C CA . ASP A 1 329 ? 20.595 9.209 -29.753 1.00 25.38 329 ASP A CA 1
ATOM 2639 C C . ASP A 1 329 ? 19.123 9.407 -30.164 1.00 25.38 329 ASP A C 1
ATOM 2641 O O . ASP A 1 329 ? 18.610 8.691 -31.025 1.00 25.38 329 ASP A O 1
ATOM 2645 N N . CYS A 1 330 ? 18.472 10.463 -29.661 1.00 21.75 330 CYS A N 1
ATOM 2646 C CA . CYS A 1 330 ? 17.324 11.052 -30.350 1.00 21.75 330 CYS A CA 1
ATOM 2647 C C . CYS A 1 330 ? 17.271 12.574 -30.176 1.00 21.75 330 CYS A C 1
ATOM 2649 O O . CYS A 1 330 ? 17.416 13.122 -29.082 1.00 21.75 330 CYS A O 1
ATOM 2651 N N . ALA A 1 331 ? 17.084 13.234 -31.315 1.00 23.09 331 ALA A N 1
ATOM 2652 C CA . ALA A 1 331 ? 16.921 14.661 -31.496 1.00 23.09 331 ALA A CA 1
ATOM 2653 C C . ALA A 1 331 ? 15.582 15.164 -30.934 1.00 23.09 331 ALA A C 1
ATOM 2655 O O . ALA A 1 331 ? 14.554 14.500 -31.028 1.00 23.09 331 ALA A O 1
ATOM 2656 N N . THR A 1 332 ? 15.587 16.391 -30.425 1.00 22.80 332 THR A N 1
ATOM 2657 C CA . THR A 1 332 ? 14.384 17.151 -30.064 1.00 22.80 332 THR A CA 1
ATOM 2658 C C . THR A 1 332 ? 13.906 18.007 -31.237 1.00 22.80 332 THR A C 1
ATOM 2660 O O . THR A 1 332 ? 14.745 18.631 -31.894 1.00 22.80 332 THR A O 1
ATOM 2663 N N . PRO A 1 333 ? 12.589 18.193 -31.401 1.00 26.33 333 PRO A N 1
ATOM 2664 C CA . PRO A 1 333 ? 12.040 19.459 -31.851 1.00 26.33 333 PRO A CA 1
ATOM 2665 C C . PRO A 1 333 ? 11.298 20.178 -30.716 1.00 26.33 333 PRO A C 1
ATOM 2667 O O . PRO A 1 333 ? 10.616 19.575 -29.890 1.00 26.33 333 PRO A O 1
ATOM 2670 N N . GLU A 1 334 ? 11.489 21.491 -30.707 1.00 24.72 334 GLU A N 1
ATOM 2671 C CA . GLU A 1 334 ? 10.864 22.501 -29.858 1.00 24.72 334 GLU A CA 1
ATOM 2672 C C . GLU A 1 334 ? 9.345 22.584 -30.081 1.00 24.72 334 GLU A C 1
ATOM 2674 O O . GLU A 1 334 ? 8.881 22.431 -31.211 1.00 24.72 334 GLU A O 1
ATOM 2679 N N . TYR A 1 335 ? 8.589 22.939 -29.035 1.00 22.59 335 TYR A N 1
ATOM 2680 C CA . TYR A 1 335 ? 7.524 23.937 -29.163 1.00 22.59 335 TYR A CA 1
ATOM 2681 C C . TYR A 1 335 ? 7.191 24.575 -27.807 1.00 22.59 335 TYR A C 1
ATOM 2683 O O . TYR A 1 335 ? 6.955 23.893 -26.809 1.00 22.59 335 TYR A O 1
ATOM 2691 N N . ASP A 1 336 ? 7.191 25.903 -27.819 1.00 23.38 336 ASP A N 1
ATOM 2692 C CA . ASP A 1 336 ? 6.877 26.813 -26.725 1.00 23.38 336 ASP A CA 1
ATOM 2693 C C . ASP A 1 336 ? 5.412 26.739 -26.272 1.00 23.38 336 ASP A C 1
ATOM 2695 O O . ASP A 1 336 ? 4.505 26.506 -27.073 1.00 23.38 336 ASP A O 1
ATOM 2699 N N . ASN A 1 337 ? 5.170 27.075 -25.000 1.00 24.48 337 ASN A N 1
ATOM 2700 C CA . ASN A 1 337 ? 4.317 28.223 -24.673 1.00 24.48 337 ASN A CA 1
ATOM 2701 C C . ASN A 1 337 ? 4.469 28.640 -23.204 1.00 24.48 337 ASN A C 1
ATOM 2703 O O . ASN A 1 337 ? 4.157 27.903 -22.268 1.00 24.48 337 ASN A O 1
ATOM 2707 N N . GLU A 1 338 ? 4.937 29.872 -23.036 1.00 23.59 338 GLU A N 1
ATOM 2708 C CA . GLU A 1 338 ? 4.974 30.631 -21.794 1.00 23.59 338 GLU A CA 1
ATOM 2709 C C . GLU A 1 338 ? 3.564 31.025 -21.329 1.00 23.59 338 GLU A C 1
ATOM 2711 O O . GLU A 1 338 ? 2.760 31.498 -22.127 1.00 23.59 338 GLU A O 1
ATOM 2716 N N . VAL A 1 339 ? 3.320 31.000 -20.012 1.00 24.34 339 VAL A N 1
ATOM 2717 C CA . VAL A 1 339 ? 2.535 32.055 -19.347 1.00 24.34 339 VAL A CA 1
ATOM 2718 C C . VAL A 1 339 ? 3.190 32.402 -18.007 1.00 24.34 339 VAL A C 1
ATOM 2720 O O . VAL A 1 339 ? 3.273 31.595 -17.083 1.00 24.34 339 VAL A O 1
ATOM 2723 N N . HIS A 1 340 ? 3.658 33.646 -17.924 1.00 26.48 340 HIS A N 1
ATOM 2724 C CA . HIS A 1 340 ? 4.285 34.290 -16.776 1.00 26.48 340 HIS A CA 1
ATOM 2725 C C . HIS A 1 340 ? 3.411 34.343 -15.508 1.00 26.48 340 HIS A C 1
ATOM 2727 O O . HIS A 1 340 ? 2.272 34.807 -15.540 1.00 26.48 340 HIS A O 1
ATOM 2733 N N . LYS A 1 341 ? 4.033 34.089 -14.347 1.00 24.22 341 LYS A N 1
ATOM 2734 C CA . LYS A 1 341 ? 3.767 34.839 -13.106 1.00 24.22 341 LYS A CA 1
ATOM 2735 C C . LYS A 1 341 ? 5.087 35.262 -12.460 1.00 24.22 341 LYS A C 1
ATOM 2737 O O . LYS A 1 341 ? 5.943 34.449 -12.131 1.00 24.22 341 LYS A O 1
ATOM 2742 N N . SER A 1 342 ? 5.238 36.573 -12.322 1.00 25.98 342 SER A N 1
ATOM 2743 C CA . SER A 1 342 ? 6.386 37.298 -11.789 1.00 25.98 342 SER A CA 1
ATOM 2744 C C . SER A 1 342 ? 6.503 37.189 -10.264 1.00 25.98 342 SER A C 1
ATOM 2746 O O . SER A 1 342 ? 5.598 37.623 -9.551 1.00 25.98 342 SER A O 1
ATOM 2748 N N . GLN A 1 343 ? 7.655 36.742 -9.758 1.00 28.59 343 GLN A N 1
ATOM 2749 C CA . GLN A 1 343 ? 8.148 37.101 -8.424 1.00 28.59 343 GLN A CA 1
ATOM 2750 C C . GLN A 1 343 ? 9.649 37.427 -8.494 1.00 28.59 343 GLN A C 1
ATOM 2752 O O . GLN A 1 343 ? 10.425 36.746 -9.158 1.00 28.59 343 GLN A O 1
ATOM 2757 N N . PHE A 1 344 ? 10.018 38.529 -7.842 1.00 27.77 344 PHE A N 1
ATOM 2758 C CA . PHE A 1 344 ? 11.326 39.184 -7.815 1.00 27.77 344 PHE A CA 1
ATOM 2759 C C . PHE A 1 344 ? 12.520 38.223 -7.616 1.00 27.77 344 PHE A C 1
ATOM 2761 O O . PHE A 1 344 ? 12.694 37.663 -6.534 1.00 27.77 344 PHE A O 1
ATOM 2768 N N . LYS A 1 345 ? 13.406 38.107 -8.618 1.00 28.08 345 LYS A N 1
ATOM 2769 C CA . LYS A 1 345 ? 14.764 37.558 -8.448 1.00 28.08 345 LYS A CA 1
ATOM 2770 C C . LYS A 1 345 ? 15.679 38.648 -7.877 1.00 28.08 345 LYS A C 1
ATOM 2772 O O . LYS A 1 345 ? 15.836 39.695 -8.493 1.00 28.08 345 LYS A O 1
ATOM 2777 N N . LYS A 1 346 ? 16.297 38.408 -6.716 1.00 38.28 346 LYS A N 1
ATOM 2778 C CA . LYS A 1 346 ? 17.507 39.141 -6.302 1.00 38.28 346 LYS A CA 1
ATOM 2779 C C . LYS A 1 346 ? 18.704 38.516 -7.020 1.00 38.28 346 LYS A C 1
ATOM 2781 O O . LYS A 1 346 ? 18.879 37.305 -6.925 1.00 38.28 346 LYS A O 1
ATOM 2786 N N . GLU A 1 347 ? 19.495 39.328 -7.714 1.00 45.28 347 GLU A N 1
ATOM 2787 C CA . GLU A 1 347 ? 20.750 38.898 -8.342 1.00 45.28 347 GLU A CA 1
ATOM 2788 C C . GLU A 1 347 ? 21.745 38.393 -7.275 1.00 45.28 347 GLU A C 1
ATOM 2790 O O . GLU A 1 347 ? 21.871 39.018 -6.211 1.00 45.28 347 GLU A O 1
ATOM 2795 N N . PRO A 1 348 ? 22.429 37.257 -7.504 1.00 55.94 348 PRO A N 1
ATOM 2796 C CA . PRO A 1 348 ? 23.442 36.752 -6.585 1.00 55.94 348 PRO A CA 1
ATOM 2797 C C . PRO A 1 348 ? 24.653 37.695 -6.548 1.00 55.94 348 PRO A C 1
ATOM 2799 O O . PRO A 1 348 ? 25.167 38.123 -7.578 1.00 55.94 348 PRO A O 1
ATOM 2802 N N . LEU A 1 349 ? 25.121 38.025 -5.341 1.00 70.06 349 LEU A N 1
ATOM 2803 C CA . LEU A 1 349 ? 26.278 38.902 -5.142 1.00 70.06 349 LEU A CA 1
ATOM 2804 C C . LEU A 1 349 ? 27.552 38.265 -5.738 1.00 70.06 349 LEU A C 1
ATOM 2806 O O . LEU A 1 349 ? 27.797 37.081 -5.485 1.00 70.06 349 LEU A O 1
ATOM 2810 N N . PRO A 1 350 ? 28.392 39.020 -6.474 1.00 79.69 350 PRO A N 1
ATOM 2811 C CA . PRO A 1 350 ? 29.636 38.490 -7.019 1.00 79.69 350 PRO A CA 1
ATOM 2812 C C . PRO A 1 350 ? 30.630 38.144 -5.895 1.00 79.69 350 PRO A C 1
ATOM 2814 O O . PRO A 1 350 ? 30.626 38.785 -4.838 1.00 79.69 350 PRO A O 1
ATOM 2817 N N . PRO A 1 351 ? 31.504 37.140 -6.092 1.00 85.81 351 PRO A N 1
ATOM 2818 C CA . PRO A 1 351 ? 32.534 36.806 -5.121 1.00 85.81 351 PRO A CA 1
ATOM 2819 C C . PRO A 1 351 ? 33.573 37.927 -5.051 1.00 85.81 351 PRO A C 1
ATOM 2821 O O . PRO A 1 351 ? 34.222 38.257 -6.038 1.00 85.81 351 PRO A O 1
ATOM 2824 N N . THR A 1 352 ? 33.765 38.482 -3.857 1.00 84.88 352 THR A N 1
ATOM 2825 C CA . THR A 1 352 ? 34.706 39.581 -3.615 1.00 84.88 352 THR A CA 1
ATOM 2826 C C . THR A 1 352 ? 35.741 39.171 -2.575 1.00 84.88 352 THR A C 1
ATOM 2828 O O . THR A 1 352 ? 35.450 38.430 -1.630 1.00 84.88 352 THR A O 1
ATOM 2831 N N . ILE A 1 353 ? 36.969 39.670 -2.731 1.00 85.44 353 ILE A N 1
ATOM 2832 C CA . ILE A 1 353 ? 38.036 39.491 -1.743 1.00 85.44 353 ILE A CA 1
ATOM 2833 C C . ILE A 1 353 ? 37.575 40.061 -0.397 1.00 85.44 353 ILE A C 1
ATOM 2835 O O . ILE A 1 353 ? 37.081 41.183 -0.325 1.00 85.44 353 ILE A O 1
ATOM 2839 N N . GLY A 1 354 ? 37.743 39.281 0.671 1.00 78.12 354 GLY A N 1
ATOM 2840 C CA . GLY A 1 354 ? 37.363 39.671 2.028 1.00 78.12 354 GLY A CA 1
ATOM 2841 C C . GLY A 1 354 ? 36.056 39.069 2.544 1.00 78.12 354 GLY A C 1
ATOM 2842 O O . GLY A 1 354 ? 35.836 39.127 3.750 1.00 78.12 354 GLY A O 1
ATOM 2843 N N . LEU A 1 355 ? 35.229 38.448 1.694 1.00 84.44 355 LEU A N 1
ATOM 2844 C CA . LEU A 1 355 ? 34.024 37.738 2.148 1.00 84.44 355 LEU A CA 1
ATOM 2845 C C . LEU A 1 355 ? 34.385 36.550 3.048 1.00 84.44 355 LEU A C 1
ATOM 2847 O O . LEU A 1 355 ? 35.296 35.784 2.717 1.00 84.44 355 LEU A O 1
ATOM 2851 N N . GLU A 1 356 ? 33.666 36.410 4.163 1.00 85.94 356 GLU A N 1
ATOM 2852 C CA . GLU A 1 356 ? 33.862 35.369 5.177 1.00 85.94 356 GLU A CA 1
ATOM 2853 C C . GLU A 1 356 ? 32.696 34.379 5.225 1.00 85.94 356 GLU A C 1
ATOM 2855 O O . GLU A 1 356 ? 31.548 34.757 5.017 1.00 85.94 356 GLU A O 1
ATOM 2860 N N . PHE A 1 357 ? 33.018 33.131 5.558 1.00 87.00 357 PHE A N 1
ATOM 2861 C CA . PHE A 1 357 ? 32.114 31.989 5.648 1.00 87.00 357 PHE A CA 1
ATOM 2862 C C . PHE A 1 357 ? 32.445 31.171 6.903 1.00 87.00 357 PHE A C 1
ATOM 2864 O O . PHE A 1 357 ? 33.608 31.097 7.328 1.00 87.00 357 PHE A O 1
ATOM 2871 N N . GLU A 1 358 ? 31.439 30.537 7.496 1.00 81.31 358 GLU A N 1
ATOM 2872 C CA . GLU A 1 358 ? 31.572 29.722 8.710 1.00 81.31 358 GLU A CA 1
ATOM 2873 C C . GLU A 1 358 ? 32.166 28.336 8.409 1.00 81.31 358 GLU A C 1
ATOM 2875 O O . GLU A 1 358 ? 32.779 27.708 9.275 1.00 81.31 358 GLU A O 1
ATOM 2880 N N . SER A 1 359 ? 32.053 27.867 7.162 1.00 84.69 359 SER A N 1
ATOM 2881 C CA . SER A 1 359 ? 32.587 26.576 6.714 1.00 84.69 359 SER A CA 1
ATOM 2882 C C . SER A 1 359 ? 33.181 26.630 5.303 1.00 84.69 359 SER A C 1
ATOM 2884 O O . SER A 1 359 ? 32.986 27.585 4.548 1.00 84.69 359 SER A O 1
ATOM 2886 N N . PHE A 1 360 ? 33.938 25.591 4.939 1.00 84.06 360 PHE A N 1
ATOM 2887 C CA . PHE A 1 360 ? 34.433 25.437 3.570 1.00 84.06 360 PHE A CA 1
ATOM 2888 C C . PHE A 1 360 ? 33.271 25.161 2.609 1.00 84.06 360 PHE A C 1
ATOM 2890 O O . PHE A 1 360 ? 33.278 25.645 1.479 1.00 84.06 360 PHE A O 1
ATOM 2897 N N . GLU A 1 361 ? 32.299 24.374 3.064 1.00 86.00 361 GLU A N 1
ATOM 2898 C CA . GLU A 1 361 ? 31.110 23.957 2.328 1.00 86.00 361 GLU A CA 1
ATOM 2899 C C . GLU A 1 361 ? 30.268 25.173 1.931 1.00 86.00 361 GLU A C 1
ATOM 2901 O O . GLU A 1 361 ? 29.926 25.319 0.762 1.00 86.00 361 GLU A O 1
ATOM 2906 N N . GLU A 1 362 ? 30.059 26.113 2.853 1.00 84.25 362 GLU A N 1
ATOM 2907 C CA . GLU A 1 362 ? 29.353 27.370 2.582 1.00 84.25 362 GLU A CA 1
ATOM 2908 C C . GLU A 1 362 ? 30.084 28.233 1.539 1.00 84.25 362 GLU A C 1
ATOM 2910 O O . GLU A 1 362 ? 29.472 28.740 0.598 1.00 84.25 362 GLU A O 1
ATOM 2915 N N . ALA A 1 363 ? 31.411 28.352 1.652 1.00 83.25 363 ALA A N 1
ATOM 2916 C CA . ALA A 1 363 ? 32.223 29.082 0.679 1.00 83.25 363 ALA A CA 1
ATOM 2917 C C . ALA A 1 363 ? 32.218 28.414 -0.711 1.00 83.25 363 ALA A C 1
ATOM 2919 O O . ALA A 1 363 ? 32.265 29.095 -1.740 1.00 83.25 363 ALA A O 1
ATOM 2920 N N . TYR A 1 364 ? 32.173 27.077 -0.751 1.00 87.56 364 TYR A N 1
ATOM 2921 C CA . TYR A 1 364 ? 32.060 26.300 -1.983 1.00 87.56 364 TYR A CA 1
ATOM 2922 C C . TYR A 1 364 ? 30.694 26.505 -2.639 1.00 87.56 364 TYR A C 1
ATOM 2924 O O . TYR A 1 364 ? 30.639 26.799 -3.834 1.00 87.56 364 TYR A O 1
ATOM 2932 N N . ASP A 1 365 ? 29.612 26.402 -1.868 1.00 85.12 365 ASP A N 1
ATOM 2933 C CA . ASP A 1 365 ? 28.247 26.565 -2.365 1.00 85.12 365 ASP A CA 1
ATOM 2934 C C . ASP A 1 365 ? 27.988 27.983 -2.858 1.00 85.12 365 ASP A C 1
ATOM 2936 O O . ASP A 1 365 ? 27.444 28.149 -3.948 1.00 85.12 365 ASP A O 1
ATOM 2940 N N . PHE A 1 366 ? 28.468 29.000 -2.140 1.00 87.38 366 PHE A N 1
ATOM 2941 C CA . PHE A 1 366 ? 28.385 30.393 -2.574 1.00 87.38 366 PHE A CA 1
ATOM 2942 C C . PHE A 1 366 ? 28.990 30.602 -3.974 1.00 87.38 366 PHE A C 1
ATOM 2944 O O . PHE A 1 366 ? 28.342 31.157 -4.864 1.00 87.38 366 PHE A O 1
ATOM 2951 N N . TYR A 1 367 ? 30.204 30.096 -4.215 1.00 86.69 367 TYR A N 1
ATOM 2952 C CA . TYR A 1 367 ? 30.845 30.227 -5.527 1.00 86.69 367 TYR A CA 1
ATOM 2953 C C . TYR A 1 367 ? 30.177 29.353 -6.603 1.00 86.69 367 TYR A C 1
ATOM 2955 O O . TYR A 1 367 ? 30.138 29.733 -7.771 1.00 86.69 367 TYR A O 1
ATOM 2963 N N . ASN A 1 368 ? 29.614 28.203 -6.225 1.00 86.56 368 ASN A N 1
ATOM 2964 C CA . ASN A 1 368 ? 28.885 27.307 -7.127 1.00 86.56 368 ASN A CA 1
ATOM 2965 C C . ASN A 1 368 ? 27.526 27.896 -7.558 1.00 86.56 368 ASN A C 1
ATOM 2967 O O . ASN A 1 368 ? 27.116 27.707 -8.701 1.00 86.56 368 ASN A O 1
ATOM 2971 N N . VAL A 1 369 ? 26.847 28.642 -6.674 1.00 83.38 369 VAL A N 1
ATOM 2972 C CA . VAL A 1 369 ? 25.633 29.420 -6.992 1.00 83.38 369 VAL A CA 1
ATOM 2973 C C . VAL A 1 369 ? 25.952 30.509 -8.003 1.00 83.38 369 VAL A C 1
ATOM 2975 O O . VAL A 1 369 ? 25.288 30.585 -9.036 1.00 83.38 369 VAL A O 1
ATOM 2978 N N . TYR A 1 370 ? 26.996 31.296 -7.739 1.00 86.25 370 TYR A N 1
ATOM 2979 C CA . TYR A 1 370 ? 27.471 32.311 -8.674 1.00 86.25 370 TYR A CA 1
ATOM 2980 C C . TYR A 1 370 ? 27.829 31.694 -10.036 1.00 86.25 370 TYR A C 1
ATOM 2982 O O . TYR A 1 370 ? 27.374 32.164 -11.073 1.00 86.25 370 TYR A O 1
ATOM 2990 N N . ALA A 1 371 ? 28.572 30.585 -10.050 1.00 85.38 371 ALA A N 1
ATOM 2991 C CA . ALA A 1 371 ? 28.963 29.914 -11.286 1.00 85.38 371 ALA A CA 1
ATOM 2992 C C . ALA A 1 371 ? 27.768 29.390 -12.099 1.00 85.38 371 ALA A C 1
ATOM 2994 O O . ALA A 1 371 ? 27.742 29.531 -13.323 1.00 85.38 371 ALA A O 1
ATOM 2995 N N . LYS A 1 372 ? 26.754 28.837 -11.420 1.00 82.62 372 LYS A N 1
ATOM 2996 C CA . LYS A 1 372 ? 25.513 28.371 -12.046 1.00 82.62 372 LYS A CA 1
ATOM 2997 C C . LYS A 1 372 ? 24.745 29.508 -12.710 1.00 82.62 372 LYS A C 1
ATOM 2999 O O . LYS A 1 372 ? 24.274 29.322 -13.827 1.00 82.62 372 LYS A O 1
ATOM 3004 N N . ASP A 1 373 ? 24.629 30.646 -12.034 1.00 81.38 373 ASP A N 1
ATOM 3005 C CA . ASP A 1 373 ? 23.957 31.836 -12.562 1.00 81.38 373 ASP A CA 1
ATOM 3006 C C . ASP A 1 373 ? 24.694 32.413 -13.780 1.00 81.38 373 ASP A C 1
ATOM 3008 O O . ASP A 1 373 ? 24.084 32.754 -14.787 1.00 81.38 373 ASP A O 1
ATOM 3012 N N . GLN A 1 374 ? 26.026 32.399 -13.742 1.00 81.44 374 GLN A N 1
ATOM 3013 C CA . GLN A 1 374 ? 26.871 32.860 -14.844 1.00 81.44 374 GLN A CA 1
ATOM 3014 C C . GLN A 1 374 ? 27.062 31.812 -15.965 1.00 81.44 374 GLN A C 1
ATOM 3016 O O . GLN A 1 374 ? 27.698 32.102 -16.975 1.00 81.44 374 GLN A O 1
ATOM 3021 N N . GLY A 1 375 ? 26.525 30.592 -15.828 1.00 82.81 375 GLY A N 1
ATOM 3022 C CA . GLY A 1 375 ? 26.518 29.573 -16.888 1.00 82.81 375 GLY A CA 1
ATOM 3023 C C . GLY A 1 375 ? 27.777 28.696 -17.003 1.00 82.81 375 GLY A C 1
ATOM 3024 O O . GLY A 1 375 ? 28.049 28.140 -18.074 1.00 82.81 375 GLY A O 1
ATOM 3025 N N . PHE A 1 376 ? 28.553 28.521 -15.928 1.00 86.06 376 PHE A N 1
ATOM 3026 C CA . PHE A 1 376 ? 29.748 27.662 -15.910 1.00 86.06 376 PHE A CA 1
ATOM 3027 C C . PHE A 1 376 ? 29.802 26.725 -14.691 1.00 86.06 376 PHE A C 1
ATOM 3029 O O . PHE A 1 376 ? 29.188 26.971 -13.664 1.00 86.06 376 PHE A O 1
ATOM 3036 N N . GLY A 1 377 ? 30.542 25.614 -14.795 1.00 85.94 377 GLY A N 1
ATOM 3037 C CA . GLY A 1 377 ? 30.771 24.691 -13.672 1.00 85.94 377 GLY A CA 1
ATOM 3038 C C . GLY A 1 377 ? 32.119 24.919 -12.984 1.00 85.94 377 GLY A C 1
ATOM 3039 O O . GLY A 1 377 ? 33.082 25.317 -13.646 1.00 85.94 377 GLY A O 1
ATOM 3040 N N . ILE A 1 378 ? 32.227 24.585 -11.694 1.00 87.50 378 ILE A N 1
ATOM 3041 C CA . ILE A 1 378 ? 33.459 24.735 -10.892 1.00 87.50 378 ILE A CA 1
ATOM 3042 C C . ILE A 1 378 ? 34.088 23.391 -10.501 1.00 87.50 378 ILE A C 1
ATOM 3044 O O . ILE A 1 378 ? 33.443 22.342 -10.502 1.00 87.50 378 ILE A O 1
ATOM 3048 N N . ARG A 1 379 ? 35.372 23.419 -10.135 1.00 85.38 379 ARG A N 1
ATOM 3049 C CA . ARG A 1 379 ? 36.123 22.286 -9.572 1.00 85.38 379 ARG A CA 1
ATOM 3050 C C . ARG A 1 379 ? 37.111 22.754 -8.508 1.00 85.38 379 ARG A C 1
ATOM 3052 O O . ARG A 1 379 ? 37.682 23.835 -8.625 1.00 85.38 379 ARG A O 1
ATOM 3059 N N . VAL A 1 380 ? 37.391 21.909 -7.518 1.00 87.50 380 VAL A N 1
ATOM 3060 C CA . VAL A 1 380 ? 38.500 22.139 -6.579 1.00 87.50 380 VAL A CA 1
ATOM 3061 C C . VAL A 1 380 ? 39.805 21.785 -7.294 1.00 87.50 380 VAL A C 1
ATOM 3063 O O . VAL A 1 380 ? 40.075 20.612 -7.545 1.00 87.50 380 VAL A O 1
ATOM 3066 N N . SER A 1 381 ? 40.600 22.784 -7.678 1.00 80.44 381 SER A N 1
ATOM 3067 C CA . SER A 1 381 ? 41.854 22.553 -8.403 1.00 80.44 381 SER A CA 1
ATOM 3068 C C . SER A 1 381 ? 42.991 22.157 -7.460 1.00 80.44 381 SER A C 1
ATOM 3070 O O . SER A 1 381 ? 43.772 21.267 -7.783 1.00 80.44 381 SER A O 1
ATOM 3072 N N . ASN A 1 382 ? 43.073 22.800 -6.289 1.00 83.75 382 ASN A N 1
ATOM 3073 C CA . ASN A 1 382 ? 44.108 22.571 -5.281 1.00 83.75 382 ASN A CA 1
ATOM 3074 C C . ASN A 1 382 ? 43.515 22.692 -3.873 1.00 83.75 382 ASN A C 1
ATOM 3076 O O . ASN A 1 382 ? 42.651 23.532 -3.624 1.00 83.75 382 ASN A O 1
ATOM 3080 N N . SER A 1 383 ? 44.020 21.888 -2.938 1.00 87.25 383 SER A N 1
ATOM 3081 C CA . SER A 1 383 ? 43.722 21.986 -1.505 1.00 87.25 383 SER A CA 1
ATOM 3082 C C . SER A 1 383 ? 45.012 21.850 -0.705 1.00 87.25 383 SER A C 1
ATOM 3084 O O . SER A 1 383 ? 45.835 20.989 -1.008 1.00 87.25 383 SER A O 1
ATOM 3086 N N . TRP A 1 384 ? 45.181 22.682 0.319 1.00 87.38 384 TRP A N 1
ATOM 3087 C CA . TRP A 1 384 ? 46.331 22.637 1.218 1.00 87.38 384 TRP A CA 1
ATOM 3088 C C . TRP A 1 384 ? 45.881 22.238 2.624 1.00 87.38 384 TRP A C 1
ATOM 3090 O O . TRP A 1 384 ? 44.891 22.761 3.148 1.00 87.38 384 TRP A O 1
ATOM 3100 N N . PHE A 1 385 ? 46.632 21.322 3.235 1.00 83.75 385 PHE A N 1
ATOM 3101 C CA . PHE A 1 385 ? 46.326 20.718 4.531 1.00 83.75 385 PHE A CA 1
ATOM 3102 C C . PHE A 1 385 ? 47.466 20.946 5.527 1.00 83.75 385 PHE A C 1
ATOM 3104 O O . PHE A 1 385 ? 48.634 20.986 5.141 1.00 83.75 385 PHE A O 1
ATOM 3111 N N . ARG A 1 386 ? 47.142 21.081 6.818 1.00 79.94 386 ARG A N 1
ATOM 3112 C CA . ARG A 1 386 ? 48.146 21.136 7.892 1.00 79.94 386 ARG A CA 1
ATOM 3113 C C . ARG A 1 386 ? 48.609 19.718 8.242 1.00 79.94 386 ARG A C 1
ATOM 3115 O O . ARG A 1 386 ? 47.805 18.892 8.679 1.00 79.94 386 ARG A O 1
ATOM 3122 N N . SER A 1 387 ? 49.911 19.451 8.118 1.00 62.03 387 SER A N 1
ATOM 3123 C CA . SER A 1 387 ? 50.495 18.097 8.162 1.00 62.03 387 SER A CA 1
ATOM 3124 C C . SER A 1 387 ? 50.264 17.299 9.453 1.00 62.03 387 SER A C 1
ATOM 3126 O O . SER A 1 387 ? 50.353 16.081 9.417 1.00 62.03 387 SER A O 1
ATOM 3128 N N . LYS A 1 388 ? 49.940 17.937 10.588 1.00 63.81 388 LYS A N 1
ATOM 3129 C CA . LYS A 1 388 ? 49.731 17.235 11.872 1.00 63.81 388 LYS A CA 1
ATOM 3130 C C . LYS A 1 388 ? 48.276 16.843 12.179 1.00 63.81 388 LYS A C 1
ATOM 3132 O O . LYS A 1 388 ? 48.070 16.030 13.068 1.00 63.81 388 LYS A O 1
ATOM 3137 N N . ARG A 1 389 ? 47.268 17.416 11.501 1.00 61.31 389 ARG A N 1
ATOM 3138 C CA . ARG A 1 389 ? 45.836 17.191 11.833 1.00 61.31 389 ARG A CA 1
ATOM 3139 C C . ARG A 1 389 ? 44.933 16.881 10.630 1.00 61.31 389 ARG A C 1
ATOM 3141 O O . ARG A 1 389 ? 43.728 16.786 10.811 1.00 61.31 389 ARG A O 1
ATOM 3148 N N . ARG A 1 390 ? 45.485 16.755 9.411 1.00 65.81 390 ARG A N 1
ATOM 3149 C CA . ARG A 1 390 ? 44.726 16.612 8.140 1.00 65.81 390 ARG A CA 1
ATOM 3150 C C . ARG A 1 390 ? 43.636 17.683 7.934 1.00 65.81 390 ARG A C 1
ATOM 3152 O O . ARG A 1 390 ? 42.727 17.503 7.133 1.00 65.81 390 ARG A O 1
ATOM 3159 N N . GLU A 1 391 ? 43.754 18.824 8.607 1.00 77.19 391 GLU A N 1
ATOM 3160 C CA . GLU A 1 391 ? 42.808 19.934 8.521 1.00 77.19 391 GLU A CA 1
ATOM 3161 C C . GLU A 1 391 ? 43.115 20.792 7.286 1.00 77.19 391 GLU A C 1
ATOM 3163 O O . GLU A 1 391 ? 44.258 21.229 7.088 1.00 77.19 391 GLU A O 1
ATOM 3168 N N . ARG A 1 392 ? 42.107 21.010 6.433 1.00 81.88 392 ARG A N 1
ATOM 3169 C CA . ARG A 1 392 ? 42.220 21.867 5.246 1.00 81.88 392 ARG A CA 1
ATOM 3170 C C . ARG A 1 392 ? 42.281 23.324 5.696 1.00 81.88 392 ARG A C 1
ATOM 3172 O O . ARG A 1 392 ? 41.429 23.754 6.460 1.00 81.88 392 ARG A O 1
ATOM 3179 N N . TYR A 1 393 ? 43.248 24.094 5.199 1.00 86.38 393 TYR A N 1
ATOM 3180 C CA . TYR A 1 393 ? 43.379 25.519 5.552 1.00 86.38 393 TYR A CA 1
ATOM 3181 C C . TYR A 1 393 ? 43.378 26.464 4.343 1.00 86.38 393 TYR A C 1
ATOM 3183 O O . TYR A 1 393 ? 43.334 27.681 4.516 1.00 86.38 393 TYR A O 1
ATOM 3191 N N . ARG A 1 394 ? 43.457 25.936 3.116 1.00 89.44 394 ARG A N 1
ATOM 3192 C CA . ARG A 1 394 ? 43.352 26.717 1.876 1.00 89.44 394 ARG A CA 1
ATOM 3193 C C . ARG A 1 394 ? 42.809 25.841 0.752 1.00 89.44 394 ARG A C 1
ATOM 3195 O O . ARG A 1 394 ? 43.133 24.652 0.701 1.00 89.44 394 ARG A O 1
ATOM 3202 N N . ALA A 1 395 ? 42.044 26.419 -0.165 1.00 90.56 395 ALA A N 1
ATOM 3203 C CA . ALA A 1 395 ? 41.586 25.751 -1.379 1.00 90.56 395 ALA A CA 1
ATOM 3204 C C . ALA A 1 395 ? 41.457 26.732 -2.547 1.00 90.56 395 ALA A C 1
ATOM 3206 O O . ALA A 1 395 ? 41.157 27.906 -2.342 1.00 90.56 395 ALA A O 1
ATOM 3207 N N . LYS A 1 396 ? 41.684 26.237 -3.767 1.00 91.94 396 LYS A N 1
ATOM 3208 C CA . LYS A 1 396 ? 41.460 26.962 -5.021 1.00 91.94 396 LYS A CA 1
ATOM 3209 C C . LYS A 1 396 ? 40.305 26.306 -5.775 1.00 91.94 396 LYS A C 1
ATOM 3211 O O . LYS A 1 396 ? 40.388 25.124 -6.116 1.00 91.94 396 LYS A O 1
ATOM 3216 N N . LEU A 1 397 ? 39.247 27.069 -6.016 1.00 92.00 397 LEU A N 1
ATOM 3217 C CA . LEU A 1 397 ? 38.103 26.710 -6.849 1.00 92.00 397 LEU A CA 1
ATOM 3218 C C . LEU A 1 397 ? 38.336 27.316 -8.235 1.00 92.00 397 LEU A C 1
ATOM 3220 O O . LEU A 1 397 ? 38.705 28.478 -8.335 1.00 92.00 397 LEU A O 1
ATOM 3224 N N . SER A 1 398 ? 38.216 26.545 -9.309 1.00 90.00 398 SER A N 1
ATOM 3225 C CA . SER A 1 398 ? 38.474 27.021 -10.678 1.00 90.00 398 SER A CA 1
ATOM 3226 C C . SER A 1 398 ? 37.370 26.584 -11.623 1.00 90.00 398 SER A C 1
ATOM 3228 O O . SER A 1 398 ? 36.712 25.574 -11.369 1.00 90.00 398 SER A O 1
ATOM 3230 N N . CYS A 1 399 ? 37.211 27.293 -12.739 1.00 89.12 399 CYS A N 1
ATOM 3231 C CA . CYS A 1 399 ? 36.317 26.875 -13.812 1.00 89.12 399 CYS A CA 1
ATOM 3232 C C . CYS A 1 399 ? 36.641 25.440 -14.286 1.00 89.12 399 CYS A C 1
ATOM 3234 O O . CYS A 1 399 ? 37.797 24.995 -14.334 1.00 89.12 399 CYS A O 1
ATOM 3236 N N . SER A 1 400 ? 35.606 24.685 -14.641 1.00 85.12 400 SER A N 1
ATOM 3237 C CA . SER A 1 400 ? 35.708 23.338 -15.216 1.00 85.12 400 SER A CA 1
ATOM 3238 C C . SER A 1 400 ? 36.513 23.315 -16.525 1.00 85.12 400 SER A C 1
ATOM 3240 O O . SER A 1 400 ? 37.270 22.367 -16.746 1.00 85.12 400 SER A O 1
ATOM 3242 N N . SER A 1 401 ? 36.474 24.403 -17.299 1.00 81.25 401 SER A N 1
ATOM 3243 C CA . SER A 1 401 ? 37.287 24.627 -18.505 1.00 81.25 401 SER A CA 1
ATOM 3244 C C . SER A 1 401 ? 38.756 24.993 -18.214 1.00 81.25 401 SER A C 1
ATOM 3246 O O . SER A 1 401 ? 39.531 25.215 -19.144 1.00 81.25 401 SER A O 1
ATOM 3248 N N . ALA A 1 402 ? 39.181 25.071 -16.945 1.00 79.81 402 ALA A N 1
ATOM 3249 C CA . ALA A 1 402 ? 40.554 25.433 -16.584 1.00 79.81 402 ALA A CA 1
ATOM 3250 C C . ALA A 1 402 ? 41.573 24.303 -16.858 1.00 79.81 402 ALA A C 1
ATOM 3252 O O . ALA A 1 402 ? 41.319 23.112 -16.614 1.00 79.81 402 ALA A O 1
ATOM 3253 N N . GLY A 1 403 ? 42.790 24.698 -17.246 1.00 72.81 403 GLY A N 1
ATOM 3254 C CA . GLY A 1 403 ? 43.896 23.815 -17.645 1.00 72.81 403 GLY A CA 1
ATOM 3255 C C . GLY A 1 403 ? 43.851 23.409 -19.123 1.00 72.81 403 GLY A C 1
ATOM 3256 O O . GLY A 1 403 ? 42.872 23.681 -19.804 1.00 72.81 403 GLY A O 1
ATOM 3257 N N . PHE A 1 404 ? 44.902 22.741 -19.599 1.00 70.44 404 PHE A N 1
ATOM 3258 C CA . PHE A 1 404 ? 45.009 22.225 -20.970 1.00 70.44 404 PHE A CA 1
ATOM 3259 C C . PHE A 1 404 ? 45.090 20.694 -20.944 1.00 70.44 404 PHE A C 1
ATOM 3261 O O . PHE A 1 404 ? 45.682 20.118 -20.022 1.00 70.44 404 PHE A O 1
ATOM 3268 N N . LYS A 1 405 ? 44.487 20.008 -21.921 1.00 59.47 405 LYS A N 1
ATOM 3269 C CA . LYS A 1 405 ? 44.628 18.550 -22.057 1.00 59.47 405 LYS A CA 1
ATOM 3270 C C . LYS A 1 405 ? 46.012 18.239 -22.650 1.00 59.47 405 LYS A C 1
ATOM 3272 O O . LYS A 1 405 ? 46.468 18.928 -23.556 1.00 59.47 405 LYS A O 1
ATOM 3277 N N . LYS A 1 406 ? 46.703 17.196 -22.168 1.00 56.00 406 LYS A N 1
ATOM 3278 C CA . LYS A 1 406 ? 47.880 16.666 -22.885 1.00 56.00 406 LYS A CA 1
ATOM 3279 C C . LYS A 1 406 ? 47.383 16.021 -24.185 1.00 56.00 406 LYS A C 1
ATOM 3281 O O . LYS A 1 406 ? 46.484 15.182 -24.121 1.00 56.00 406 LYS A O 1
ATOM 3286 N N . LYS A 1 407 ? 47.926 16.432 -25.338 1.00 52.16 407 LYS A N 1
ATOM 3287 C CA . LYS A 1 407 ? 47.567 15.876 -26.655 1.00 52.16 407 LYS A CA 1
ATOM 3288 C C . LYS A 1 407 ? 47.721 14.350 -26.626 1.00 52.16 407 LYS A C 1
ATOM 3290 O O . LYS A 1 407 ? 48.794 13.857 -26.295 1.00 52.16 407 LYS A O 1
ATOM 3295 N N . SER A 1 408 ? 46.650 13.623 -26.937 1.00 52.62 408 SER A N 1
ATOM 3296 C CA . SER A 1 408 ? 46.678 12.175 -27.168 1.00 52.62 408 SER A CA 1
ATOM 3297 C C . SER A 1 408 ? 46.515 11.916 -28.663 1.00 52.62 408 SER A C 1
ATOM 3299 O O . SER A 1 408 ? 45.578 12.452 -29.257 1.00 52.62 408 SER A O 1
ATOM 3301 N N . GLU A 1 409 ? 47.379 11.089 -29.246 1.00 48.72 409 GLU A N 1
ATOM 3302 C CA . GLU A 1 409 ? 47.350 10.660 -30.654 1.00 48.72 409 GLU A CA 1
ATOM 3303 C C . GLU A 1 409 ? 46.219 9.643 -30.913 1.00 48.72 409 GLU A C 1
ATOM 3305 O O . GLU A 1 409 ? 46.459 8.485 -31.233 1.00 48.72 409 GLU A O 1
ATOM 3310 N N . ALA A 1 410 ? 44.962 10.039 -30.704 1.00 49.12 410 ALA A N 1
ATOM 3311 C CA . ALA A 1 410 ? 43.800 9.197 -30.993 1.00 49.12 410 ALA A CA 1
ATOM 3312 C C . ALA A 1 410 ? 43.155 9.606 -32.327 1.00 49.12 410 ALA A C 1
ATOM 3314 O O . ALA A 1 410 ? 42.935 10.793 -32.562 1.00 49.12 410 ALA A O 1
ATOM 3315 N N . ASN A 1 411 ? 42.797 8.616 -33.156 1.00 51.19 411 ASN A N 1
ATOM 3316 C CA . ASN A 1 411 ? 42.284 8.788 -34.528 1.00 51.19 411 ASN A CA 1
ATOM 3317 C C . ASN A 1 411 ? 40.931 9.522 -34.649 1.00 51.19 411 ASN A C 1
ATOM 3319 O O . ASN A 1 411 ? 40.541 9.859 -35.758 1.00 51.19 411 ASN A O 1
ATOM 3323 N N . ASN A 1 412 ? 40.237 9.807 -33.540 1.00 52.72 412 ASN A N 1
ATOM 3324 C CA . ASN A 1 412 ? 39.028 10.638 -33.514 1.00 52.72 412 ASN A CA 1
ATOM 3325 C C . ASN A 1 412 ? 39.106 11.653 -32.358 1.00 52.72 412 ASN A C 1
ATOM 3327 O O . ASN A 1 412 ? 38.847 11.294 -31.201 1.00 52.72 412 ASN A O 1
ATOM 3331 N N . PRO A 1 413 ? 39.478 12.920 -32.617 1.00 49.22 413 PRO A N 1
ATOM 3332 C CA . PRO A 1 413 ? 39.576 13.918 -31.563 1.00 49.22 413 PRO A CA 1
ATOM 3333 C C . PRO A 1 413 ? 38.177 14.364 -31.116 1.00 49.22 413 PRO A C 1
ATOM 3335 O O . PRO A 1 413 ? 37.442 15.009 -31.858 1.00 49.22 413 PRO A O 1
ATOM 3338 N N . ARG A 1 414 ? 37.813 14.047 -29.866 1.00 48.16 414 ARG A N 1
ATOM 3339 C CA . ARG A 1 414 ? 36.663 14.679 -29.194 1.00 48.16 414 ARG A CA 1
ATOM 3340 C C . ARG A 1 414 ? 36.911 16.191 -29.037 1.00 48.16 414 ARG A C 1
ATOM 3342 O O . ARG A 1 414 ? 38.062 16.562 -28.788 1.00 48.16 414 ARG A O 1
ATOM 3349 N N . PRO A 1 415 ? 35.863 17.039 -29.087 1.00 53.94 415 PRO A N 1
ATOM 3350 C CA . PRO A 1 415 ? 35.987 18.483 -28.883 1.00 53.94 415 PRO A CA 1
ATOM 3351 C C . PRO A 1 415 ? 36.747 18.820 -27.593 1.00 53.94 415 PRO A C 1
ATOM 3353 O O . PRO A 1 415 ? 36.530 18.200 -26.547 1.00 53.94 415 PRO A O 1
ATOM 3356 N N . GLU A 1 416 ? 37.662 19.788 -27.658 1.00 54.72 416 GLU A N 1
ATOM 3357 C CA . GLU A 1 416 ? 38.516 20.153 -26.528 1.00 54.72 416 GLU A CA 1
ATOM 3358 C C . GLU A 1 416 ? 37.718 20.939 -25.475 1.00 54.72 416 GLU A C 1
ATOM 3360 O O . GLU A 1 416 ? 37.340 22.087 -25.676 1.00 54.72 416 GLU A O 1
ATOM 3365 N N . THR A 1 417 ? 37.443 20.311 -24.330 1.00 61.28 417 THR A N 1
ATOM 3366 C CA . THR A 1 417 ? 36.607 20.884 -23.258 1.00 61.28 417 THR A CA 1
ATOM 3367 C C . THR A 1 417 ? 37.374 21.748 -22.250 1.00 61.28 417 THR A C 1
ATOM 3369 O O . THR A 1 417 ? 36.772 22.283 -21.322 1.00 61.28 417 THR A O 1
ATOM 3372 N N . ARG A 1 418 ? 38.704 21.883 -22.380 1.00 68.31 418 ARG A N 1
ATOM 3373 C CA . ARG A 1 418 ? 39.567 22.595 -21.418 1.00 68.31 418 ARG A CA 1
ATOM 3374 C C . ARG A 1 418 ? 40.407 23.651 -22.138 1.00 68.31 418 ARG A C 1
ATOM 3376 O O . ARG A 1 418 ? 41.445 23.334 -22.707 1.00 68.31 418 ARG A O 1
ATOM 3383 N N . THR A 1 419 ? 39.935 24.895 -22.105 1.00 74.81 419 THR A N 1
ATOM 3384 C CA . THR A 1 419 ? 40.471 26.052 -22.847 1.00 74.81 419 THR A CA 1
ATOM 3385 C C . THR A 1 419 ? 41.534 26.839 -22.076 1.00 74.81 419 THR A C 1
ATOM 3387 O O . THR A 1 419 ? 41.902 27.942 -22.475 1.00 74.81 419 THR A O 1
ATOM 3390 N N . GLY A 1 420 ? 42.006 26.337 -20.931 1.00 77.44 420 GLY A N 1
ATOM 3391 C CA . GLY A 1 420 ? 42.928 27.087 -20.078 1.00 77.44 420 GLY A CA 1
ATOM 3392 C C . GLY A 1 420 ? 42.282 28.272 -19.352 1.00 77.44 420 GLY A C 1
ATOM 3393 O O . GLY A 1 420 ? 42.983 29.223 -19.032 1.00 77.44 420 GLY A O 1
ATOM 3394 N N . CYS A 1 421 ? 40.971 28.221 -19.097 1.00 82.69 421 CYS A N 1
ATOM 3395 C CA . CYS A 1 421 ? 40.215 29.307 -18.461 1.00 82.69 421 CYS A CA 1
ATOM 3396 C C . CYS A 1 421 ? 40.862 29.815 -17.148 1.00 82.69 421 CYS A C 1
ATOM 3398 O O . CYS A 1 421 ? 41.169 28.975 -16.289 1.00 82.69 421 CYS A O 1
ATOM 3400 N N . PRO A 1 422 ? 41.054 31.145 -16.972 1.00 82.75 422 PRO A N 1
ATOM 3401 C CA . PRO A 1 422 ? 41.698 31.714 -15.785 1.00 82.75 422 PRO A CA 1
ATOM 3402 C C . PRO A 1 422 ? 40.749 31.898 -14.587 1.00 82.75 422 PRO A C 1
ATOM 3404 O O . PRO A 1 422 ? 41.235 31.953 -13.457 1.00 82.75 422 PRO A O 1
ATOM 3407 N N . ALA A 1 423 ? 39.426 31.905 -14.809 1.00 88.19 423 ALA A N 1
ATOM 3408 C CA . ALA A 1 423 ? 38.415 32.124 -13.774 1.00 88.19 423 ALA A CA 1
ATOM 3409 C C . ALA A 1 423 ? 38.570 31.182 -12.566 1.00 88.19 423 ALA A C 1
ATOM 3411 O O . ALA A 1 423 ? 38.541 29.942 -12.689 1.00 88.19 423 ALA A O 1
ATOM 3412 N N . MET A 1 424 ? 38.748 31.775 -11.383 1.00 90.75 424 MET A N 1
ATOM 3413 C CA . MET A 1 424 ? 39.001 31.060 -10.136 1.00 90.75 424 MET A CA 1
ATOM 3414 C C . MET A 1 424 ? 38.694 31.892 -8.883 1.00 90.75 424 MET A C 1
ATOM 3416 O O . MET A 1 424 ? 38.516 33.105 -8.913 1.00 90.75 424 MET A O 1
ATOM 3420 N N . THR A 1 425 ? 38.636 31.224 -7.737 1.00 91.56 425 THR A N 1
ATOM 3421 C CA . THR A 1 425 ? 38.562 31.850 -6.416 1.00 91.56 425 THR A CA 1
ATOM 3422 C C . THR A 1 425 ? 39.392 31.043 -5.424 1.00 91.56 425 THR A C 1
ATOM 3424 O O . THR A 1 425 ? 39.339 29.810 -5.407 1.00 91.56 425 THR A O 1
ATOM 3427 N N . ILE A 1 426 ? 40.177 31.720 -4.587 1.00 88.88 426 ILE A N 1
ATOM 3428 C CA . ILE A 1 426 ? 40.955 31.093 -3.516 1.00 88.88 426 ILE A CA 1
ATOM 3429 C C . ILE A 1 426 ? 40.353 31.468 -2.171 1.00 88.88 426 ILE A C 1
ATOM 3431 O O . ILE A 1 426 ? 40.204 32.645 -1.848 1.00 88.88 426 ILE A O 1
ATOM 3435 N N . ILE A 1 427 ? 40.093 30.450 -1.357 1.00 91.88 427 ILE A N 1
ATOM 3436 C CA . ILE A 1 427 ? 39.599 30.587 0.012 1.00 91.88 427 ILE A CA 1
ATOM 3437 C C . ILE A 1 427 ? 40.628 30.062 1.011 1.00 91.88 427 ILE A C 1
ATOM 3439 O O . ILE A 1 427 ? 41.322 29.069 0.754 1.00 91.88 427 ILE A O 1
ATOM 3443 N N . LYS A 1 428 ? 40.760 30.744 2.150 1.00 89.69 428 LYS A N 1
ATOM 3444 C CA . LYS A 1 428 ? 41.737 30.439 3.204 1.00 89.69 428 LYS A CA 1
ATOM 3445 C C . LYS A 1 428 ? 41.087 30.510 4.585 1.00 89.69 428 LYS A C 1
ATOM 3447 O O . LYS A 1 428 ? 40.322 31.425 4.858 1.00 89.69 428 LYS A O 1
ATOM 3452 N N . LEU A 1 429 ? 41.449 29.580 5.462 1.00 87.75 429 LEU A N 1
ATOM 3453 C CA . LEU A 1 429 ? 41.087 29.584 6.877 1.00 87.75 429 LEU A CA 1
ATOM 3454 C C . LEU A 1 429 ? 41.939 30.635 7.614 1.00 87.75 429 LEU A C 1
ATOM 3456 O O . LEU A 1 429 ? 43.171 30.516 7.635 1.00 87.75 429 LEU A O 1
ATOM 3460 N N . VAL A 1 430 ? 41.306 31.680 8.157 1.00 78.06 430 VAL A N 1
ATOM 3461 C CA . VAL A 1 430 ? 41.991 32.828 8.792 1.00 78.06 430 VAL A CA 1
ATOM 3462 C C . VAL A 1 430 ? 42.066 32.653 10.309 1.00 78.06 430 VAL A C 1
ATOM 3464 O O . VAL A 1 430 ? 43.159 32.721 10.864 1.00 78.06 430 VAL A O 1
ATOM 3467 N N . ASP A 1 431 ? 40.951 32.276 10.933 1.00 67.75 431 ASP A N 1
ATOM 3468 C CA . ASP A 1 431 ? 40.842 31.886 12.342 1.00 67.75 431 ASP A CA 1
ATOM 3469 C C . ASP A 1 431 ? 40.259 30.474 12.391 1.00 67.75 431 ASP A C 1
ATOM 3471 O O . ASP A 1 431 ? 39.560 30.097 11.456 1.00 67.75 431 ASP A O 1
ATOM 3475 N N . ALA A 1 432 ? 40.521 29.674 13.429 1.00 66.19 432 ALA A N 1
ATOM 3476 C CA . ALA A 1 432 ? 40.234 28.225 13.496 1.00 66.19 432 ALA A CA 1
ATOM 3477 C C . ALA A 1 432 ? 38.772 27.770 13.215 1.00 66.19 432 ALA A C 1
ATOM 3479 O O . ALA A 1 432 ? 38.464 26.594 13.386 1.00 66.19 432 ALA A O 1
ATOM 3480 N N . LYS A 1 433 ? 37.871 28.681 12.822 1.00 68.94 433 LYS A N 1
ATOM 3481 C CA . LYS A 1 433 ? 36.481 28.449 12.416 1.00 68.94 433 LYS A CA 1
ATOM 3482 C C . LYS A 1 433 ? 35.964 29.361 11.278 1.00 68.94 433 LYS A C 1
ATOM 3484 O O . LYS A 1 433 ? 34.761 29.392 11.072 1.00 68.94 433 LYS A O 1
ATOM 3489 N N . ARG A 1 434 ? 36.801 30.146 10.579 1.00 83.50 434 ARG A N 1
ATOM 3490 C CA . ARG A 1 434 ? 36.328 31.085 9.532 1.00 83.50 434 ARG A CA 1
ATOM 3491 C C . ARG A 1 434 ? 37.144 31.033 8.246 1.00 83.50 434 ARG A C 1
ATOM 3493 O O . ARG A 1 434 ? 38.373 31.164 8.266 1.00 83.50 434 ARG A O 1
ATOM 3500 N N . TRP A 1 435 ? 36.441 30.882 7.129 1.00 87.88 435 TRP A N 1
ATOM 3501 C CA . TRP A 1 435 ? 36.981 30.829 5.772 1.00 87.88 435 TRP A CA 1
ATOM 3502 C C . TRP A 1 435 ? 36.787 32.166 5.075 1.00 87.88 435 TRP A C 1
ATOM 3504 O O . TRP A 1 435 ? 35.684 32.685 5.059 1.00 87.88 435 TRP A O 1
ATOM 3514 N N . ARG A 1 436 ? 37.838 32.718 4.472 1.00 88.50 436 ARG A N 1
ATOM 3515 C CA . ARG A 1 436 ? 37.785 34.005 3.771 1.00 88.50 436 ARG A CA 1
ATOM 3516 C C . ARG A 1 436 ? 38.237 33.866 2.323 1.00 88.50 436 ARG A C 1
ATOM 3518 O O . ARG A 1 436 ? 39.228 33.176 2.062 1.00 88.50 436 ARG A O 1
ATOM 3525 N N . ILE A 1 437 ? 37.567 34.549 1.395 1.00 88.88 437 ILE A N 1
ATOM 3526 C CA . ILE A 1 437 ? 38.054 34.716 0.019 1.00 88.88 437 ILE A CA 1
ATOM 3527 C C . ILE A 1 437 ? 39.272 35.640 0.031 1.00 88.88 437 ILE A C 1
ATOM 3529 O O . ILE A 1 437 ? 39.202 36.780 0.488 1.00 88.88 437 ILE A O 1
ATOM 3533 N N . VAL A 1 438 ? 40.396 35.137 -0.474 1.00 88.25 438 VAL A N 1
ATOM 3534 C CA . VAL A 1 438 ? 41.676 35.861 -0.522 1.00 88.25 438 VAL A CA 1
ATOM 3535 C C . VAL A 1 438 ? 42.073 36.290 -1.932 1.00 88.25 438 VAL A C 1
ATOM 3537 O O . VAL A 1 438 ? 42.909 37.174 -2.067 1.00 88.25 438 VAL A O 1
ATOM 3540 N N . GLU A 1 439 ? 41.500 35.676 -2.967 1.00 87.69 439 GLU A N 1
ATOM 3541 C CA . GLU A 1 439 ? 41.822 35.959 -4.370 1.00 87.69 439 GLU A CA 1
ATOM 3542 C C . GLU A 1 439 ? 40.630 35.570 -5.250 1.00 87.69 439 GLU A C 1
ATOM 3544 O O . GLU A 1 439 ? 40.036 34.512 -5.023 1.00 87.69 439 GLU A O 1
ATOM 3549 N N . VAL A 1 440 ? 40.285 36.397 -6.238 1.00 89.88 440 VAL A N 1
ATOM 3550 C CA . VAL A 1 440 ? 39.186 36.159 -7.188 1.00 89.88 440 VAL A CA 1
ATOM 3551 C C . VAL A 1 440 ? 39.621 36.610 -8.581 1.00 89.88 440 VAL A C 1
ATOM 3553 O O . VAL A 1 440 ? 40.229 37.665 -8.715 1.00 89.88 440 VAL A O 1
ATOM 3556 N N . GLU A 1 441 ? 39.281 35.810 -9.587 1.00 89.06 441 GLU A N 1
ATOM 3557 C CA . GLU A 1 441 ? 39.414 36.090 -11.015 1.00 89.06 441 GLU A CA 1
ATOM 3558 C C . GLU A 1 441 ? 38.116 35.623 -11.674 1.00 89.06 441 GLU A C 1
ATOM 3560 O O . GLU A 1 441 ? 37.738 34.454 -11.538 1.00 89.06 441 GLU A O 1
ATOM 3565 N N . LEU A 1 442 ? 37.412 36.539 -12.332 1.00 87.19 442 LEU A N 1
ATOM 3566 C CA . LEU A 1 442 ? 36.081 36.299 -12.897 1.00 87.19 442 LEU A CA 1
ATOM 3567 C C . LEU A 1 442 ? 36.084 36.288 -14.422 1.00 87.19 442 LEU A C 1
ATOM 3569 O O . LEU A 1 442 ? 35.072 35.928 -15.018 1.00 87.19 442 LEU A O 1
ATOM 3573 N N . GLU A 1 443 ? 37.195 36.647 -15.064 1.00 85.81 443 GLU A N 1
ATOM 3574 C CA . GLU A 1 443 ? 37.264 36.676 -16.519 1.00 85.81 443 GLU A CA 1
ATOM 3575 C C . GLU A 1 443 ? 37.328 35.260 -17.117 1.00 85.81 443 GLU A C 1
ATOM 3577 O O . GLU A 1 443 ? 38.121 34.401 -16.717 1.00 85.81 443 GLU A O 1
ATOM 3582 N N . HIS A 1 444 ? 36.489 35.012 -18.125 1.00 85.06 444 HIS A N 1
ATOM 3583 C CA . HIS A 1 444 ? 36.460 33.760 -18.878 1.00 85.06 444 HIS A CA 1
ATOM 3584 C C . HIS A 1 444 ? 37.016 33.969 -20.288 1.00 85.06 444 HIS A C 1
ATOM 3586 O O . HIS A 1 444 ? 36.651 34.903 -20.989 1.00 85.06 444 HIS A O 1
ATOM 3592 N N . ASN A 1 445 ? 37.857 33.039 -20.744 1.00 82.44 445 ASN A N 1
ATOM 3593 C CA . ASN A 1 445 ? 38.385 33.014 -22.113 1.00 82.44 445 ASN A CA 1
ATOM 3594 C C . ASN A 1 445 ? 37.551 32.140 -23.074 1.00 82.44 445 ASN A C 1
ATOM 3596 O O . ASN A 1 445 ? 38.013 31.775 -24.153 1.00 82.44 445 ASN A O 1
ATOM 3600 N N . HIS A 1 446 ? 36.352 31.748 -22.649 1.00 77.31 446 HIS A N 1
ATOM 3601 C CA . HIS A 1 446 ? 35.394 30.952 -23.405 1.00 77.31 446 HIS A CA 1
ATOM 3602 C C . HIS A 1 446 ? 33.991 31.520 -23.163 1.00 77.31 446 HIS A C 1
ATOM 3604 O O . HIS A 1 446 ? 33.769 32.130 -22.114 1.00 77.31 446 HIS A O 1
ATOM 3610 N N . PRO A 1 447 ? 33.031 31.309 -24.080 1.00 72.38 447 PRO A N 1
ATOM 3611 C CA . PRO A 1 447 ? 31.668 31.774 -23.876 1.00 72.38 447 PRO A CA 1
ATOM 3612 C C . PRO A 1 447 ? 31.075 31.149 -22.610 1.00 72.38 447 PRO A C 1
ATOM 3614 O O . PRO A 1 447 ? 31.151 29.932 -22.398 1.00 72.38 447 PRO A O 1
ATOM 3617 N N . VAL A 1 448 ? 30.501 32.005 -21.775 1.00 76.62 448 VAL A N 1
ATOM 3618 C CA . VAL A 1 448 ? 29.654 31.663 -20.634 1.00 76.62 448 VAL A CA 1
ATOM 3619 C C . VAL A 1 448 ? 28.287 32.270 -20.930 1.00 76.62 448 VAL A C 1
ATOM 3621 O O . VAL A 1 448 ? 28.205 33.441 -21.293 1.00 76.62 448 VAL A O 1
ATOM 3624 N N . ASN A 1 449 ? 27.234 31.453 -20.923 1.00 70.56 449 ASN A N 1
ATOM 3625 C CA . ASN A 1 449 ? 25.887 31.901 -21.269 1.00 70.56 449 ASN A CA 1
ATOM 3626 C C . ASN A 1 449 ? 24.926 31.540 -20.124 1.00 70.56 449 ASN A C 1
ATOM 3628 O O . ASN A 1 449 ? 24.704 30.344 -19.907 1.00 70.56 449 ASN A O 1
ATOM 3632 N N . PRO A 1 450 ? 24.348 32.537 -19.430 1.00 64.62 450 PRO A N 1
ATOM 3633 C CA . PRO A 1 450 ? 23.353 32.337 -18.373 1.00 64.62 450 PRO A CA 1
ATOM 3634 C C . PRO A 1 450 ? 22.100 31.562 -18.819 1.00 64.62 450 PRO A C 1
ATOM 3636 O O . PRO A 1 450 ? 21.448 30.915 -18.001 1.00 64.62 450 PRO A O 1
ATOM 3639 N N . GLU A 1 451 ? 21.762 31.591 -20.112 1.00 55.31 451 GLU A N 1
ATOM 3640 C CA . GLU A 1 451 ? 20.560 30.947 -20.664 1.00 55.31 451 GLU A CA 1
ATOM 3641 C C . GLU A 1 451 ? 20.795 29.493 -21.101 1.00 55.31 451 GLU A C 1
ATOM 3643 O O . GLU A 1 451 ? 19.854 28.705 -21.216 1.00 55.31 451 GLU A O 1
ATOM 3648 N N . ILE A 1 452 ? 22.057 29.082 -21.274 1.00 54.47 452 ILE A N 1
ATOM 3649 C CA . ILE A 1 452 ? 22.395 27.697 -21.613 1.00 54.47 452 ILE A CA 1
ATOM 3650 C C . ILE A 1 452 ? 22.442 26.881 -20.317 1.00 54.47 452 ILE A C 1
ATOM 3652 O O . ILE A 1 452 ? 23.470 26.796 -19.641 1.00 54.47 452 ILE A O 1
ATOM 3656 N N . LYS A 1 453 ? 21.332 26.211 -19.988 1.00 48.56 453 LYS A N 1
ATOM 3657 C CA . LYS A 1 453 ? 21.236 25.252 -18.871 1.00 48.56 453 LYS A CA 1
ATOM 3658 C C . LYS A 1 453 ? 22.019 23.962 -19.158 1.00 48.56 453 LYS A C 1
ATOM 3660 O O . LYS A 1 453 ? 21.455 22.879 -19.286 1.00 48.56 453 LYS A O 1
ATOM 3665 N N . ARG A 1 454 ? 23.349 24.042 -19.237 1.00 53.44 454 ARG A N 1
ATOM 3666 C CA . ARG A 1 454 ? 24.207 22.849 -19.178 1.00 53.44 454 ARG A CA 1
ATOM 3667 C C . ARG A 1 454 ? 24.239 22.320 -17.743 1.00 53.44 454 ARG A C 1
ATOM 3669 O O . ARG A 1 454 ? 24.609 23.027 -16.805 1.00 53.44 454 ARG A O 1
ATOM 3676 N N . PHE A 1 455 ? 23.880 21.051 -17.568 1.00 55.88 455 PHE A N 1
ATOM 3677 C CA . PHE A 1 455 ? 23.943 20.362 -16.279 1.00 55.88 455 PHE A CA 1
ATOM 3678 C C . PHE A 1 455 ? 25.394 20.004 -15.917 1.00 55.88 455 PHE A C 1
ATOM 3680 O O . PHE A 1 455 ? 25.886 18.918 -16.223 1.00 55.88 455 PHE A O 1
ATOM 3687 N N . TYR A 1 456 ? 26.107 20.913 -15.248 1.00 64.88 456 TYR A N 1
ATOM 3688 C CA . TYR A 1 456 ? 27.448 20.629 -14.730 1.00 64.88 456 TYR A CA 1
ATOM 3689 C C . TYR A 1 456 ? 27.389 19.753 -13.469 1.00 64.88 456 TYR A C 1
ATOM 3691 O O . TYR A 1 456 ? 26.566 19.964 -12.579 1.00 64.88 456 TYR A O 1
ATOM 3699 N N . LYS A 1 457 ? 28.320 18.793 -13.347 1.00 61.50 457 LYS A N 1
ATOM 3700 C CA . LYS A 1 457 ? 28.408 17.862 -12.202 1.00 61.50 457 LYS A CA 1
ATOM 3701 C C . LYS A 1 457 ? 28.508 18.580 -10.845 1.00 61.50 457 LYS A C 1
ATOM 3703 O O . LYS A 1 457 ? 28.026 18.045 -9.851 1.00 61.50 457 LYS A O 1
ATOM 3708 N N . SER A 1 458 ? 29.094 19.781 -10.800 1.00 63.66 458 SER A N 1
ATOM 3709 C CA . SER A 1 458 ? 29.184 20.602 -9.585 1.00 63.66 458 SER A CA 1
ATOM 3710 C C . SER A 1 458 ? 27.819 21.087 -9.084 1.00 63.66 458 SER A C 1
ATOM 3712 O O . SER A 1 458 ? 27.650 21.226 -7.878 1.00 63.66 458 SER A O 1
ATOM 3714 N N . HIS A 1 459 ? 26.823 21.271 -9.958 1.00 74.62 459 HIS A N 1
ATOM 3715 C CA . HIS A 1 459 ? 25.500 21.802 -9.593 1.00 74.62 459 HIS A CA 1
ATOM 3716 C C . HIS A 1 459 ? 24.567 20.759 -8.956 1.00 74.62 459 HIS A C 1
ATOM 3718 O O . HIS A 1 459 ? 23.506 21.123 -8.460 1.00 74.62 459 HIS A O 1
ATOM 3724 N N . LYS A 1 460 ? 24.957 19.473 -8.928 1.00 60.06 460 LYS A N 1
ATOM 3725 C CA . LYS A 1 460 ? 24.159 18.378 -8.342 1.00 60.06 460 LYS A CA 1
ATOM 3726 C C . LYS A 1 460 ? 24.128 18.366 -6.800 1.00 60.06 460 LYS A C 1
ATOM 3728 O O . LYS A 1 460 ? 23.402 17.558 -6.241 1.00 60.06 460 LYS A O 1
ATOM 3733 N N . LYS A 1 461 ? 24.938 19.191 -6.113 1.00 50.56 461 LYS A N 1
ATOM 3734 C CA . LYS A 1 461 ? 25.161 19.120 -4.647 1.00 50.56 461 LYS A CA 1
ATOM 3735 C C . LYS A 1 461 ? 24.994 20.449 -3.878 1.00 50.56 461 LYS A C 1
ATOM 3737 O O . LYS A 1 461 ? 25.501 20.552 -2.772 1.00 50.56 461 LYS A O 1
ATOM 3742 N N . MET A 1 462 ? 24.361 21.471 -4.456 1.00 56.47 462 MET A N 1
ATOM 3743 C CA . MET A 1 462 ? 24.304 22.816 -3.851 1.00 56.47 462 MET A CA 1
ATOM 3744 C C . MET A 1 462 ? 23.369 22.868 -2.624 1.00 56.47 462 MET A C 1
ATOM 3746 O O . MET A 1 462 ? 22.191 22.550 -2.781 1.00 56.47 462 MET A O 1
ATOM 3750 N N . PHE A 1 463 ? 23.847 23.319 -1.455 1.00 44.31 463 PHE A N 1
ATOM 3751 C CA . PHE A 1 463 ? 23.007 23.689 -0.300 1.00 44.31 463 PHE A CA 1
ATOM 3752 C C . PHE A 1 463 ? 22.810 25.222 -0.191 1.00 44.31 463 PHE A C 1
ATOM 3754 O O . PHE A 1 463 ? 23.532 26.017 -0.794 1.00 44.31 463 PHE A O 1
ATOM 3761 N N . LEU A 1 464 ? 21.763 25.639 0.536 1.00 43.47 464 LEU A N 1
ATOM 3762 C CA . LEU A 1 464 ? 21.249 27.013 0.689 1.00 43.47 464 LEU A CA 1
ATOM 3763 C C . LEU A 1 464 ? 22.277 28.020 1.258 1.00 43.47 464 LEU A C 1
ATOM 3765 O O . LEU A 1 464 ? 22.258 28.344 2.442 1.00 43.47 464 LEU A O 1
ATOM 3769 N N . ALA A 1 465 ? 23.105 28.622 0.403 1.00 34.50 465 ALA A N 1
ATOM 3770 C CA . ALA A 1 465 ? 23.908 29.804 0.733 1.00 34.50 465 ALA A CA 1
ATOM 3771 C C . ALA A 1 465 ? 23.217 31.086 0.231 1.00 34.50 465 ALA A C 1
ATOM 3773 O O . ALA A 1 465 ? 23.621 31.707 -0.750 1.00 34.50 465 ALA A O 1
ATOM 3774 N N . SER A 1 466 ? 22.113 31.478 0.868 1.00 34.94 466 SER A N 1
ATOM 3775 C CA . SER A 1 466 ? 21.503 32.804 0.667 1.00 34.94 466 SER A CA 1
ATOM 3776 C C . SER A 1 466 ? 20.725 33.247 1.899 1.00 34.94 466 SER A C 1
ATOM 3778 O O . SER A 1 466 ? 19.516 33.450 1.853 1.00 34.94 466 SER A O 1
ATOM 3780 N N . LYS A 1 467 ? 21.424 33.409 3.026 1.00 37.88 467 LYS A N 1
ATOM 3781 C CA . LYS A 1 467 ? 21.024 34.320 4.110 1.00 37.88 467 LYS A CA 1
ATOM 3782 C C . LYS A 1 467 ? 22.197 34.502 5.078 1.00 37.88 467 LYS A C 1
ATOM 3784 O O . LYS A 1 467 ? 22.464 33.611 5.868 1.00 37.88 467 LYS A O 1
ATOM 3789 N N . LYS A 1 468 ? 22.794 35.703 5.037 1.00 36.50 468 LYS A N 1
ATOM 3790 C CA . LYS A 1 468 ? 23.876 36.272 5.880 1.00 36.50 468 LYS A CA 1
ATOM 3791 C C . LYS A 1 468 ? 25.279 36.269 5.257 1.00 36.50 468 LYS A C 1
ATOM 3793 O O . LYS A 1 468 ? 26.148 35.520 5.659 1.00 36.50 468 LYS A O 1
ATOM 3798 N N . ALA A 1 469 ? 25.529 37.242 4.383 1.00 33.25 469 ALA A N 1
ATOM 3799 C CA . ALA A 1 469 ? 26.863 37.819 4.226 1.00 33.25 469 ALA A CA 1
ATOM 3800 C C . ALA A 1 469 ? 26.825 39.223 4.855 1.00 33.25 469 ALA A C 1
ATOM 3802 O O . ALA A 1 469 ? 26.154 40.112 4.332 1.00 33.25 469 ALA A O 1
ATOM 3803 N N . GLN A 1 470 ? 27.456 39.412 6.016 1.00 35.56 470 GLN A N 1
ATOM 3804 C CA . GLN A 1 470 ? 27.631 40.726 6.651 1.00 35.56 470 GLN A CA 1
ATOM 3805 C C . GLN A 1 470 ? 29.105 41.137 6.563 1.00 35.56 470 GLN A C 1
ATOM 3807 O O . GLN A 1 470 ? 29.984 40.377 6.958 1.00 35.56 470 GLN A O 1
ATOM 3812 N N . GLN A 1 471 ? 29.366 42.349 6.066 1.00 28.33 471 GLN A N 1
ATOM 3813 C CA . GLN A 1 471 ? 30.660 43.029 6.196 1.00 28.33 471 GLN A CA 1
ATOM 3814 C C . GLN A 1 471 ? 30.826 43.540 7.637 1.00 28.33 471 GLN A C 1
ATOM 3816 O O . GLN A 1 471 ? 29.879 44.081 8.207 1.00 28.33 471 GLN A O 1
ATOM 3821 N N . SER A 1 472 ? 32.010 43.374 8.233 1.00 25.03 472 SER A N 1
ATOM 3822 C CA . SER A 1 472 ? 32.308 43.799 9.610 1.00 25.03 472 SER A CA 1
ATOM 3823 C C . SER A 1 472 ? 33.193 45.050 9.677 1.00 25.03 472 SER A C 1
ATOM 3825 O O . SER A 1 472 ? 34.215 45.100 8.996 1.00 25.03 472 SER A O 1
ATOM 3827 N N . GLU A 1 473 ? 32.877 45.961 10.603 1.00 20.56 473 GLU A N 1
ATOM 3828 C CA . GLU A 1 473 ? 33.756 47.020 11.141 1.00 20.56 473 GLU A CA 1
ATOM 3829 C C . GLU A 1 473 ? 33.682 47.058 12.702 1.00 20.56 473 GLU A C 1
ATOM 3831 O O . GLU A 1 473 ? 32.835 46.361 13.265 1.00 20.56 473 GLU A O 1
ATOM 3836 N N . PRO A 1 474 ? 34.608 47.730 13.436 1.00 26.47 474 PRO A N 1
ATOM 3837 C CA . PRO A 1 474 ? 35.498 47.043 14.391 1.00 26.47 474 PRO A CA 1
ATOM 3838 C C . PRO A 1 474 ? 35.204 47.151 15.914 1.00 26.47 474 PRO A C 1
ATOM 3840 O O . PRO A 1 474 ? 34.705 48.147 16.423 1.00 26.47 474 PRO A O 1
ATOM 3843 N N . VAL A 1 475 ? 35.635 46.083 16.610 1.00 29.80 475 VAL A N 1
ATOM 3844 C CA . VAL A 1 475 ? 36.194 45.873 17.979 1.00 29.80 475 VAL A CA 1
ATOM 3845 C C . VAL A 1 475 ? 35.932 46.883 19.121 1.00 29.80 475 VAL A C 1
ATOM 3847 O O . VAL A 1 475 ? 36.365 48.030 19.048 1.00 29.80 475 VAL A O 1
ATOM 3850 N N . LYS A 1 476 ? 35.471 46.364 20.283 1.00 21.78 476 LYS A N 1
ATOM 3851 C CA . LYS A 1 476 ? 36.041 46.639 21.630 1.00 21.78 476 LYS A CA 1
ATOM 3852 C C . LYS A 1 476 ? 35.720 45.541 22.671 1.00 21.78 476 LYS A C 1
ATOM 3854 O O . LYS A 1 476 ? 34.655 44.938 22.639 1.00 21.78 476 LYS A O 1
ATOM 3859 N N . GLU A 1 477 ? 36.713 45.294 23.531 1.00 21.91 477 GLU A N 1
ATOM 3860 C CA . GLU A 1 477 ? 36.882 44.293 24.613 1.00 21.91 477 GLU A CA 1
ATOM 3861 C C . GLU A 1 477 ? 35.804 44.392 25.735 1.00 21.91 477 GLU A C 1
ATOM 3863 O O . GLU A 1 477 ? 35.128 45.410 25.825 1.00 21.91 477 GLU A O 1
ATOM 3868 N N . ILE A 1 478 ? 35.558 43.413 26.634 1.00 22.52 478 ILE A N 1
ATOM 3869 C CA . ILE A 1 478 ? 36.371 43.066 27.831 1.00 22.52 478 ILE A CA 1
ATOM 3870 C C . ILE A 1 478 ? 35.777 41.829 28.587 1.00 22.52 478 ILE A C 1
ATOM 3872 O O . ILE A 1 478 ? 34.586 41.783 28.870 1.00 22.52 478 ILE A O 1
ATOM 3876 N N . GLN A 1 479 ? 36.673 40.876 28.916 1.00 21.22 479 GLN A N 1
ATOM 3877 C CA . GLN A 1 479 ? 36.879 40.003 30.112 1.00 21.22 479 GLN A CA 1
ATOM 3878 C C . GLN A 1 479 ? 35.817 39.072 30.772 1.00 21.22 479 GLN A C 1
ATOM 3880 O O . GLN A 1 479 ? 34.836 39.515 31.348 1.00 21.22 479 GLN A O 1
ATOM 3885 N N . THR A 1 480 ? 36.200 37.772 30.803 1.00 22.34 480 THR A N 1
ATOM 3886 C CA . THR A 1 480 ? 36.251 36.738 31.893 1.00 22.34 480 THR A CA 1
ATOM 3887 C C . THR A 1 480 ? 35.193 36.709 33.016 1.00 22.34 480 THR A C 1
ATOM 3889 O O . THR A 1 480 ? 34.843 37.732 33.577 1.00 22.34 480 THR A O 1
ATOM 3892 N N . ILE A 1 481 ? 34.720 35.536 33.477 1.00 23.11 481 ILE A N 1
ATOM 3893 C CA . ILE A 1 481 ? 35.411 34.613 34.417 1.00 23.11 481 ILE A CA 1
ATOM 3894 C C . ILE A 1 481 ? 34.802 33.188 34.348 1.00 23.11 481 ILE A C 1
ATOM 3896 O O . ILE A 1 481 ? 33.593 33.020 34.228 1.00 23.11 481 ILE A O 1
ATOM 3900 N N . LYS A 1 482 ? 35.659 32.158 34.469 1.00 28.53 482 LYS A N 1
ATOM 3901 C CA . LYS A 1 482 ? 35.308 30.749 34.749 1.00 28.53 482 LYS A CA 1
ATOM 3902 C C . LYS A 1 482 ? 35.091 30.536 36.252 1.00 28.53 482 LYS A C 1
ATOM 3904 O O . LYS A 1 482 ? 35.939 30.971 37.024 1.00 28.53 482 LYS A O 1
ATOM 3909 N N . LEU A 1 483 ? 34.101 29.730 36.639 1.00 21.59 483 LEU A N 1
ATOM 3910 C CA . LEU A 1 483 ? 34.069 29.045 37.939 1.00 21.59 483 LEU A CA 1
ATOM 3911 C C . LEU A 1 483 ? 33.644 27.576 37.775 1.00 21.59 483 LEU A C 1
ATOM 3913 O O . LEU A 1 483 ? 32.807 27.240 36.941 1.00 21.59 483 LEU A O 1
ATOM 3917 N N . TYR A 1 484 ? 34.326 26.726 38.541 1.00 22.30 484 TYR A N 1
ATOM 3918 C CA . TYR A 1 484 ? 34.243 25.266 38.616 1.00 22.30 484 TYR A CA 1
ATOM 3919 C C . TYR A 1 484 ? 33.167 24.792 39.615 1.00 22.30 484 TYR A C 1
ATOM 3921 O O . TYR A 1 484 ? 32.812 25.546 40.515 1.00 22.30 484 TYR A O 1
ATOM 3929 N N . GLN A 1 485 ? 32.859 23.480 39.536 1.00 22.81 485 GLN A N 1
ATOM 3930 C CA . GLN A 1 485 ? 32.376 22.580 40.614 1.00 22.81 485 GLN A CA 1
ATOM 3931 C C . GLN A 1 485 ? 30.861 22.661 40.949 1.00 22.81 485 GLN A C 1
ATOM 3933 O O . GLN A 1 485 ? 30.300 23.741 40.980 1.00 22.81 485 GLN A O 1
ATOM 3938 N N . THR A 1 486 ? 30.087 21.588 41.193 1.00 21.88 486 THR A N 1
ATOM 3939 C CA . THR A 1 486 ? 30.361 20.180 41.559 1.00 21.88 486 THR A CA 1
ATOM 3940 C C . THR A 1 486 ? 29.142 19.303 41.215 1.00 21.88 486 THR A C 1
ATOM 3942 O O . THR A 1 486 ? 28.020 19.796 41.155 1.00 21.88 486 THR A O 1
ATOM 3945 N N . ALA A 1 487 ? 29.368 17.999 41.033 1.00 26.33 487 ALA A N 1
ATOM 3946 C CA . ALA A 1 487 ? 28.341 16.963 40.966 1.00 26.33 487 ALA A CA 1
ATOM 3947 C C . ALA A 1 487 ? 27.555 16.823 42.285 1.00 26.33 487 ALA A C 1
ATOM 3949 O O . ALA A 1 487 ? 28.152 16.823 43.360 1.00 26.33 487 ALA A O 1
ATOM 3950 N N . VAL A 1 488 ? 26.243 16.598 42.178 1.00 23.19 488 VAL A N 1
ATOM 3951 C CA . VAL A 1 488 ? 25.447 15.904 43.197 1.00 23.19 488 VAL A CA 1
ATOM 3952 C C . VAL A 1 488 ? 24.765 14.736 42.497 1.00 23.19 488 VAL A C 1
ATOM 3954 O O . VAL A 1 488 ? 23.973 14.914 41.576 1.00 23.19 488 VAL A O 1
ATOM 3957 N N . ILE A 1 489 ? 25.176 13.540 42.906 1.00 25.50 489 ILE A N 1
ATOM 3958 C CA . ILE A 1 489 ? 24.504 12.272 42.648 1.00 25.50 489 ILE A CA 1
ATOM 3959 C C . ILE A 1 489 ? 23.318 12.231 43.605 1.00 25.50 489 ILE A C 1
ATOM 3961 O O . ILE A 1 489 ? 23.524 12.406 44.804 1.00 25.50 489 ILE A O 1
ATOM 3965 N N . ASP A 1 490 ? 22.124 11.941 43.096 1.00 22.56 490 ASP A N 1
ATOM 3966 C CA . ASP A 1 490 ? 21.128 11.256 43.909 1.00 22.56 490 ASP A CA 1
ATOM 3967 C C . ASP A 1 490 ? 20.542 10.083 43.128 1.00 22.56 490 ASP A C 1
ATOM 3969 O O . ASP A 1 490 ? 20.266 10.156 41.927 1.00 22.56 490 ASP A O 1
ATOM 3973 N N . ALA A 1 491 ? 20.494 8.951 43.816 1.00 29.14 491 ALA A N 1
ATOM 3974 C CA . ALA A 1 491 ? 20.312 7.627 43.265 1.00 29.14 491 ALA A CA 1
ATOM 3975 C C . ALA A 1 491 ? 18.837 7.222 43.321 1.00 29.14 491 ALA A C 1
ATOM 3977 O O . ALA A 1 491 ? 18.271 7.106 44.402 1.00 29.14 491 ALA A O 1
ATOM 3978 N N . SER A 1 492 ? 18.227 6.951 42.165 1.00 27.81 492 SER A N 1
ATOM 3979 C CA . SER A 1 492 ? 17.075 6.039 42.033 1.00 27.81 492 SER A CA 1
ATOM 3980 C C . SER A 1 492 ? 16.666 5.853 40.565 1.00 27.81 492 SER A C 1
ATOM 3982 O O . SER A 1 492 ? 15.737 6.482 40.078 1.00 27.81 492 SER A O 1
ATOM 3984 N N . CYS A 1 493 ? 17.359 4.968 39.837 1.00 24.77 493 CYS A N 1
ATOM 3985 C CA . CYS A 1 493 ? 16.786 4.244 38.688 1.00 24.77 493 CYS A CA 1
ATOM 3986 C C . CYS A 1 493 ? 17.767 3.181 38.170 1.00 24.77 493 CYS A C 1
ATOM 3988 O O . CYS A 1 493 ? 18.563 3.422 37.266 1.00 24.77 493 CYS A O 1
ATOM 3990 N N . SER A 1 494 ? 17.711 1.975 38.731 1.00 26.95 494 SER A N 1
ATOM 3991 C CA . SER A 1 494 ? 18.482 0.808 38.275 1.00 26.95 494 SER A CA 1
ATOM 3992 C C . SER A 1 494 ? 17.748 -0.040 37.218 1.00 26.95 494 SER A C 1
ATOM 3994 O O . SER A 1 494 ? 18.079 -1.208 37.036 1.00 26.95 494 SER A O 1
ATOM 3996 N N . GLY A 1 495 ? 16.776 0.532 36.491 1.00 30.00 495 GLY A N 1
ATOM 3997 C CA . GLY A 1 495 ? 15.999 -0.173 35.455 1.00 30.00 495 GLY A CA 1
ATOM 3998 C C . GLY A 1 495 ? 16.280 0.231 33.999 1.00 30.00 495 GLY A C 1
ATOM 3999 O O . GLY A 1 495 ? 16.011 -0.548 33.093 1.00 30.00 495 GLY A O 1
ATOM 4000 N N . HIS A 1 496 ? 16.856 1.412 33.740 1.00 30.48 496 HIS A N 1
ATOM 4001 C CA . HIS A 1 496 ? 16.858 2.006 32.389 1.00 30.48 496 HIS A CA 1
ATOM 4002 C C . HIS A 1 496 ? 18.124 1.794 31.542 1.00 30.48 496 HIS A C 1
ATOM 4004 O O . HIS A 1 496 ? 18.181 2.252 30.406 1.00 30.48 496 HIS A O 1
ATOM 4010 N N . ILE A 1 497 ? 19.145 1.095 32.044 1.00 30.70 497 ILE A N 1
ATOM 4011 C CA . ILE A 1 497 ? 20.443 1.005 31.342 1.00 30.70 497 ILE A CA 1
ATOM 4012 C C . ILE A 1 497 ? 20.538 -0.232 30.424 1.00 30.70 497 ILE A C 1
ATOM 4014 O O . ILE A 1 497 ? 21.290 -0.217 29.450 1.00 30.70 497 ILE A O 1
ATOM 4018 N N . LYS A 1 498 ? 19.767 -1.301 30.678 1.00 28.59 498 LYS A N 1
ATOM 4019 C CA . LYS A 1 498 ? 19.877 -2.556 29.905 1.00 28.59 498 LYS A CA 1
ATOM 4020 C C . LYS A 1 498 ? 19.185 -2.509 28.534 1.00 28.59 498 LYS A C 1
ATOM 4022 O O . LYS A 1 498 ? 19.716 -3.081 27.586 1.00 28.59 498 LYS A O 1
ATOM 4027 N N . THR A 1 499 ? 18.055 -1.812 28.400 1.00 36.19 499 THR A N 1
ATOM 4028 C CA . THR A 1 499 ? 17.285 -1.750 27.142 1.00 36.19 499 THR A CA 1
ATOM 4029 C C . THR A 1 499 ? 17.970 -0.886 26.084 1.00 36.19 499 THR A C 1
ATOM 4031 O O . THR A 1 499 ? 18.067 -1.285 24.928 1.00 36.19 499 THR A O 1
ATOM 4034 N N . ASP A 1 500 ? 18.573 0.231 26.491 1.00 42.72 500 ASP A N 1
ATOM 4035 C CA . ASP A 1 500 ? 19.250 1.166 25.588 1.00 42.72 500 ASP A CA 1
ATOM 4036 C C . ASP A 1 500 ? 20.531 0.578 24.952 1.00 42.72 500 ASP A C 1
ATOM 4038 O O . ASP A 1 500 ? 20.883 0.885 23.814 1.00 42.72 500 ASP A O 1
ATOM 4042 N N . ALA A 1 501 ? 21.224 -0.338 25.640 1.00 35.53 501 ALA A N 1
ATOM 4043 C CA . ALA A 1 501 ? 22.398 -1.021 25.090 1.00 35.53 501 ALA A CA 1
ATOM 4044 C C . ALA A 1 501 ? 22.031 -2.065 24.019 1.00 35.53 501 ALA A C 1
ATOM 4046 O O . ALA A 1 501 ? 22.736 -2.189 23.013 1.00 35.53 501 ALA A O 1
ATOM 4047 N N . LEU A 1 502 ? 20.927 -2.795 24.215 1.00 37.94 502 LEU A N 1
ATOM 4048 C CA . LEU A 1 502 ? 20.424 -3.781 23.256 1.00 37.94 502 LEU A CA 1
ATOM 4049 C C . LEU A 1 502 ? 19.848 -3.093 22.012 1.00 37.94 502 LEU A C 1
ATOM 4051 O O . LEU A 1 502 ? 20.131 -3.503 20.891 1.00 37.94 502 LEU A O 1
ATOM 4055 N N . GLN A 1 503 ? 19.140 -1.981 22.203 1.00 42.31 503 GLN A N 1
ATOM 4056 C CA . GLN A 1 503 ? 18.565 -1.177 21.126 1.00 42.31 503 GLN A CA 1
ATOM 4057 C C . GLN A 1 503 ? 19.652 -0.480 20.297 1.00 42.31 503 GLN A C 1
ATOM 4059 O O . GLN A 1 503 ? 19.619 -0.537 19.069 1.00 42.31 503 GLN A O 1
ATOM 4064 N N . ARG A 1 504 ? 20.702 0.055 20.941 1.00 44.59 504 ARG A N 1
ATOM 4065 C CA . ARG A 1 504 ? 21.907 0.542 20.245 1.00 44.59 504 ARG A CA 1
ATOM 4066 C C . ARG A 1 504 ? 22.653 -0.568 19.509 1.00 44.59 504 ARG A C 1
ATOM 4068 O O . ARG A 1 504 ? 23.213 -0.311 18.447 1.00 44.59 504 ARG A O 1
ATOM 4075 N N . LYS A 1 505 ? 22.672 -1.793 20.044 1.00 38.97 505 LYS A N 1
ATOM 4076 C CA . LYS A 1 505 ? 23.283 -2.950 19.377 1.00 38.97 505 LYS A CA 1
ATOM 4077 C C . LYS A 1 505 ? 22.483 -3.363 18.140 1.00 38.97 505 LYS A C 1
ATOM 4079 O O . LYS A 1 505 ? 23.094 -3.501 17.091 1.00 38.97 505 LYS A O 1
ATOM 4084 N N . HIS A 1 506 ? 21.159 -3.481 18.231 1.00 44.56 506 HIS A N 1
ATOM 4085 C CA . HIS A 1 506 ? 20.301 -3.818 17.089 1.00 44.56 506 HIS A CA 1
ATOM 4086 C C . HIS A 1 506 ? 20.317 -2.726 16.019 1.00 44.56 506 HIS A C 1
ATOM 4088 O O . HIS A 1 506 ? 20.422 -3.041 14.842 1.00 44.56 506 HIS A O 1
ATOM 4094 N N . LEU A 1 507 ? 20.311 -1.449 16.414 1.00 44.19 507 LEU A N 1
ATOM 4095 C CA . LEU A 1 507 ? 20.456 -0.337 15.475 1.00 44.19 507 LEU A CA 1
ATOM 4096 C C . LEU A 1 507 ? 21.825 -0.377 14.781 1.00 44.19 507 LEU A C 1
ATOM 4098 O O . LEU A 1 507 ? 21.912 -0.184 13.576 1.00 44.19 507 LEU A O 1
ATOM 4102 N N . LYS A 1 508 ? 22.898 -0.695 15.514 1.00 46.41 508 LYS A N 1
ATOM 4103 C CA . LYS A 1 508 ? 24.245 -0.851 14.948 1.00 46.41 508 LYS A CA 1
ATOM 4104 C C . LYS A 1 508 ? 24.370 -2.079 14.040 1.00 46.41 508 LYS A C 1
ATOM 4106 O O . LYS A 1 508 ? 25.088 -2.008 13.049 1.00 46.41 508 LYS A O 1
ATOM 4111 N N . GLU A 1 509 ? 23.702 -3.182 14.368 1.00 46.47 509 GLU A N 1
ATOM 4112 C CA . GLU A 1 509 ? 23.629 -4.383 13.526 1.00 46.47 509 GLU A CA 1
ATOM 4113 C C . GLU A 1 509 ? 22.826 -4.095 12.251 1.00 46.47 509 GLU A C 1
ATOM 4115 O O . GLU A 1 509 ? 23.342 -4.328 11.167 1.00 46.47 509 GLU A O 1
ATOM 4120 N N . ALA A 1 510 ? 21.659 -3.452 12.351 1.00 48.66 510 ALA A N 1
ATOM 4121 C CA . ALA A 1 510 ? 20.843 -3.048 11.205 1.00 48.66 510 ALA A CA 1
ATOM 4122 C C . ALA A 1 510 ? 21.553 -2.023 10.304 1.00 48.66 510 ALA A C 1
ATOM 4124 O O . ALA A 1 510 ? 21.539 -2.155 9.083 1.00 48.66 510 ALA A O 1
ATOM 4125 N N . MET A 1 511 ? 22.240 -1.035 10.889 1.00 48.28 511 MET A N 1
ATOM 4126 C CA . MET A 1 511 ? 23.101 -0.111 10.144 1.00 48.28 511 MET A CA 1
ATOM 4127 C C . MET A 1 511 ? 24.295 -0.836 9.513 1.00 48.28 511 MET A C 1
ATOM 4129 O O . MET A 1 511 ? 24.679 -0.511 8.396 1.00 48.28 511 MET A O 1
ATOM 4133 N N . GLY A 1 512 ? 24.875 -1.828 10.194 1.00 47.19 512 GLY A N 1
ATOM 4134 C CA . GLY A 1 512 ? 25.964 -2.654 9.670 1.00 47.19 512 GLY A CA 1
ATOM 4135 C C . GLY A 1 512 ? 25.533 -3.557 8.511 1.00 47.19 512 GLY A C 1
ATOM 4136 O O . GLY A 1 512 ? 26.286 -3.708 7.546 1.00 47.19 512 GLY A O 1
ATOM 4137 N N . ASP A 1 513 ? 24.319 -4.101 8.569 1.00 50.25 513 ASP A N 1
ATOM 4138 C CA . ASP A 1 513 ? 23.700 -4.905 7.514 1.00 50.25 513 ASP A CA 1
ATOM 4139 C C . ASP A 1 513 ? 23.321 -4.025 6.317 1.00 50.25 513 ASP A C 1
ATOM 4141 O O . ASP A 1 513 ? 23.635 -4.364 5.175 1.00 50.25 513 ASP A O 1
ATOM 4145 N N . PHE A 1 514 ? 22.749 -2.845 6.573 1.00 49.56 514 PHE A N 1
ATOM 4146 C CA . PHE A 1 514 ? 22.456 -1.828 5.562 1.00 49.56 514 PHE A CA 1
ATOM 4147 C C . PHE A 1 514 ? 23.730 -1.334 4.864 1.00 49.56 514 PHE A C 1
ATOM 4149 O O . PHE A 1 514 ? 23.809 -1.325 3.638 1.00 49.56 514 PHE A O 1
ATOM 4156 N N . GLU A 1 515 ? 24.771 -0.983 5.623 1.00 52.75 515 GLU A N 1
ATOM 4157 C CA . GLU A 1 515 ? 26.068 -0.614 5.057 1.00 52.75 515 GLU A CA 1
ATOM 4158 C C . GLU A 1 515 ? 26.705 -1.776 4.291 1.00 52.75 515 GLU A C 1
ATOM 4160 O O . GLU A 1 515 ? 27.340 -1.542 3.268 1.00 52.75 515 GLU A O 1
ATOM 4165 N N . SER A 1 516 ? 26.567 -3.019 4.755 1.00 50.66 516 SER A N 1
ATOM 4166 C CA . SER A 1 516 ? 27.132 -4.190 4.073 1.00 50.66 516 SER A CA 1
ATOM 4167 C C . SER A 1 516 ? 26.435 -4.505 2.752 1.00 50.66 516 SER A C 1
ATOM 4169 O O . SER A 1 516 ? 27.108 -4.945 1.820 1.00 50.66 516 SER A O 1
ATOM 4171 N N . ARG A 1 517 ? 25.124 -4.257 2.668 1.00 52.66 517 ARG A N 1
ATOM 4172 C CA . ARG A 1 517 ? 24.311 -4.426 1.456 1.00 52.66 517 ARG A CA 1
ATOM 4173 C C . ARG A 1 517 ? 24.504 -3.290 0.452 1.00 52.66 517 ARG A C 1
ATOM 4175 O O . ARG A 1 517 ? 24.586 -3.552 -0.737 1.00 52.66 517 ARG A O 1
ATOM 4182 N N . ASN A 1 518 ? 24.696 -2.060 0.932 1.00 48.12 518 ASN A N 1
ATOM 4183 C CA . ASN A 1 518 ? 24.732 -0.863 0.082 1.00 48.12 518 ASN A CA 1
ATOM 4184 C C . ASN A 1 518 ? 26.142 -0.300 -0.188 1.00 48.12 518 ASN A C 1
ATOM 4186 O O . ASN A 1 518 ? 26.282 0.740 -0.834 1.00 48.12 518 ASN A O 1
ATOM 4190 N N . SER A 1 519 ? 27.210 -0.936 0.310 1.00 52.09 519 SER A N 1
ATOM 4191 C CA . SER A 1 519 ? 28.581 -0.477 0.044 1.00 52.09 519 SER A CA 1
ATOM 4192 C C . SER A 1 519 ? 29.085 -0.977 -1.310 1.00 52.09 519 SER A C 1
ATOM 4194 O O . SER A 1 519 ? 29.349 -2.163 -1.485 1.00 52.09 519 SER A O 1
ATOM 4196 N N . CYS A 1 520 ? 29.324 -0.049 -2.239 1.00 52.84 520 CYS A N 1
ATOM 4197 C CA . CYS A 1 520 ? 30.198 -0.295 -3.384 1.00 52.84 520 CYS A CA 1
ATOM 4198 C C . CYS A 1 520 ? 31.655 -0.314 -2.891 1.00 52.84 520 CYS A C 1
ATOM 4200 O O . CYS A 1 520 ? 32.147 0.684 -2.354 1.00 52.84 520 CYS A O 1
ATOM 4202 N N . PHE A 1 521 ? 32.324 -1.464 -2.997 1.00 67.56 521 PHE A N 1
ATOM 4203 C CA . PHE A 1 521 ? 33.691 -1.637 -2.511 1.00 67.56 521 PHE A CA 1
ATOM 4204 C C . PHE A 1 521 ? 34.712 -1.122 -3.525 1.00 67.56 521 PHE A C 1
ATOM 4206 O O . PHE A 1 521 ? 34.692 -1.495 -4.695 1.00 67.56 521 PHE A O 1
ATOM 4213 N N . GLU A 1 522 ? 35.660 -0.308 -3.062 1.00 69.81 522 GLU A N 1
ATOM 4214 C CA . GLU A 1 522 ? 36.846 0.019 -3.847 1.00 69.81 522 GLU A CA 1
ATOM 4215 C C . GLU A 1 522 ? 37.820 -1.167 -3.772 1.00 69.81 522 GLU A C 1
ATOM 4217 O O . GLU A 1 522 ? 38.363 -1.480 -2.706 1.00 69.81 522 GLU A O 1
ATOM 4222 N N . LEU A 1 523 ? 37.998 -1.862 -4.898 1.00 80.12 523 LEU A N 1
ATOM 4223 C CA . LEU A 1 523 ? 38.963 -2.954 -5.015 1.00 80.12 523 LEU A CA 1
ATOM 4224 C C . LEU A 1 523 ? 40.379 -2.374 -4.941 1.00 80.12 523 LEU A C 1
ATOM 4226 O O . LEU A 1 523 ? 40.739 -1.482 -5.714 1.00 80.12 523 LEU A O 1
ATOM 4230 N N . LYS A 1 524 ? 41.185 -2.869 -4.003 1.00 78.69 524 LYS A N 1
ATOM 4231 C CA . LYS A 1 524 ? 42.573 -2.431 -3.806 1.00 78.69 524 LYS A CA 1
ATOM 4232 C C . LYS A 1 524 ? 43.534 -3.151 -4.736 1.00 78.69 524 LYS A C 1
ATOM 4234 O O . LYS A 1 524 ? 44.585 -2.608 -5.076 1.00 78.69 524 LYS A O 1
ATOM 4239 N N . THR A 1 525 ? 43.189 -4.363 -5.150 1.00 77.69 525 THR A N 1
ATOM 4240 C CA . THR A 1 525 ? 43.973 -5.173 -6.075 1.00 77.69 525 THR A CA 1
ATOM 4241 C C . THR A 1 525 ? 43.137 -5.527 -7.307 1.00 77.69 525 THR A C 1
ATOM 4243 O O . THR A 1 525 ? 41.937 -5.275 -7.383 1.00 77.69 525 THR A O 1
ATOM 4246 N N . LYS A 1 526 ? 43.793 -6.096 -8.322 1.00 77.31 526 LYS A N 1
ATOM 4247 C CA . LYS A 1 526 ? 43.126 -6.664 -9.506 1.00 77.31 526 LYS A CA 1
ATOM 4248 C C . LYS A 1 526 ? 42.935 -8.182 -9.386 1.00 77.31 526 LYS A C 1
ATOM 4250 O O . LYS A 1 526 ? 42.816 -8.859 -10.399 1.00 77.31 526 LYS A O 1
ATOM 4255 N N . CYS A 1 527 ? 43.012 -8.730 -8.174 1.00 81.88 527 CYS A N 1
ATOM 4256 C CA . CYS A 1 527 ? 42.894 -10.165 -7.945 1.00 81.88 527 CYS A CA 1
ATOM 4257 C C . CYS A 1 527 ? 41.432 -10.617 -8.086 1.00 81.88 527 CYS A C 1
ATOM 4259 O O . CYS A 1 527 ? 40.538 -10.028 -7.478 1.00 81.88 527 CYS A O 1
ATOM 4261 N N . ASN A 1 528 ? 41.195 -11.698 -8.834 1.00 85.75 528 ASN A N 1
ATOM 4262 C CA . ASN A 1 528 ? 39.851 -12.245 -9.054 1.00 85.75 528 ASN A CA 1
ATOM 4263 C C . ASN A 1 528 ? 39.172 -12.683 -7.744 1.00 85.75 528 ASN A C 1
ATOM 4265 O O . ASN A 1 528 ? 37.972 -12.484 -7.586 1.00 85.75 528 ASN A O 1
ATOM 4269 N N . PHE A 1 529 ? 39.939 -13.163 -6.758 1.00 88.88 529 PHE A N 1
ATOM 4270 C CA . PHE A 1 529 ? 39.420 -13.510 -5.428 1.00 88.88 529 PHE A CA 1
ATOM 4271 C C . PHE A 1 529 ? 38.821 -12.307 -4.687 1.00 88.88 529 PHE A C 1
ATOM 4273 O O . PHE A 1 529 ? 37.834 -12.440 -3.963 1.00 88.88 529 PHE A O 1
ATOM 4280 N N . GLU A 1 530 ? 39.407 -11.122 -4.868 1.00 87.88 530 GLU A N 1
ATOM 4281 C CA . GLU A 1 530 ? 38.893 -9.882 -4.286 1.00 87.88 530 GLU A CA 1
ATOM 4282 C C . GLU A 1 530 ? 37.591 -9.461 -4.965 1.00 87.88 530 GLU A C 1
ATOM 4284 O O . GLU A 1 530 ? 36.626 -9.114 -4.286 1.00 87.88 530 GLU A O 1
ATOM 4289 N N . LEU A 1 531 ? 37.538 -9.553 -6.297 1.00 85.38 531 LEU A N 1
ATOM 4290 C CA . LEU A 1 531 ? 36.332 -9.261 -7.066 1.00 85.38 531 LEU A CA 1
ATOM 4291 C C . LEU A 1 531 ? 35.187 -10.206 -6.679 1.00 85.38 531 LEU A C 1
ATOM 4293 O O . LEU A 1 531 ? 34.092 -9.738 -6.371 1.00 85.38 531 LEU A O 1
ATOM 4297 N N . GLN A 1 532 ? 35.448 -11.513 -6.629 1.00 89.44 532 GLN A N 1
ATOM 4298 C CA . GLN A 1 532 ? 34.465 -12.537 -6.277 1.00 89.44 532 GLN A CA 1
ATOM 4299 C C . GLN A 1 532 ? 33.873 -12.282 -4.881 1.00 89.44 532 GLN A C 1
ATOM 4301 O O . GLN A 1 532 ? 32.656 -12.175 -4.720 1.00 89.44 532 GLN A O 1
ATOM 4306 N N . LEU A 1 533 ? 34.721 -12.115 -3.862 1.00 88.56 533 LEU A N 1
ATOM 4307 C CA . LEU A 1 533 ? 34.245 -11.962 -2.486 1.00 88.56 533 LEU A CA 1
ATOM 4308 C C . LEU A 1 533 ? 33.718 -10.560 -2.165 1.00 88.56 533 LEU A C 1
ATOM 4310 O O . LEU A 1 533 ? 32.967 -10.426 -1.202 1.00 88.56 533 LEU A O 1
ATOM 4314 N N . SER A 1 534 ? 34.000 -9.541 -2.984 1.00 84.50 534 SER A N 1
ATOM 4315 C CA . SER A 1 534 ? 33.347 -8.225 -2.864 1.00 84.50 534 SER A CA 1
ATOM 4316 C C . SER A 1 534 ? 31.838 -8.297 -3.110 1.00 84.50 534 SER A C 1
ATOM 4318 O O . SER A 1 534 ? 31.068 -7.521 -2.536 1.00 84.50 534 SER A O 1
ATOM 4320 N N . LYS A 1 535 ? 31.400 -9.266 -3.923 1.00 82.50 535 LYS A N 1
ATOM 4321 C CA . LYS A 1 535 ? 29.986 -9.517 -4.204 1.00 82.50 535 LYS A CA 1
ATOM 4322 C C . LYS A 1 535 ? 29.327 -10.267 -3.050 1.00 82.50 535 LYS A C 1
ATOM 4324 O O . LYS A 1 535 ? 28.244 -9.882 -2.627 1.00 82.50 535 LYS A O 1
ATOM 4329 N N . VAL A 1 536 ? 30.027 -11.246 -2.471 1.00 82.62 536 VAL A N 1
ATOM 4330 C CA . VAL A 1 536 ? 29.449 -12.190 -1.501 1.00 82.62 536 VAL A CA 1
ATOM 4331 C C . VAL A 1 536 ? 29.589 -11.752 -0.038 1.00 82.62 536 VAL A C 1
ATOM 4333 O O . VAL A 1 536 ? 28.647 -11.930 0.727 1.00 82.62 536 VAL A O 1
ATOM 4336 N N . TYR A 1 537 ? 30.731 -11.209 0.395 1.00 85.75 537 TYR A N 1
ATOM 4337 C CA . TYR A 1 537 ? 31.009 -10.959 1.819 1.00 85.75 537 TYR A CA 1
ATOM 4338 C C . TYR A 1 537 ? 30.402 -9.667 2.364 1.00 85.75 537 TYR A C 1
ATOM 4340 O O . TYR A 1 537 ? 30.377 -8.637 1.695 1.00 85.75 537 TYR A O 1
ATOM 4348 N N . THR A 1 538 ? 30.002 -9.688 3.638 1.00 82.50 538 THR A N 1
ATOM 4349 C CA . THR A 1 538 ? 29.672 -8.462 4.381 1.00 82.50 538 THR A CA 1
ATOM 4350 C C . THR A 1 538 ? 30.872 -7.513 4.453 1.00 82.50 538 THR A C 1
ATOM 4352 O O . THR A 1 538 ? 32.029 -7.940 4.413 1.00 82.50 538 THR A O 1
ATOM 4355 N N . LYS A 1 539 ? 30.619 -6.209 4.619 1.00 79.94 539 LYS A N 1
ATOM 4356 C CA . LYS A 1 539 ? 31.659 -5.163 4.597 1.00 79.94 539 LYS A CA 1
ATOM 4357 C C . LYS A 1 539 ? 32.782 -5.405 5.602 1.00 79.94 539 LYS A C 1
ATOM 4359 O O . LYS A 1 539 ? 33.953 -5.199 5.289 1.00 79.94 539 LYS A O 1
ATOM 4364 N N . GLU A 1 540 ? 32.447 -5.853 6.810 1.00 79.12 540 GLU A N 1
ATOM 4365 C CA . GLU A 1 540 ? 33.443 -6.087 7.857 1.00 79.12 540 GLU A CA 1
ATOM 4366 C C . GLU A 1 540 ? 34.379 -7.254 7.515 1.00 79.12 540 GLU A C 1
ATOM 4368 O O . GLU A 1 540 ? 35.598 -7.145 7.680 1.00 79.12 540 GLU A O 1
ATOM 4373 N N . ILE A 1 541 ? 33.822 -8.368 7.033 1.00 84.50 541 ILE A N 1
ATOM 4374 C CA . ILE A 1 541 ? 34.609 -9.552 6.683 1.00 84.50 541 ILE A CA 1
ATOM 4375 C C . ILE A 1 541 ? 35.379 -9.315 5.387 1.00 84.50 541 ILE A C 1
ATOM 4377 O O . ILE A 1 541 ? 36.553 -9.677 5.321 1.00 84.50 541 ILE A O 1
ATOM 4381 N N . PHE A 1 542 ? 34.780 -8.631 4.409 1.00 88.38 542 PHE A N 1
ATOM 4382 C CA . PHE A 1 542 ? 35.457 -8.253 3.174 1.00 88.38 542 PHE A CA 1
ATOM 4383 C C . PHE A 1 542 ? 36.695 -7.393 3.446 1.00 88.38 542 PHE A C 1
ATOM 4385 O O . PHE A 1 542 ? 37.764 -7.711 2.942 1.00 88.38 542 PHE A O 1
ATOM 4392 N N . ASN A 1 543 ? 36.616 -6.389 4.327 1.00 84.44 543 ASN A N 1
ATOM 4393 C CA . ASN A 1 543 ? 37.784 -5.575 4.692 1.00 84.44 543 ASN A CA 1
ATOM 4394 C C . ASN A 1 543 ? 38.916 -6.403 5.324 1.00 84.44 543 ASN A C 1
ATOM 4396 O O . ASN A 1 543 ? 40.089 -6.165 5.039 1.00 84.44 543 ASN A O 1
ATOM 4400 N N . LYS A 1 544 ? 38.582 -7.383 6.175 1.00 86.88 544 LYS A N 1
ATOM 4401 C CA . LYS A 1 544 ? 39.574 -8.287 6.784 1.00 86.88 544 LYS A CA 1
ATOM 4402 C C . LYS A 1 544 ? 40.179 -9.239 5.752 1.00 86.88 544 LYS A C 1
ATOM 4404 O O . LYS A 1 544 ? 41.378 -9.490 5.790 1.00 86.88 544 LYS A O 1
ATOM 4409 N N . PHE A 1 545 ? 39.364 -9.734 4.825 1.00 90.31 545 PHE A N 1
ATOM 4410 C CA . PHE A 1 545 ? 39.814 -10.568 3.717 1.00 90.31 545 PHE A CA 1
ATOM 4411 C C . PHE A 1 545 ? 40.700 -9.787 2.732 1.00 90.31 545 PHE A C 1
ATOM 4413 O O . PHE A 1 545 ? 41.733 -10.289 2.304 1.00 90.31 545 PHE A O 1
ATOM 4420 N N . GLN A 1 546 ? 40.366 -8.528 2.443 1.00 89.19 546 GLN A N 1
ATOM 4421 C CA . GLN A 1 546 ? 41.121 -7.652 1.546 1.00 89.19 546 GLN A CA 1
ATOM 4422 C C . GLN A 1 546 ? 42.559 -7.413 2.040 1.00 89.19 546 GLN A C 1
ATOM 4424 O O . GLN A 1 546 ? 43.477 -7.334 1.229 1.00 89.19 546 GLN A O 1
ATOM 4429 N N . ILE A 1 547 ? 42.777 -7.377 3.363 1.00 88.50 547 ILE A N 1
ATOM 4430 C CA . ILE A 1 547 ? 44.123 -7.333 3.965 1.00 88.50 547 ILE A CA 1
ATOM 4431 C C . ILE A 1 547 ? 44.922 -8.603 3.633 1.00 88.50 547 ILE A C 1
ATOM 4433 O O . ILE A 1 547 ? 46.123 -8.524 3.385 1.00 88.50 547 ILE A O 1
ATOM 4437 N N . GLU A 1 548 ? 44.282 -9.775 3.614 1.00 92.50 548 GLU A N 1
ATOM 4438 C CA . GLU A 1 548 ? 44.948 -11.030 3.245 1.00 92.50 548 GLU A CA 1
ATOM 4439 C C . GLU A 1 548 ? 45.264 -11.096 1.746 1.00 92.50 548 GLU A C 1
ATOM 4441 O O . GLU A 1 548 ? 46.340 -11.569 1.383 1.00 92.50 548 GLU A O 1
ATOM 4446 N N . VAL A 1 549 ? 44.388 -10.570 0.883 1.00 88.81 549 VAL A N 1
ATOM 4447 C CA . VAL A 1 549 ? 44.663 -10.455 -0.562 1.00 88.81 549 VAL A CA 1
ATOM 4448 C C . VAL A 1 549 ? 45.832 -9.501 -0.821 1.00 88.81 549 VAL A C 1
ATOM 4450 O O . VAL A 1 549 ? 46.757 -9.843 -1.553 1.00 88.81 549 VAL A O 1
ATOM 4453 N N . GLU A 1 550 ? 45.853 -8.333 -0.176 1.00 87.88 550 GLU A N 1
ATOM 4454 C CA . GLU A 1 550 ? 46.981 -7.393 -0.252 1.00 87.88 550 GLU A CA 1
ATOM 4455 C C . GLU A 1 550 ? 48.272 -8.021 0.311 1.00 87.88 550 GLU A C 1
ATOM 4457 O O . GLU A 1 550 ? 49.356 -7.886 -0.259 1.00 87.88 550 GLU A O 1
ATOM 4462 N N . GLY A 1 551 ? 48.154 -8.811 1.380 1.00 84.75 551 GLY A N 1
ATOM 4463 C CA . GLY A 1 551 ? 49.252 -9.568 1.980 1.00 84.75 551 GLY A CA 1
ATOM 4464 C C . GLY A 1 551 ? 49.862 -10.646 1.076 1.00 84.75 551 GLY A C 1
ATOM 4465 O O . GLY A 1 551 ? 50.967 -11.119 1.359 1.00 84.75 551 GLY A O 1
ATOM 4466 N N . MET A 1 552 ? 49.215 -11.018 -0.035 1.00 87.88 552 MET A N 1
ATOM 4467 C CA . MET A 1 552 ? 49.807 -11.932 -1.019 1.00 87.88 552 MET A CA 1
ATOM 4468 C C . MET A 1 552 ? 51.087 -11.352 -1.635 1.00 87.88 552 MET A C 1
ATOM 4470 O O . MET A 1 552 ? 52.003 -12.113 -1.933 1.00 87.88 552 MET A O 1
ATOM 4474 N N . TYR A 1 553 ? 51.214 -10.023 -1.748 1.00 84.75 553 TYR A N 1
ATOM 4475 C CA . TYR A 1 553 ? 52.436 -9.378 -2.252 1.00 84.75 553 TYR A CA 1
ATOM 4476 C C . TYR A 1 553 ? 53.650 -9.565 -1.327 1.00 84.75 553 TYR A C 1
ATOM 4478 O O . TYR A 1 553 ? 54.794 -9.482 -1.779 1.00 84.75 553 TYR A O 1
ATOM 4486 N N . SER A 1 554 ? 53.415 -9.858 -0.046 1.00 84.44 554 SER A N 1
ATOM 4487 C CA . SER A 1 554 ? 54.465 -10.195 0.922 1.00 84.44 554 SER A CA 1
ATOM 4488 C C . SER A 1 554 ? 54.890 -11.665 0.844 1.00 84.44 554 SER A C 1
ATOM 4490 O O . SER A 1 554 ? 55.937 -12.031 1.393 1.00 84.44 554 SER A O 1
ATOM 4492 N N . CYS A 1 555 ? 54.111 -12.504 0.152 1.00 86.25 555 CYS A N 1
ATOM 4493 C CA . CYS A 1 555 ? 54.420 -13.906 -0.100 1.00 86.25 555 CYS A CA 1
ATOM 4494 C C . CYS A 1 555 ? 55.309 -14.043 -1.344 1.00 86.25 555 CYS A C 1
ATOM 4496 O O . CYS A 1 555 ? 55.049 -13.472 -2.399 1.00 86.25 555 CYS A O 1
ATOM 4498 N N . PHE A 1 556 ? 56.377 -14.828 -1.247 1.00 82.88 556 PHE A N 1
ATOM 4499 C CA . PHE A 1 556 ? 57.339 -15.034 -2.325 1.00 82.88 556 PHE A CA 1
ATOM 4500 C C . PHE A 1 556 ? 57.899 -16.458 -2.300 1.00 82.88 556 PHE A C 1
ATOM 4502 O O . PHE A 1 556 ? 57.782 -17.180 -1.311 1.00 82.88 556 PHE A O 1
ATOM 4509 N N . ASN A 1 557 ? 58.534 -16.866 -3.403 1.00 80.81 557 ASN A N 1
ATOM 4510 C CA . ASN A 1 557 ? 59.220 -18.158 -3.521 1.00 80.81 557 ASN A CA 1
ATOM 4511 C C . ASN A 1 557 ? 58.342 -19.356 -3.100 1.00 80.81 557 ASN A C 1
ATOM 4513 O O . ASN A 1 557 ? 58.759 -20.200 -2.304 1.00 80.81 557 ASN A O 1
ATOM 4517 N N . THR A 1 558 ? 57.104 -19.388 -3.605 1.00 85.69 558 THR A N 1
ATOM 4518 C CA . THR A 1 558 ? 56.201 -20.528 -3.414 1.00 85.69 558 THR A CA 1
ATOM 4519 C C . THR A 1 558 ? 56.716 -21.698 -4.229 1.00 85.69 558 THR A C 1
ATOM 4521 O O . THR A 1 558 ? 56.852 -21.595 -5.447 1.00 85.69 558 THR A O 1
ATOM 4524 N N . ARG A 1 559 ? 57.047 -22.791 -3.545 1.00 85.12 559 ARG A N 1
ATOM 4525 C CA . ARG A 1 559 ? 57.594 -23.997 -4.167 1.00 85.12 559 ARG A CA 1
ATOM 4526 C C . ARG A 1 559 ? 56.800 -25.216 -3.742 1.00 85.12 559 ARG A C 1
ATOM 4528 O O . ARG A 1 559 ? 56.483 -25.368 -2.564 1.00 85.12 559 ARG A O 1
ATOM 4535 N N . GLN A 1 560 ? 56.533 -26.102 -4.685 1.00 84.00 560 GLN A N 1
ATOM 4536 C CA . GLN A 1 560 ? 56.022 -27.430 -4.387 1.00 84.00 560 GLN A CA 1
ATOM 4537 C C . GLN A 1 560 ? 57.177 -28.298 -3.868 1.00 84.00 560 GLN A C 1
ATOM 4539 O O . GLN A 1 560 ? 58.240 -28.348 -4.486 1.00 84.00 560 GLN A O 1
ATOM 4544 N N . VAL A 1 561 ? 57.002 -28.931 -2.708 1.00 80.44 561 VAL A N 1
ATOM 4545 C CA . VAL A 1 561 ? 58.055 -29.715 -2.030 1.00 80.44 561 VAL A CA 1
ATOM 4546 C C . VAL A 1 561 ? 57.773 -31.217 -2.080 1.00 80.44 561 VAL A C 1
ATOM 4548 O O . VAL A 1 561 ? 58.714 -32.004 -2.044 1.00 80.44 561 VAL A O 1
ATOM 4551 N N . ASN A 1 562 ? 56.509 -31.627 -2.225 1.00 68.12 562 ASN A N 1
ATOM 4552 C CA . ASN A 1 562 ? 56.136 -33.033 -2.370 1.00 68.12 562 ASN A CA 1
ATOM 4553 C C . ASN A 1 562 ? 55.050 -33.209 -3.448 1.00 68.12 562 ASN A C 1
ATOM 4555 O O . ASN A 1 562 ? 54.098 -32.428 -3.501 1.00 68.12 562 ASN A O 1
ATOM 4559 N N . ALA A 1 563 ? 55.223 -34.209 -4.317 1.00 62.16 563 ALA A N 1
ATOM 4560 C CA . ALA A 1 563 ? 54.352 -34.506 -5.463 1.00 62.16 563 ALA A CA 1
ATOM 4561 C C . ALA A 1 563 ? 53.823 -35.955 -5.467 1.00 62.16 563 ALA A C 1
ATOM 4563 O O . ALA A 1 563 ? 53.137 -36.359 -6.403 1.00 62.16 563 ALA A O 1
ATOM 4564 N N . ASN A 1 564 ? 54.142 -36.753 -4.443 1.00 55.88 564 ASN A N 1
ATOM 4565 C CA . ASN A 1 564 ? 53.764 -38.163 -4.407 1.00 55.88 564 ASN A CA 1
ATOM 4566 C C . ASN A 1 564 ? 52.410 -38.343 -3.707 1.00 55.88 564 ASN A C 1
ATOM 4568 O O . ASN A 1 564 ? 52.353 -38.534 -2.494 1.00 55.88 564 ASN A O 1
ATOM 4572 N N . GLY A 1 565 ? 51.331 -38.292 -4.491 1.00 62.97 565 GLY A N 1
ATOM 4573 C CA . GLY A 1 565 ? 49.955 -38.541 -4.046 1.00 62.97 565 GLY A CA 1
ATOM 4574 C C . GLY A 1 565 ? 48.960 -37.485 -4.549 1.00 62.97 565 GLY A C 1
ATOM 4575 O O . GLY A 1 565 ? 49.369 -36.517 -5.185 1.00 62.97 565 GLY A O 1
ATOM 4576 N N . PRO A 1 566 ? 47.652 -37.647 -4.266 1.00 65.56 566 PRO A N 1
ATOM 4577 C CA . PRO A 1 566 ? 46.616 -36.676 -4.650 1.00 65.56 566 PRO A CA 1
ATOM 4578 C C . PRO A 1 566 ? 46.732 -35.329 -3.908 1.00 65.56 566 PRO A C 1
ATOM 4580 O O . PRO A 1 566 ? 46.128 -34.342 -4.325 1.00 65.56 566 PRO A O 1
ATOM 4583 N N . ILE A 1 567 ? 47.532 -35.280 -2.837 1.00 78.94 567 ILE A N 1
ATOM 4584 C CA . ILE A 1 567 ? 47.758 -34.102 -1.996 1.00 78.94 567 ILE A CA 1
ATOM 4585 C C . ILE A 1 567 ? 49.144 -33.526 -2.296 1.00 78.94 567 ILE A C 1
ATOM 4587 O O . ILE A 1 567 ? 50.168 -34.157 -2.028 1.00 78.94 567 ILE A O 1
ATOM 4591 N N . LEU A 1 568 ? 49.174 -32.303 -2.814 1.00 82.56 568 LEU A N 1
ATOM 4592 C CA . LEU A 1 568 ? 50.389 -31.541 -3.080 1.00 82.56 568 LEU A CA 1
ATOM 4593 C C . LEU A 1 568 ? 50.757 -30.695 -1.859 1.00 82.56 568 LEU A C 1
ATOM 4595 O O . LEU A 1 568 ? 49.897 -30.066 -1.243 1.00 82.56 568 LEU A O 1
ATOM 4599 N N . THR A 1 569 ? 52.044 -30.638 -1.514 1.00 84.69 569 THR A N 1
ATOM 4600 C CA . THR A 1 569 ? 52.538 -29.775 -0.426 1.00 84.69 569 THR A CA 1
ATOM 4601 C C . THR A 1 569 ? 53.348 -28.618 -0.992 1.00 84.69 569 THR A C 1
ATOM 4603 O O . THR A 1 569 ? 54.373 -28.826 -1.647 1.00 84.69 569 THR A O 1
ATOM 4606 N N . PHE A 1 570 ? 52.920 -27.399 -0.686 1.00 86.75 570 PHE A N 1
ATOM 4607 C CA . PHE A 1 570 ? 53.581 -26.151 -1.039 1.00 86.75 570 PHE A CA 1
ATOM 4608 C C . PHE A 1 570 ? 54.221 -25.511 0.191 1.00 86.75 570 PHE A C 1
ATOM 4610 O O . PHE A 1 570 ? 53.657 -25.528 1.280 1.00 86.75 570 PHE A O 1
ATOM 4617 N N . VAL A 1 571 ? 55.390 -24.903 0.005 1.00 87.44 571 VAL A N 1
ATOM 4618 C CA . VAL A 1 571 ? 56.029 -24.036 0.998 1.00 87.44 571 VAL A CA 1
ATOM 4619 C C . VAL A 1 571 ? 56.007 -22.611 0.468 1.00 87.44 571 VAL A C 1
ATOM 4621 O O . VAL A 1 571 ? 56.635 -22.322 -0.553 1.00 87.44 571 VAL A O 1
ATOM 4624 N N . VAL A 1 572 ? 55.305 -21.729 1.175 1.00 87.81 572 VAL A N 1
ATOM 4625 C CA . VAL A 1 572 ? 55.191 -20.294 0.895 1.00 87.81 572 VAL A CA 1
ATOM 4626 C C . VAL A 1 572 ? 56.094 -19.536 1.864 1.00 87.81 572 VAL A C 1
ATOM 4628 O O . VAL A 1 572 ? 56.003 -19.742 3.074 1.00 87.81 572 VAL A O 1
ATOM 4631 N N . LYS A 1 573 ? 56.973 -18.661 1.362 1.00 87.69 573 LYS A N 1
ATOM 4632 C CA . LYS A 1 573 ? 57.751 -17.762 2.227 1.00 87.69 573 LYS A CA 1
ATOM 4633 C C . LYS A 1 573 ? 57.062 -16.411 2.325 1.00 87.69 573 LYS A C 1
ATOM 4635 O O . LYS A 1 573 ? 56.647 -15.876 1.306 1.00 87.69 573 LYS A O 1
ATOM 4640 N N . GLU A 1 574 ? 56.994 -15.832 3.513 1.00 87.00 574 GLU A N 1
ATOM 4641 C CA . GLU A 1 574 ? 56.445 -14.491 3.736 1.00 87.00 574 GLU A CA 1
ATOM 4642 C C . GLU A 1 574 ? 57.499 -13.584 4.372 1.00 87.00 574 GLU A C 1
ATOM 4644 O O . GLU A 1 574 ? 58.230 -14.018 5.265 1.00 87.00 574 GLU A O 1
ATOM 4649 N N . ARG A 1 575 ? 57.591 -12.332 3.905 1.00 83.94 575 ARG A N 1
ATOM 4650 C CA . ARG A 1 575 ? 58.396 -11.288 4.560 1.00 83.94 575 ARG A CA 1
ATOM 4651 C C . ARG A 1 575 ? 57.551 -10.576 5.604 1.00 83.94 575 ARG A C 1
ATOM 4653 O O . ARG A 1 575 ? 56.511 -10.023 5.258 1.00 83.94 575 ARG A O 1
ATOM 4660 N N . ILE A 1 576 ? 58.032 -10.543 6.840 1.00 76.94 576 ILE A N 1
ATOM 4661 C CA . ILE A 1 576 ? 57.375 -9.853 7.949 1.00 76.94 576 ILE A CA 1
ATOM 4662 C C . ILE A 1 576 ? 58.271 -8.700 8.394 1.00 76.94 576 ILE A C 1
ATOM 4664 O O . ILE A 1 576 ? 59.464 -8.887 8.639 1.00 76.94 576 ILE A O 1
ATOM 4668 N N . GLU A 1 577 ? 57.697 -7.501 8.464 1.00 65.25 577 GLU A N 1
ATOM 4669 C CA . GLU A 1 577 ? 58.352 -6.333 9.052 1.00 65.25 577 GLU A CA 1
ATOM 4670 C C . GLU A 1 577 ? 58.109 -6.348 10.563 1.00 65.25 577 GLU A C 1
ATOM 4672 O O . GLU A 1 577 ? 56.966 -6.265 11.012 1.00 65.25 577 GLU A O 1
ATOM 4677 N N . VAL A 1 578 ? 59.180 -6.497 11.343 1.00 60.97 578 VAL A N 1
ATOM 4678 C CA . VAL A 1 578 ? 59.140 -6.416 12.810 1.00 60.97 578 VAL A CA 1
ATOM 4679 C C . VAL A 1 578 ? 59.580 -5.008 13.220 1.00 60.97 578 VAL A C 1
ATOM 4681 O O . VAL A 1 578 ? 60.406 -4.393 12.538 1.00 60.97 578 VAL A O 1
ATOM 4684 N N . GLU A 1 579 ? 59.000 -4.457 14.294 1.00 48.94 579 GLU A N 1
ATOM 4685 C CA . GLU A 1 579 ? 59.341 -3.122 14.806 1.00 48.94 579 GLU A CA 1
ATOM 4686 C C . GLU A 1 579 ? 60.866 -2.978 14.966 1.00 48.94 579 GLU A C 1
ATOM 4688 O O . GLU A 1 579 ? 61.466 -3.603 15.835 1.00 48.94 579 GLU A O 1
ATOM 4693 N N . GLY A 1 580 ? 61.497 -2.174 14.097 1.00 53.91 580 GLY A N 1
ATOM 4694 C CA . GLY A 1 580 ? 62.957 -2.004 14.072 1.00 53.91 580 GLY A CA 1
ATOM 4695 C C . GLY A 1 580 ? 63.676 -2.271 12.740 1.00 53.91 580 GLY A C 1
ATOM 4696 O O . GLY A 1 580 ? 64.879 -2.500 12.762 1.00 53.91 580 GLY A O 1
ATOM 4697 N N . ASN A 1 581 ? 63.006 -2.205 11.579 1.00 52.72 581 ASN A N 1
ATOM 4698 C CA . ASN A 1 581 ? 63.611 -2.369 10.235 1.00 52.72 581 ASN A CA 1
ATOM 4699 C C . ASN A 1 581 ? 64.238 -3.752 9.939 1.00 52.72 581 ASN A C 1
ATOM 4701 O O . ASN A 1 581 ? 64.795 -3.948 8.853 1.00 52.72 581 ASN A O 1
ATOM 4705 N N . GLU A 1 582 ? 64.121 -4.725 10.843 1.00 53.66 582 GLU A N 1
ATOM 4706 C CA . GLU A 1 582 ? 64.525 -6.107 10.589 1.00 53.66 582 GLU A CA 1
ATOM 4707 C C . GLU A 1 582 ? 63.424 -6.854 9.821 1.00 53.66 582 GLU A C 1
ATOM 4709 O O . GLU A 1 582 ? 62.242 -6.820 10.173 1.00 53.66 582 GLU A O 1
ATOM 4714 N N . LYS A 1 583 ? 63.818 -7.510 8.723 1.00 66.31 583 LYS A N 1
ATOM 4715 C CA . LYS A 1 583 ? 62.921 -8.298 7.868 1.00 66.31 583 LYS A CA 1
ATOM 4716 C C . LYS A 1 583 ? 63.092 -9.774 8.198 1.00 66.31 583 LYS A C 1
ATOM 4718 O O . LYS A 1 583 ? 64.082 -10.383 7.795 1.00 66.31 583 LYS A O 1
ATOM 4723 N N . GLU A 1 584 ? 62.120 -10.345 8.898 1.00 77.38 584 GLU A N 1
ATOM 4724 C CA . GLU A 1 584 ? 62.068 -11.780 9.180 1.00 77.38 584 GLU A CA 1
ATOM 4725 C C . GLU A 1 584 ? 61.413 -12.512 7.995 1.00 77.38 584 GLU A C 1
ATOM 4727 O O . GLU A 1 584 ? 60.473 -12.004 7.374 1.00 77.38 584 GLU A O 1
ATOM 4732 N N . VAL A 1 585 ? 61.904 -13.707 7.652 1.00 81.69 585 VAL A N 1
ATOM 4733 C CA . VAL A 1 585 ? 61.287 -14.564 6.628 1.00 81.69 585 VAL A CA 1
ATOM 4734 C C . VAL A 1 585 ? 60.707 -15.796 7.300 1.00 81.69 585 VAL A C 1
ATOM 4736 O O . VAL A 1 585 ? 61.453 -16.624 7.819 1.00 81.69 585 VAL A O 1
ATOM 4739 N N . ARG A 1 586 ? 59.384 -15.949 7.231 1.00 80.00 586 ARG A N 1
ATOM 4740 C CA . ARG A 1 586 ? 58.682 -17.126 7.756 1.00 80.00 586 ARG A CA 1
ATOM 4741 C C . ARG A 1 586 ? 58.253 -18.065 6.645 1.00 80.00 586 ARG A C 1
ATOM 4743 O O . ARG A 1 586 ? 58.056 -17.654 5.503 1.00 80.00 586 ARG A O 1
ATOM 4750 N N . HIS A 1 587 ? 58.151 -19.342 6.989 1.00 82.38 587 HIS A N 1
ATOM 4751 C CA . HIS A 1 587 ? 57.824 -20.423 6.072 1.00 82.38 587 HIS A CA 1
ATOM 4752 C C . HIS A 1 587 ? 56.481 -21.034 6.462 1.00 82.38 587 HIS A C 1
ATOM 4754 O O . HIS A 1 587 ? 56.300 -21.443 7.606 1.00 82.38 587 HIS A O 1
ATOM 4760 N N . TYR A 1 588 ? 55.569 -21.119 5.499 1.00 84.25 588 TYR A N 1
ATOM 4761 C CA . TYR A 1 588 ? 54.228 -21.650 5.687 1.00 84.25 588 TYR A CA 1
ATOM 4762 C C . TYR A 1 588 ? 53.998 -22.839 4.767 1.00 84.25 588 TYR A C 1
ATOM 4764 O O . TYR A 1 588 ? 54.139 -22.726 3.550 1.00 84.25 588 TYR A O 1
ATOM 4772 N N . GLU A 1 589 ? 53.646 -23.978 5.355 1.00 84.31 589 GLU A N 1
ATOM 4773 C CA . GLU A 1 589 ? 53.235 -25.159 4.606 1.00 84.31 589 GLU A CA 1
ATOM 4774 C C . GLU A 1 589 ? 51.744 -25.081 4.272 1.00 84.31 589 GLU A C 1
ATOM 4776 O O . GLU A 1 589 ? 50.900 -24.776 5.123 1.00 84.31 589 GLU A O 1
ATOM 4781 N N . VAL A 1 590 ? 51.428 -25.352 3.011 1.00 85.88 590 VAL A N 1
ATOM 4782 C CA . VAL A 1 590 ? 50.071 -25.352 2.475 1.00 85.88 590 VAL A CA 1
ATOM 4783 C C . VAL A 1 590 ? 49.858 -26.657 1.720 1.00 85.88 590 VAL A C 1
ATOM 4785 O O . VAL A 1 590 ?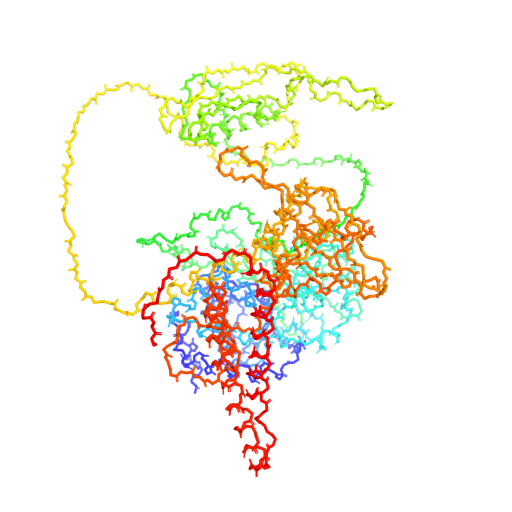 50.585 -26.973 0.781 1.00 85.88 590 VAL A O 1
ATOM 4788 N N . LEU A 1 591 ? 48.868 -27.426 2.146 1.00 84.50 591 LEU A N 1
ATOM 4789 C CA . LEU A 1 591 ? 48.419 -28.647 1.493 1.00 84.50 591 LEU A CA 1
ATOM 4790 C C . LEU A 1 591 ? 47.311 -28.295 0.506 1.00 84.50 591 LEU A C 1
ATOM 4792 O O . LEU A 1 591 ? 46.404 -27.548 0.866 1.00 84.50 591 LEU A O 1
ATOM 4796 N N . TYR A 1 592 ? 47.393 -28.829 -0.707 1.00 84.56 592 TYR A N 1
ATOM 4797 C CA . TYR A 1 592 ? 46.399 -28.649 -1.759 1.00 84.56 592 TYR A CA 1
ATOM 4798 C C . TYR A 1 592 ? 46.086 -29.998 -2.411 1.00 84.56 592 TYR A C 1
ATOM 4800 O O . TYR A 1 592 ? 46.961 -30.606 -3.028 1.00 84.56 592 TYR A O 1
ATOM 4808 N N . GLU A 1 593 ? 44.861 -30.485 -2.251 1.00 83.88 593 GLU A N 1
ATOM 4809 C CA . GLU A 1 593 ? 44.380 -31.709 -2.889 1.00 83.88 593 GLU A CA 1
ATOM 4810 C C . GLU A 1 593 ? 43.739 -31.386 -4.238 1.00 83.88 593 GLU A C 1
ATOM 4812 O O . GLU A 1 593 ? 42.726 -30.694 -4.315 1.00 83.88 593 GLU A O 1
ATOM 4817 N N . THR A 1 594 ? 44.314 -31.903 -5.323 1.00 73.00 594 THR A N 1
ATOM 4818 C CA . THR A 1 594 ? 43.914 -31.522 -6.689 1.00 73.00 594 THR A CA 1
ATOM 4819 C C . THR A 1 594 ? 42.555 -32.074 -7.110 1.00 73.00 594 THR A C 1
ATOM 4821 O O . THR A 1 594 ? 41.914 -31.499 -7.982 1.00 73.00 594 THR A O 1
ATOM 4824 N N . THR A 1 595 ? 42.110 -33.181 -6.510 1.00 72.00 595 THR A N 1
ATOM 4825 C CA . THR A 1 595 ? 40.849 -33.851 -6.876 1.00 72.00 595 THR A CA 1
ATOM 4826 C C . THR A 1 595 ? 39.633 -33.269 -6.164 1.00 72.00 595 THR A C 1
ATOM 4828 O O . THR A 1 595 ? 38.560 -33.210 -6.756 1.00 72.00 595 THR A O 1
ATOM 4831 N N . GLN A 1 596 ? 39.801 -32.831 -4.914 1.00 66.38 596 GLN A N 1
ATOM 4832 C CA . GLN A 1 596 ? 38.731 -32.272 -4.081 1.00 66.38 596 GLN A CA 1
ATOM 4833 C C . GLN A 1 596 ? 38.824 -30.749 -3.936 1.00 66.38 596 GLN A C 1
ATOM 4835 O O . GLN A 1 596 ? 38.014 -30.169 -3.230 1.00 66.38 596 GLN A O 1
ATOM 4840 N N . MET A 1 597 ? 39.826 -30.115 -4.563 1.00 70.25 597 MET A N 1
ATOM 4841 C CA . MET A 1 597 ? 40.157 -28.691 -4.403 1.00 70.25 597 MET A CA 1
ATOM 4842 C C . MET A 1 597 ? 40.327 -28.261 -2.934 1.00 70.25 597 MET A C 1
ATOM 4844 O O . MET A 1 597 ? 40.210 -27.083 -2.595 1.00 70.25 597 MET A O 1
ATOM 4848 N N . GLU A 1 598 ? 40.677 -29.211 -2.058 1.00 80.75 598 GLU A N 1
ATOM 4849 C CA . GLU A 1 598 ? 40.833 -28.954 -0.634 1.00 80.75 598 GLU A CA 1
ATOM 4850 C C . GLU A 1 598 ? 42.182 -28.275 -0.366 1.00 80.75 598 GLU A C 1
ATOM 4852 O O . GLU A 1 598 ? 43.248 -28.832 -0.634 1.00 80.75 598 GLU A O 1
ATOM 4857 N N . ILE A 1 599 ? 42.152 -27.076 0.212 1.00 84.50 599 ILE A N 1
ATOM 4858 C CA . ILE A 1 599 ? 43.326 -26.328 0.646 1.00 84.50 599 ILE A CA 1
ATOM 4859 C C . ILE A 1 599 ? 43.395 -26.179 2.170 1.00 84.50 599 ILE A C 1
ATOM 4861 O O . ILE A 1 599 ? 42.432 -25.805 2.844 1.00 84.50 599 ILE A O 1
ATOM 4865 N N . ARG A 1 600 ? 44.573 -26.437 2.745 1.00 81.25 600 ARG A N 1
ATOM 4866 C CA . ARG A 1 600 ? 44.840 -26.275 4.181 1.00 81.25 600 ARG A CA 1
ATOM 4867 C C . ARG A 1 600 ? 46.194 -25.621 4.399 1.00 81.25 600 ARG A C 1
ATOM 4869 O O . ARG A 1 600 ? 47.207 -26.136 3.949 1.00 81.25 600 ARG A O 1
ATOM 4876 N N . CYS A 1 601 ? 46.232 -24.516 5.136 1.00 80.62 601 CYS A N 1
ATOM 4877 C CA . CYS A 1 601 ? 47.480 -23.854 5.519 1.00 80.62 601 CYS A CA 1
ATOM 4878 C C . CYS A 1 601 ? 47.752 -24.034 7.012 1.00 80.62 601 CYS A C 1
ATOM 4880 O O . CYS A 1 601 ? 46.831 -23.931 7.828 1.00 80.62 601 CYS A O 1
ATOM 4882 N N . ILE A 1 602 ? 49.024 -24.203 7.384 1.00 78.94 602 ILE A N 1
ATOM 4883 C CA . ILE A 1 602 ? 49.439 -24.260 8.791 1.00 78.94 602 ILE A CA 1
ATOM 4884 C C . ILE A 1 602 ? 49.098 -22.981 9.575 1.00 78.94 602 ILE A C 1
ATOM 4886 O O . ILE A 1 602 ? 48.909 -23.047 10.785 1.00 78.94 602 ILE A O 1
ATOM 4890 N N . CYS A 1 603 ? 48.911 -21.840 8.891 1.00 75.50 603 CYS A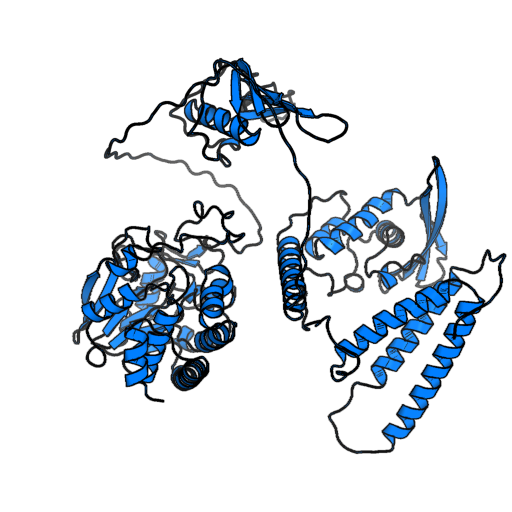 N 1
ATOM 4891 C CA . CYS A 1 603 ? 48.416 -20.586 9.481 1.00 75.50 603 CYS A CA 1
ATOM 4892 C C . CYS A 1 603 ? 47.089 -20.793 10.247 1.00 75.50 603 CYS A C 1
ATOM 4894 O O . CYS A 1 603 ? 46.759 -20.017 11.139 1.00 75.50 603 CYS A O 1
ATOM 4896 N N . SER A 1 604 ? 46.304 -21.819 9.875 1.00 70.38 604 SER A N 1
ATOM 4897 C CA . SER A 1 604 ? 44.994 -22.169 10.441 1.00 70.38 604 SER A CA 1
ATOM 4898 C C . SER A 1 604 ? 43.974 -21.022 10.473 1.00 70.38 604 SER A C 1
ATOM 4900 O O . SER A 1 604 ? 42.952 -21.122 11.149 1.00 70.38 604 SER A O 1
ATOM 4902 N N . LEU A 1 605 ? 44.200 -19.949 9.707 1.00 73.50 605 LEU A N 1
ATOM 4903 C CA . LEU A 1 605 ? 43.348 -18.759 9.698 1.00 73.50 605 LEU A CA 1
ATOM 4904 C C . LEU A 1 605 ? 41.920 -19.084 9.258 1.00 73.50 605 LEU A C 1
ATOM 4906 O O . LEU A 1 605 ? 40.973 -18.560 9.832 1.00 73.50 605 LEU A O 1
ATOM 4910 N N . PHE A 1 606 ? 41.752 -19.997 8.301 1.00 75.75 606 PHE A N 1
ATOM 4911 C CA . PHE A 1 606 ? 40.424 -20.451 7.902 1.00 75.75 606 PHE A CA 1
ATOM 4912 C C . PHE A 1 606 ? 39.708 -21.183 9.047 1.00 75.75 606 PHE A C 1
ATOM 4914 O O . PHE A 1 606 ? 38.544 -20.926 9.307 1.00 75.75 606 PHE A O 1
ATOM 4921 N N . ASN A 1 607 ? 40.407 -22.010 9.823 1.00 70.62 607 ASN A N 1
ATOM 4922 C CA . ASN A 1 607 ? 39.790 -22.696 10.963 1.00 70.62 607 ASN A CA 1
ATOM 4923 C C . ASN A 1 607 ? 39.453 -21.732 12.117 1.00 70.62 607 ASN A C 1
ATOM 4925 O O . ASN A 1 607 ? 38.469 -21.934 12.820 1.00 70.62 607 ASN A O 1
ATOM 4929 N N . LEU A 1 608 ? 40.263 -20.686 12.317 1.00 63.06 608 LEU A N 1
ATOM 4930 C CA . LEU A 1 608 ? 40.115 -19.736 13.429 1.00 63.06 608 LEU A CA 1
ATOM 4931 C C . LEU A 1 608 ? 39.170 -18.577 13.121 1.00 63.06 608 LEU A C 1
ATOM 4933 O O . LEU A 1 608 ? 38.437 -18.107 13.989 1.00 63.06 608 LEU A O 1
ATOM 4937 N N . LYS A 1 609 ? 39.251 -18.053 11.902 1.00 71.25 609 LYS A N 1
ATOM 4938 C CA . LYS A 1 609 ? 38.466 -16.914 11.443 1.00 71.25 609 LYS A CA 1
ATOM 4939 C C . LYS A 1 609 ? 37.387 -17.414 10.503 1.00 71.25 609 LYS A C 1
ATOM 4941 O O . LYS A 1 609 ? 36.228 -17.173 10.798 1.00 71.25 609 LYS A O 1
ATOM 4946 N N . GLY A 1 610 ? 37.721 -18.181 9.468 1.00 74.69 610 GLY A N 1
ATOM 4947 C CA . GLY A 1 610 ? 36.751 -18.711 8.492 1.00 74.69 610 GLY A CA 1
ATOM 4948 C C . GLY A 1 610 ? 36.991 -18.264 7.052 1.00 74.69 610 GLY A C 1
ATOM 4949 O O . GLY A 1 610 ? 36.198 -18.620 6.194 1.00 74.69 610 GLY A O 1
ATOM 4950 N N . TYR A 1 611 ? 38.008 -17.426 6.790 1.00 86.44 611 TYR A N 1
ATOM 4951 C CA . TYR A 1 611 ? 38.419 -16.977 5.449 1.00 86.44 611 TYR A CA 1
ATOM 4952 C C . TYR A 1 611 ? 39.858 -17.425 5.214 1.00 86.44 611 TYR A C 1
ATOM 4954 O O . TYR A 1 611 ? 40.634 -17.602 6.159 1.00 86.44 611 TYR A O 1
ATOM 4962 N N . LEU A 1 612 ? 40.206 -17.637 3.948 1.00 89.19 612 LEU A N 1
ATOM 4963 C CA . LEU A 1 612 ? 41.528 -18.112 3.553 1.00 89.19 612 LEU A CA 1
ATOM 4964 C C . LEU A 1 612 ? 42.615 -17.070 3.870 1.00 89.19 612 LEU A C 1
ATOM 4966 O O . LEU A 1 612 ? 42.416 -15.876 3.658 1.00 89.19 612 LEU A O 1
ATOM 4970 N N . CYS A 1 613 ? 43.766 -17.530 4.381 1.00 90.62 613 CYS A N 1
ATOM 4971 C CA . CYS A 1 613 ? 44.941 -16.672 4.577 1.00 90.62 613 CYS A CA 1
ATOM 4972 C C . CYS A 1 613 ? 45.679 -16.427 3.264 1.00 90.62 613 CYS A C 1
ATOM 4974 O O . CYS A 1 613 ? 45.612 -17.246 2.342 1.00 90.62 613 CYS A O 1
ATOM 4976 N N . ARG A 1 614 ? 46.470 -15.352 3.227 1.00 90.25 614 ARG A N 1
ATOM 4977 C CA . ARG A 1 614 ? 47.365 -14.994 2.115 1.00 90.25 614 ARG A CA 1
ATOM 4978 C C . ARG A 1 614 ? 48.189 -16.164 1.563 1.00 90.25 614 ARG A C 1
ATOM 4980 O O . ARG A 1 614 ? 48.377 -16.256 0.357 1.00 90.25 614 ARG A O 1
ATOM 4987 N N . HIS A 1 615 ? 48.635 -17.100 2.410 1.00 91.31 615 HIS A N 1
ATOM 4988 C CA . HIS A 1 615 ? 49.423 -18.263 1.974 1.00 91.31 615 HIS A CA 1
ATOM 4989 C C . HIS A 1 615 ? 48.591 -19.258 1.165 1.00 91.31 615 HIS A C 1
ATOM 4991 O O . HIS A 1 615 ? 49.062 -19.766 0.151 1.00 91.31 615 HIS A O 1
ATOM 4997 N N . ALA A 1 616 ? 47.354 -19.517 1.598 1.00 89.25 616 ALA A N 1
ATOM 4998 C CA . ALA A 1 616 ? 46.429 -20.391 0.886 1.00 89.25 616 ALA A CA 1
ATOM 4999 C C . ALA A 1 616 ? 46.010 -19.754 -0.447 1.00 89.25 616 ALA A C 1
ATOM 5001 O O . ALA A 1 616 ? 46.090 -20.399 -1.489 1.00 89.25 616 ALA A O 1
ATOM 5002 N N . LEU A 1 617 ? 45.680 -18.459 -0.434 1.00 91.62 617 LEU A N 1
ATOM 5003 C CA . LEU A 1 617 ? 45.360 -17.700 -1.647 1.00 91.62 617 LEU A CA 1
ATOM 5004 C C . LEU A 1 617 ? 46.519 -17.707 -2.653 1.00 91.62 617 LEU A C 1
ATOM 5006 O O . LEU A 1 617 ? 46.299 -17.866 -3.850 1.00 91.62 617 LEU A O 1
ATOM 5010 N N . ASN A 1 618 ? 47.764 -17.605 -2.177 1.00 90.25 618 ASN A N 1
ATOM 5011 C CA . ASN A 1 618 ? 48.934 -17.646 -3.050 1.00 90.25 618 ASN A CA 1
ATOM 5012 C C . ASN A 1 618 ? 49.131 -19.011 -3.723 1.00 90.25 618 ASN A C 1
ATOM 5014 O O . ASN A 1 618 ? 49.573 -19.068 -4.867 1.00 90.25 618 ASN A O 1
ATOM 5018 N N . VAL A 1 619 ? 48.778 -20.106 -3.045 1.00 88.94 619 VAL A N 1
ATOM 5019 C CA . VAL A 1 619 ? 48.825 -21.455 -3.626 1.00 88.94 619 VAL A CA 1
ATOM 5020 C C . VAL A 1 619 ? 47.673 -21.690 -4.601 1.00 88.94 619 VAL A C 1
ATOM 5022 O O . VAL A 1 619 ? 47.914 -22.268 -5.657 1.00 88.94 619 VAL A O 1
ATOM 5025 N N . LEU A 1 620 ? 46.464 -21.194 -4.324 1.00 89.44 620 LEU A N 1
ATOM 5026 C CA . LEU A 1 620 ? 45.359 -21.230 -5.296 1.00 89.44 620 LEU A CA 1
ATOM 5027 C C . LEU A 1 620 ? 45.726 -20.468 -6.574 1.00 89.44 620 LEU A C 1
ATOM 5029 O O . LEU A 1 620 ? 45.619 -21.014 -7.671 1.00 89.44 620 LEU A O 1
ATOM 5033 N N . ASN A 1 621 ? 46.268 -19.257 -6.424 1.00 88.06 621 ASN A N 1
ATOM 5034 C CA . ASN A 1 621 ? 46.739 -18.449 -7.546 1.00 88.06 621 ASN A CA 1
ATOM 5035 C C . ASN A 1 621 ? 47.881 -19.139 -8.319 1.00 88.06 621 ASN A C 1
ATOM 5037 O O . ASN A 1 621 ? 47.901 -19.119 -9.545 1.00 88.06 621 ASN A O 1
ATOM 5041 N N . TYR A 1 622 ? 48.813 -19.800 -7.618 1.00 85.75 622 TYR A N 1
ATOM 5042 C CA . TYR A 1 622 ? 49.890 -20.576 -8.247 1.00 85.75 622 TYR A CA 1
ATOM 5043 C C . TYR A 1 622 ? 49.362 -21.747 -9.089 1.00 85.75 622 TYR A C 1
ATOM 5045 O O . TYR A 1 622 ? 49.935 -22.060 -10.129 1.00 85.75 622 TYR A O 1
ATOM 5053 N N . ASN A 1 623 ? 48.269 -22.381 -8.657 1.00 85.31 623 ASN A N 1
ATOM 5054 C CA . ASN A 1 623 ? 47.629 -23.489 -9.368 1.00 85.31 623 ASN A CA 1
ATOM 5055 C C . ASN A 1 623 ? 46.598 -23.023 -10.419 1.00 85.31 623 ASN A C 1
ATOM 5057 O O . ASN A 1 623 ? 45.892 -23.859 -10.976 1.00 85.31 623 ASN A O 1
ATOM 5061 N N . GLY A 1 624 ? 46.514 -21.717 -10.711 1.00 82.38 624 GLY A N 1
ATOM 5062 C CA . GLY A 1 624 ? 45.637 -21.171 -11.753 1.00 82.38 624 GLY A CA 1
ATOM 5063 C C . GLY A 1 624 ? 44.148 -21.179 -11.401 1.00 82.38 624 GLY A C 1
ATOM 5064 O O . GLY A 1 624 ? 43.310 -21.132 -12.295 1.00 82.38 624 GLY A O 1
ATOM 5065 N N . VAL A 1 625 ? 43.809 -21.259 -10.115 1.00 86.19 625 VAL A N 1
ATOM 5066 C CA . VAL A 1 625 ? 42.421 -21.179 -9.656 1.00 86.19 625 VAL A CA 1
ATOM 5067 C C . VAL A 1 625 ? 41.971 -19.720 -9.729 1.00 86.19 625 VAL A C 1
ATOM 5069 O O . VAL A 1 625 ? 42.543 -18.865 -9.056 1.00 86.19 625 VAL A O 1
ATOM 5072 N N . GLU A 1 626 ? 40.964 -19.433 -10.553 1.00 80.75 626 GLU A N 1
ATOM 5073 C CA . GLU A 1 626 ? 40.470 -18.065 -10.769 1.00 80.75 626 GLU A CA 1
ATOM 5074 C C . GLU A 1 626 ? 39.491 -17.607 -9.680 1.00 80.75 626 GLU A C 1
ATOM 5076 O O . GLU A 1 626 ? 39.420 -16.418 -9.375 1.00 80.75 626 GLU A O 1
ATOM 5081 N N . GLU A 1 627 ? 38.789 -18.551 -9.049 1.00 87.25 627 GLU A N 1
ATOM 5082 C CA . GLU A 1 627 ? 37.762 -18.295 -8.041 1.00 87.25 627 GLU A CA 1
ATOM 5083 C C . GLU A 1 627 ? 37.924 -19.202 -6.818 1.00 87.25 627 GLU A C 1
ATOM 5085 O O . GLU A 1 627 ? 38.249 -20.382 -6.935 1.00 87.25 627 GLU A O 1
ATOM 5090 N N . ILE A 1 628 ? 37.678 -18.658 -5.623 1.00 88.31 628 ILE A N 1
ATOM 5091 C CA . ILE A 1 628 ? 37.703 -19.430 -4.380 1.00 88.31 628 ILE A CA 1
ATOM 5092 C C . ILE A 1 628 ? 36.541 -20.435 -4.401 1.00 88.31 628 ILE A C 1
ATOM 5094 O O . ILE A 1 628 ? 35.395 -20.018 -4.604 1.00 88.31 628 ILE A O 1
ATOM 5098 N N . PRO A 1 629 ? 36.805 -21.732 -4.148 1.00 84.94 629 PRO A N 1
ATOM 5099 C CA . PRO A 1 629 ? 35.759 -22.743 -4.078 1.00 84.94 629 PRO A CA 1
ATOM 5100 C C . PRO A 1 629 ? 34.718 -22.432 -3.001 1.00 84.94 629 PRO A C 1
ATOM 5102 O O . PRO A 1 629 ? 35.039 -21.944 -1.912 1.00 84.94 629 PRO A O 1
ATOM 5105 N N . SER A 1 630 ? 33.458 -22.741 -3.303 1.00 80.62 630 SER A N 1
ATOM 5106 C CA . SER A 1 630 ? 32.316 -22.386 -2.455 1.00 80.62 630 SER A CA 1
ATOM 5107 C C . SER A 1 630 ? 32.387 -22.970 -1.038 1.00 80.62 630 SER A C 1
ATOM 5109 O O . SER A 1 630 ? 31.886 -22.347 -0.103 1.00 80.62 630 SER A O 1
ATOM 5111 N N . GLU A 1 631 ? 33.062 -24.107 -0.832 1.00 79.50 631 GLU A N 1
ATOM 5112 C CA . GLU A 1 631 ? 33.259 -24.703 0.495 1.00 79.50 631 GLU A CA 1
ATOM 5113 C C . GLU A 1 631 ? 34.094 -23.824 1.447 1.00 79.50 631 GLU A C 1
ATOM 5115 O O . GLU A 1 631 ? 33.966 -23.937 2.669 1.00 79.50 631 GLU A O 1
ATOM 5120 N N . TYR A 1 632 ? 34.891 -22.896 0.907 1.00 83.12 632 TYR A N 1
ATOM 5121 C CA . TYR A 1 632 ? 35.656 -21.907 1.672 1.00 83.12 632 TYR A CA 1
ATOM 5122 C C . TYR A 1 632 ? 34.924 -20.567 1.834 1.00 83.12 632 TYR A C 1
ATOM 5124 O O . TYR A 1 632 ? 35.471 -19.628 2.418 1.00 83.12 632 TYR A O 1
ATOM 5132 N N . ILE A 1 633 ? 33.678 -20.475 1.362 1.00 84.62 633 ILE A N 1
ATOM 5133 C CA . ILE A 1 633 ? 32.812 -19.301 1.484 1.00 84.62 633 ILE A CA 1
ATOM 5134 C C . ILE A 1 633 ? 31.713 -19.624 2.497 1.00 84.62 633 ILE A C 1
ATOM 5136 O O . ILE A 1 633 ? 30.665 -20.195 2.194 1.00 84.62 633 ILE A O 1
ATOM 5140 N N . LEU A 1 634 ? 31.955 -19.266 3.755 1.00 78.06 634 LEU A N 1
ATOM 5141 C CA . LEU A 1 634 ? 31.039 -19.612 4.837 1.00 78.06 634 LEU A CA 1
ATOM 5142 C C . LEU A 1 634 ? 29.768 -18.763 4.771 1.00 78.06 634 LEU A C 1
ATOM 5144 O O . LEU A 1 634 ? 29.828 -17.536 4.861 1.00 78.06 634 LEU A O 1
ATOM 5148 N N . ARG A 1 635 ? 28.602 -19.425 4.721 1.00 72.06 635 ARG A N 1
ATOM 5149 C CA . ARG A 1 635 ? 27.285 -18.764 4.636 1.00 72.06 635 ARG A CA 1
ATOM 5150 C C . ARG A 1 635 ? 27.099 -17.662 5.676 1.00 72.06 635 ARG A C 1
ATOM 5152 O O . ARG A 1 635 ? 26.599 -16.608 5.329 1.00 72.06 635 ARG A O 1
ATOM 5159 N N . ARG A 1 636 ? 27.586 -17.852 6.910 1.00 72.94 636 ARG A N 1
ATOM 5160 C CA . ARG A 1 636 ? 27.509 -16.858 8.004 1.00 72.94 636 ARG A CA 1
ATOM 5161 C C . ARG A 1 636 ? 28.136 -15.488 7.694 1.00 72.94 636 ARG A C 1
ATOM 5163 O O . ARG A 1 636 ? 27.977 -14.567 8.490 1.00 72.94 636 ARG A O 1
ATOM 5170 N N . TRP A 1 637 ? 28.903 -15.372 6.615 1.00 77.69 637 TRP A N 1
ATOM 5171 C CA . TRP A 1 637 ? 29.584 -14.148 6.192 1.00 77.69 637 TRP A CA 1
ATOM 5172 C C . TRP A 1 637 ? 29.094 -13.598 4.864 1.00 77.69 637 TRP A C 1
ATOM 5174 O O . TRP A 1 637 ? 29.584 -12.556 4.429 1.00 77.69 637 TRP A O 1
ATOM 5184 N N . SER A 1 638 ? 28.146 -14.293 4.239 1.00 77.88 638 SER A N 1
ATOM 5185 C CA . SER A 1 638 ? 27.456 -13.798 3.061 1.00 77.88 638 SER A CA 1
ATOM 5186 C C . SER A 1 638 ? 26.532 -12.636 3.441 1.00 77.88 638 SER A C 1
ATOM 5188 O O . SER A 1 638 ? 25.908 -12.663 4.505 1.00 77.88 638 SER A O 1
ATOM 5190 N N . LYS A 1 639 ? 26.427 -11.631 2.565 1.00 72.88 639 LYS A N 1
ATOM 5191 C CA . LYS A 1 639 ? 25.481 -10.504 2.686 1.00 72.88 639 LYS A CA 1
ATOM 5192 C C . LYS A 1 639 ? 24.010 -10.943 2.721 1.00 72.88 639 LYS A C 1
ATOM 5194 O O . LYS A 1 639 ? 23.166 -10.205 3.230 1.00 72.88 639 LYS A O 1
ATOM 5199 N N . ASP A 1 640 ? 23.720 -12.148 2.235 1.00 59.81 640 ASP A N 1
ATOM 5200 C CA . ASP A 1 640 ? 22.362 -12.693 2.110 1.00 59.81 640 ASP A CA 1
ATOM 5201 C C . ASP A 1 640 ? 21.961 -13.568 3.302 1.00 59.81 640 ASP A C 1
ATOM 5203 O O . ASP A 1 640 ? 20.845 -14.088 3.380 1.00 59.81 640 ASP A O 1
ATOM 5207 N N . TYR A 1 641 ? 22.866 -13.744 4.267 1.00 59.62 641 TYR A N 1
ATOM 5208 C CA . TYR A 1 641 ? 22.628 -14.594 5.421 1.00 59.62 641 TYR A CA 1
ATOM 5209 C C . TYR A 1 641 ? 21.683 -13.938 6.435 1.00 59.62 641 TYR A C 1
ATOM 5211 O O . TYR A 1 641 ? 22.080 -13.080 7.222 1.00 59.62 641 TYR A O 1
ATOM 5219 N N . LYS A 1 642 ? 20.428 -14.399 6.477 1.00 49.19 642 LYS A N 1
ATOM 5220 C CA . LYS A 1 642 ? 19.471 -14.060 7.541 1.00 49.19 642 LYS A CA 1
ATOM 5221 C C . LYS A 1 642 ? 19.821 -14.839 8.817 1.00 49.19 642 LYS A C 1
ATOM 5223 O O . LYS A 1 642 ? 19.718 -16.065 8.848 1.00 49.19 642 LYS A O 1
ATOM 5228 N N . ARG A 1 643 ? 20.228 -14.148 9.891 1.00 43.50 643 ARG A N 1
ATOM 5229 C CA . ARG A 1 643 ? 20.378 -14.765 11.224 1.00 43.50 643 ARG A CA 1
ATOM 5230 C C . ARG A 1 643 ? 19.007 -15.253 11.703 1.00 43.50 643 ARG A C 1
ATOM 5232 O O . ARG A 1 643 ? 18.158 -14.443 12.040 1.00 43.50 643 ARG A O 1
ATOM 5239 N N . SER A 1 644 ? 18.803 -16.565 11.781 1.00 35.03 644 SER A N 1
ATOM 5240 C CA . SER A 1 644 ? 17.540 -17.157 12.247 1.00 35.03 644 SER A CA 1
ATOM 5241 C C . SER A 1 644 ? 17.405 -17.254 13.777 1.00 35.03 644 SER A C 1
ATOM 5243 O O . SER A 1 644 ? 16.520 -17.954 14.251 1.00 35.03 644 SER A O 1
ATOM 5245 N N . PHE A 1 645 ? 18.258 -16.591 14.571 1.00 33.97 645 PHE A N 1
ATOM 5246 C CA . PHE A 1 645 ? 18.187 -16.640 16.038 1.00 33.97 645 PHE A CA 1
ATOM 5247 C C . PHE A 1 645 ? 18.576 -15.309 16.694 1.00 33.97 645 PHE A C 1
ATOM 5249 O O . PHE A 1 645 ? 19.642 -14.753 16.416 1.00 33.97 645 PHE A O 1
ATOM 5256 N N . HIS A 1 646 ? 17.728 -14.845 17.617 1.00 35.00 646 HIS A N 1
ATOM 5257 C CA . HIS A 1 646 ? 18.013 -13.747 18.541 1.00 35.00 646 HIS A CA 1
ATOM 5258 C C . HIS A 1 646 ? 19.044 -14.206 19.588 1.00 35.00 646 HIS A C 1
ATOM 5260 O O . HIS A 1 646 ? 18.794 -15.138 20.351 1.00 35.00 646 HIS A O 1
ATOM 5266 N N . ILE A 1 647 ? 20.209 -13.552 19.638 1.00 33.12 647 ILE A N 1
ATOM 5267 C CA . ILE A 1 647 ? 21.158 -13.697 20.752 1.00 33.12 647 ILE A CA 1
ATOM 5268 C C . ILE A 1 647 ? 20.837 -12.601 21.761 1.00 33.12 647 ILE A C 1
ATOM 5270 O O . ILE A 1 647 ? 21.321 -11.471 21.634 1.00 33.12 647 ILE A O 1
ATOM 5274 N N . ASP A 1 648 ? 20.022 -12.944 22.753 1.00 32.34 648 ASP A N 1
ATOM 5275 C CA . ASP A 1 648 ? 19.814 -12.092 23.913 1.00 32.34 648 ASP A CA 1
ATOM 5276 C C . ASP A 1 648 ? 21.066 -12.169 24.801 1.00 32.34 648 ASP A C 1
ATOM 5278 O O . ASP A 1 648 ? 21.423 -13.216 25.339 1.00 32.34 648 ASP A O 1
ATOM 5282 N N . ASN A 1 649 ? 21.818 -11.072 24.883 1.00 33.25 649 ASN A N 1
ATOM 5283 C CA . ASN A 1 649 ? 23.072 -10.995 25.642 1.00 33.25 649 ASN A CA 1
ATOM 5284 C C . ASN A 1 649 ? 22.794 -10.531 27.079 1.00 33.25 649 ASN A C 1
ATOM 5286 O O . ASN A 1 649 ? 23.377 -9.558 27.564 1.00 33.25 649 ASN A O 1
ATOM 5290 N N . GLY A 1 650 ? 21.891 -11.220 27.764 1.00 47.25 650 GLY A N 1
ATOM 5291 C CA . GLY A 1 650 ? 21.544 -10.862 29.127 1.00 47.25 650 GLY A CA 1
ATOM 5292 C C . GLY A 1 650 ? 20.797 -11.956 29.852 1.00 47.25 650 GLY A C 1
ATOM 5293 O O . GLY A 1 650 ? 19.640 -11.745 30.176 1.00 47.25 650 GLY A O 1
ATOM 5294 N N . LEU A 1 651 ? 21.450 -13.076 30.165 1.00 32.81 651 LEU A N 1
ATOM 5295 C CA . LEU A 1 651 ? 20.884 -14.028 31.115 1.00 32.81 651 LEU A CA 1
ATOM 5296 C C . LEU A 1 651 ? 21.905 -14.421 32.178 1.00 32.81 651 LEU A C 1
ATOM 5298 O O . LEU A 1 651 ? 23.055 -14.756 31.896 1.00 32.81 651 LEU A O 1
ATOM 5302 N N . SER A 1 652 ? 21.442 -14.276 33.418 1.00 39.12 652 SER A N 1
ATOM 5303 C CA . SER A 1 652 ? 21.931 -14.963 34.602 1.00 39.12 652 SER A CA 1
ATOM 5304 C C . SER A 1 652 ? 21.867 -16.478 34.405 1.00 39.12 652 SER A C 1
ATOM 5306 O O . SER A 1 652 ? 21.120 -16.960 33.560 1.00 39.12 652 SER A O 1
ATOM 5308 N N . ASP A 1 653 ? 22.618 -17.199 35.232 1.00 37.50 653 ASP A N 1
ATOM 5309 C CA . ASP A 1 653 ? 22.852 -18.655 35.262 1.00 37.50 653 ASP A CA 1
ATOM 5310 C C . ASP A 1 653 ? 21.609 -19.586 35.323 1.00 37.50 653 ASP A C 1
ATOM 5312 O O . ASP A 1 653 ? 21.741 -20.758 35.663 1.00 37.50 653 ASP A O 1
ATOM 5316 N N . SER A 1 654 ? 20.393 -19.112 35.035 1.00 43.38 654 SER A N 1
ATOM 5317 C CA . SER A 1 654 ? 19.147 -19.830 35.328 1.00 43.38 654 SER A CA 1
ATOM 5318 C C . SER A 1 654 ? 18.258 -20.211 34.141 1.00 43.38 654 SER A C 1
ATOM 5320 O O . SER A 1 654 ? 17.344 -20.993 34.364 1.00 43.38 654 SER A O 1
ATOM 5322 N N . ASP A 1 655 ? 18.510 -19.764 32.906 1.00 42.38 655 ASP A N 1
ATOM 5323 C CA . ASP A 1 655 ? 17.634 -20.098 31.764 1.00 42.38 655 ASP A CA 1
ATOM 5324 C C . ASP A 1 655 ? 18.394 -20.879 30.680 1.00 42.38 655 ASP A C 1
ATOM 5326 O O . ASP A 1 655 ? 18.969 -20.325 29.744 1.00 42.38 655 ASP A O 1
ATOM 5330 N N . VAL A 1 656 ? 18.426 -22.205 30.844 1.00 47.31 656 VAL A N 1
ATOM 5331 C CA . VAL A 1 656 ? 19.171 -23.161 30.010 1.00 47.31 656 VAL A CA 1
ATOM 5332 C C . VAL A 1 656 ? 18.199 -24.133 29.335 1.00 47.31 656 VAL A C 1
ATOM 5334 O O . VAL A 1 656 ? 18.171 -25.309 29.663 1.00 47.31 656 VAL A O 1
ATOM 5337 N N . ASP A 1 657 ? 17.400 -23.649 28.382 1.00 45.75 657 ASP A N 1
ATOM 5338 C CA . ASP A 1 657 ? 16.489 -24.524 27.615 1.00 45.75 657 ASP A CA 1
ATOM 5339 C C . ASP A 1 657 ? 16.485 -24.269 26.093 1.00 45.75 657 ASP A C 1
ATOM 5341 O O . ASP A 1 657 ? 15.654 -24.799 25.359 1.00 45.75 657 ASP A O 1
ATOM 5345 N N . VAL A 1 658 ? 17.458 -23.508 25.564 1.00 51.00 658 VAL A N 1
ATOM 5346 C CA . VAL A 1 658 ? 17.599 -23.276 24.110 1.00 51.00 658 VAL A CA 1
ATOM 5347 C C . VAL A 1 658 ? 18.916 -23.878 23.572 1.00 51.00 658 VAL A C 1
ATOM 5349 O O . VAL A 1 658 ? 19.995 -23.345 23.858 1.00 51.00 658 VAL A O 1
ATOM 5352 N N . PRO A 1 659 ? 18.880 -24.935 22.728 1.00 47.47 659 PRO A N 1
ATOM 5353 C CA . PRO A 1 659 ? 20.068 -25.671 22.256 1.00 47.47 659 PRO A CA 1
ATOM 5354 C C . PRO A 1 659 ? 21.157 -24.811 21.588 1.00 47.47 659 PRO A C 1
ATOM 5356 O O . PRO A 1 659 ? 22.355 -25.047 21.754 1.00 47.47 659 PRO A O 1
ATOM 5359 N N . VAL A 1 660 ? 20.755 -23.766 20.855 1.00 48.44 660 VAL A N 1
ATOM 5360 C CA . VAL A 1 660 ? 21.672 -22.849 20.152 1.00 48.44 660 VAL A CA 1
ATOM 5361 C C . VAL A 1 660 ? 22.431 -21.943 21.129 1.00 48.44 660 VAL A C 1
ATOM 5363 O O . VAL A 1 660 ? 23.586 -21.588 20.881 1.00 48.44 660 VAL A O 1
ATOM 5366 N N . GLN A 1 661 ? 21.818 -21.579 22.256 1.00 50.19 661 GLN A N 1
ATOM 5367 C CA . GLN A 1 661 ? 22.467 -20.766 23.287 1.00 50.19 661 GLN A CA 1
ATOM 5368 C C . GLN A 1 661 ? 23.509 -21.591 24.050 1.00 50.19 661 GLN A C 1
ATOM 5370 O O . GLN A 1 661 ? 24.619 -21.106 24.273 1.00 50.19 661 GLN A O 1
ATOM 5375 N N . TRP A 1 662 ? 23.209 -22.864 24.326 1.00 49.72 662 TRP A N 1
ATOM 5376 C CA . TRP A 1 662 ? 24.152 -23.795 24.952 1.00 49.72 662 TRP A CA 1
ATOM 5377 C C . TRP A 1 662 ? 25.394 -24.038 24.093 1.00 49.72 662 TRP A C 1
ATOM 5379 O O . TRP A 1 662 ? 26.520 -23.936 24.577 1.00 49.72 662 TRP A O 1
ATOM 5389 N N . TYR A 1 663 ? 25.205 -24.265 22.788 1.00 49.38 663 TYR A N 1
ATOM 5390 C CA . TYR A 1 663 ? 26.315 -24.429 21.848 1.00 49.38 663 TYR A CA 1
ATOM 5391 C C . TYR A 1 663 ? 27.203 -23.179 21.765 1.00 49.38 663 TYR A C 1
ATOM 5393 O O . TYR A 1 663 ? 28.429 -23.286 21.771 1.00 49.38 663 TYR A O 1
ATOM 5401 N N . ASN A 1 664 ? 26.608 -21.982 21.725 1.00 49.12 664 ASN A N 1
ATOM 5402 C CA . ASN A 1 664 ? 27.362 -20.726 21.688 1.00 49.12 664 ASN A CA 1
ATOM 5403 C C . ASN A 1 664 ? 28.135 -20.464 22.990 1.00 49.12 664 ASN A C 1
ATOM 5405 O O . ASN A 1 664 ? 29.270 -19.979 22.938 1.00 49.12 664 ASN A O 1
ATOM 5409 N N . LEU A 1 665 ? 27.551 -20.801 24.143 1.00 55.44 665 LEU A N 1
ATOM 5410 C CA . LEU A 1 665 ? 28.205 -20.691 25.447 1.00 55.44 665 LEU A CA 1
ATOM 5411 C C . LEU A 1 665 ? 29.396 -21.656 25.549 1.00 55.44 665 LEU A C 1
ATOM 5413 O O . LEU A 1 665 ? 30.507 -21.229 25.871 1.00 55.44 665 LEU A O 1
ATOM 5417 N N . LEU A 1 666 ? 29.196 -22.921 25.168 1.00 57.25 666 LEU A N 1
ATOM 5418 C CA . LEU A 1 666 ? 30.262 -23.918 25.073 1.00 57.25 666 LEU A CA 1
ATOM 5419 C C . LEU A 1 666 ? 31.371 -23.482 24.114 1.00 57.25 666 LEU A C 1
ATOM 5421 O O . LEU A 1 666 ? 32.544 -23.580 24.461 1.00 57.25 666 LEU A O 1
ATOM 5425 N N . CYS A 1 667 ? 31.023 -22.947 22.939 1.00 52.38 667 CYS A N 1
ATOM 5426 C CA . CYS A 1 667 ? 31.991 -22.421 21.977 1.00 52.38 667 CYS A CA 1
ATOM 5427 C C . CYS A 1 667 ? 32.847 -21.304 22.579 1.00 52.38 667 CYS A C 1
ATOM 5429 O O . CYS A 1 667 ? 34.067 -21.312 22.418 1.00 52.38 667 CYS A O 1
ATOM 5431 N N . ARG A 1 668 ? 32.231 -20.355 23.294 1.00 55.03 668 ARG A N 1
ATOM 5432 C CA . ARG A 1 668 ? 32.947 -19.229 23.909 1.00 55.03 668 ARG A CA 1
ATOM 5433 C C . ARG A 1 668 ? 33.920 -19.699 24.993 1.00 55.03 668 ARG A C 1
ATOM 5435 O O . ARG A 1 668 ? 35.071 -19.268 24.980 1.00 55.03 668 ARG A O 1
ATOM 5442 N N . HIS A 1 669 ? 33.492 -20.590 25.885 1.00 60.62 669 HIS A N 1
ATOM 5443 C CA . HIS A 1 669 ? 34.366 -21.123 26.936 1.00 60.62 669 HIS A CA 1
ATOM 5444 C C . HIS A 1 669 ? 35.418 -22.092 26.389 1.00 60.62 669 HIS A C 1
ATOM 5446 O O . HIS A 1 669 ? 36.574 -22.049 26.799 1.00 60.62 669 HIS A O 1
ATOM 5452 N N . GLY A 1 670 ? 35.064 -22.908 25.397 1.00 59.97 670 GLY A N 1
ATOM 5453 C CA . GLY A 1 670 ? 35.999 -23.822 24.752 1.00 59.97 670 GLY A CA 1
ATOM 5454 C C . GLY A 1 670 ? 37.138 -23.097 24.035 1.00 59.97 670 GLY A C 1
ATOM 5455 O O . GLY A 1 670 ? 38.277 -23.552 24.089 1.00 59.97 670 GLY A O 1
ATOM 5456 N N . ILE A 1 671 ? 36.877 -21.934 23.428 1.00 54.69 671 ILE A N 1
ATOM 5457 C CA . ILE A 1 671 ? 37.934 -21.101 22.831 1.00 54.69 671 ILE A CA 1
ATOM 5458 C C . ILE A 1 671 ? 38.934 -20.632 23.895 1.00 54.69 671 ILE A C 1
ATOM 5460 O O . ILE A 1 671 ? 40.133 -20.750 23.662 1.00 54.69 671 ILE A O 1
ATOM 5464 N N . GLN A 1 672 ? 38.464 -20.188 25.065 1.00 59.31 672 GLN A N 1
ATOM 5465 C CA . GLN A 1 672 ? 39.341 -19.771 26.168 1.00 59.31 672 GLN A CA 1
ATOM 5466 C C . GLN A 1 672 ? 40.225 -20.933 26.639 1.00 59.31 672 GLN A C 1
ATOM 5468 O O . GLN A 1 672 ? 41.437 -20.788 26.745 1.00 59.31 672 GLN A O 1
ATOM 5473 N N . VAL A 1 673 ? 39.649 -22.126 26.808 1.00 65.06 673 VAL A N 1
ATOM 5474 C CA . VAL A 1 673 ? 40.393 -23.336 27.200 1.00 65.06 673 VAL A CA 1
ATOM 5475 C C . VAL A 1 673 ? 41.442 -23.736 26.149 1.00 65.06 673 VAL A C 1
ATOM 5477 O O . VAL A 1 673 ? 42.544 -24.157 26.496 1.00 65.06 673 VAL A O 1
ATOM 5480 N N . VAL A 1 674 ? 41.140 -23.580 24.854 1.00 61.56 674 VAL A N 1
ATOM 5481 C CA . VAL A 1 674 ? 42.084 -23.855 23.751 1.00 61.56 674 VAL A CA 1
ATOM 5482 C C . VAL A 1 674 ? 43.182 -22.789 23.649 1.00 61.56 674 VAL A C 1
ATOM 5484 O O . VAL A 1 674 ? 44.286 -23.085 23.188 1.00 61.56 674 VAL A O 1
ATOM 5487 N N . GLU A 1 675 ? 42.890 -21.543 24.012 1.00 57.69 675 GLU A N 1
ATOM 5488 C CA . GLU A 1 675 ? 43.874 -20.459 24.075 1.00 57.69 675 GLU A CA 1
ATOM 5489 C C . GLU A 1 675 ? 44.841 -20.658 25.241 1.00 57.69 675 GLU A C 1
ATOM 5491 O O . GLU A 1 675 ? 46.047 -20.619 25.012 1.00 57.69 675 GLU A O 1
ATOM 5496 N N . GLU A 1 676 ? 44.336 -20.984 26.430 1.00 63.06 676 GLU A N 1
ATOM 5497 C CA . GLU A 1 676 ? 45.140 -21.310 27.617 1.00 63.06 676 GLU A CA 1
ATOM 5498 C C . GLU A 1 676 ? 45.974 -22.585 27.415 1.00 63.06 676 GLU A C 1
ATOM 5500 O O . GLU A 1 676 ? 47.188 -22.592 27.616 1.00 63.06 676 GLU A O 1
ATOM 5505 N N . GLY A 1 677 ? 45.367 -23.655 26.892 1.00 62.31 677 GLY A N 1
ATOM 5506 C CA . GLY A 1 677 ? 46.068 -24.906 26.582 1.00 62.31 677 GLY A CA 1
ATOM 5507 C C . GLY A 1 677 ? 47.138 -24.776 25.490 1.00 62.31 677 GLY A C 1
ATOM 5508 O O . GLY A 1 677 ? 47.946 -25.685 25.317 1.00 62.31 677 GLY A O 1
ATOM 5509 N N . ALA A 1 678 ? 47.161 -23.669 24.744 1.00 57.44 678 ALA A N 1
ATOM 5510 C CA . ALA A 1 678 ? 48.176 -23.389 23.731 1.00 57.44 678 ALA A CA 1
ATOM 5511 C C . ALA A 1 678 ? 49.364 -22.562 24.256 1.00 57.44 678 ALA A C 1
ATOM 5513 O O . ALA A 1 678 ? 50.275 -22.294 23.474 1.00 57.44 678 ALA A O 1
ATOM 5514 N N . GLN A 1 679 ? 49.363 -22.151 25.530 1.00 58.25 679 GLN A N 1
ATOM 5515 C CA . GLN A 1 679 ? 50.409 -21.292 26.097 1.00 58.25 679 GLN A CA 1
ATOM 5516 C C . GLN A 1 679 ? 51.693 -22.048 26.476 1.00 58.25 679 GLN A C 1
ATOM 5518 O O . GLN A 1 679 ? 52.774 -21.489 26.325 1.00 58.25 679 GLN A O 1
ATOM 5523 N N . SER A 1 680 ? 51.605 -23.301 26.943 1.00 68.06 680 SER A N 1
ATOM 5524 C CA . SER A 1 680 ? 52.780 -24.142 27.250 1.00 68.06 680 SER A CA 1
ATOM 5525 C C . SER A 1 680 ? 52.478 -25.641 27.134 1.00 68.06 680 SER A C 1
ATOM 5527 O O . SER A 1 680 ? 51.322 -26.055 26.985 1.00 68.06 680 SER A O 1
ATOM 5529 N N . LYS A 1 681 ? 53.516 -26.487 27.201 1.00 56.75 681 LYS A N 1
ATOM 5530 C CA . LYS A 1 681 ? 53.380 -27.949 27.043 1.00 56.75 681 LYS A CA 1
ATOM 5531 C C . LYS A 1 681 ? 52.615 -28.579 28.190 1.00 56.75 681 LYS A C 1
ATOM 5533 O O . LYS A 1 681 ? 51.828 -29.502 27.984 1.00 56.75 681 LYS A O 1
ATOM 5538 N N . GLU A 1 682 ? 52.850 -28.058 29.381 1.00 64.62 682 GLU A N 1
ATOM 5539 C CA . GLU A 1 682 ? 52.215 -28.462 30.624 1.00 64.62 682 GLU A CA 1
ATOM 5540 C C . GLU A 1 682 ? 50.727 -28.097 30.588 1.00 64.62 682 GLU A C 1
ATOM 5542 O O . GLU A 1 682 ? 49.888 -28.948 30.885 1.00 64.62 682 GLU A O 1
ATOM 5547 N N . HIS A 1 683 ? 50.388 -26.889 30.115 1.00 64.62 683 HIS A N 1
ATOM 5548 C CA . HIS A 1 683 ? 48.999 -26.451 29.932 1.00 64.62 683 HIS A CA 1
ATOM 5549 C C . HIS A 1 683 ? 48.270 -27.306 28.892 1.00 64.62 683 HIS A C 1
ATOM 5551 O O . HIS A 1 683 ? 47.149 -27.751 29.134 1.00 64.62 683 HIS A O 1
ATOM 5557 N N . TYR A 1 684 ? 48.922 -27.619 27.768 1.00 63.34 684 TYR A N 1
ATOM 5558 C CA . TYR A 1 684 ? 48.366 -28.524 26.762 1.00 63.34 684 TYR A CA 1
ATOM 5559 C C . TYR A 1 684 ? 48.048 -29.905 27.349 1.00 63.34 684 TYR A C 1
ATOM 5561 O O . TYR A 1 684 ? 46.973 -30.453 27.102 1.00 63.34 684 TYR A O 1
ATOM 5569 N N . GLN A 1 685 ? 48.982 -30.487 28.109 1.00 67.00 685 GLN A N 1
ATOM 5570 C CA . GLN A 1 685 ? 48.815 -31.821 28.689 1.00 67.00 685 GLN A CA 1
ATOM 5571 C C . GLN A 1 685 ? 47.699 -31.854 29.738 1.00 67.00 685 GLN A C 1
ATOM 5573 O O . GLN A 1 685 ? 46.868 -32.759 29.689 1.00 67.00 685 GLN A O 1
ATOM 5578 N N . ALA A 1 686 ? 47.637 -30.853 30.620 1.00 72.88 686 ALA A N 1
ATOM 5579 C CA . ALA A 1 686 ? 46.595 -30.742 31.638 1.00 72.88 686 ALA A CA 1
ATOM 5580 C C . ALA A 1 686 ? 45.199 -30.572 31.014 1.00 72.88 686 ALA A C 1
ATOM 5582 O O . ALA A 1 686 ? 44.275 -31.318 31.336 1.00 72.88 686 ALA A O 1
ATOM 5583 N N . VAL A 1 687 ? 45.062 -29.655 30.049 1.00 71.62 687 VAL A N 1
ATOM 5584 C CA . VAL A 1 687 ? 43.791 -29.396 29.355 1.00 71.62 687 VAL A CA 1
ATOM 5585 C C . VAL A 1 687 ? 43.323 -30.621 28.566 1.00 71.62 687 VAL A C 1
ATOM 5587 O O . VAL A 1 687 ? 42.141 -30.957 28.596 1.00 71.62 687 VAL A O 1
ATOM 5590 N N . MET A 1 688 ? 44.234 -31.330 27.891 1.00 70.00 688 MET A N 1
ATOM 5591 C CA . MET A 1 688 ? 43.895 -32.558 27.163 1.00 70.00 688 MET A CA 1
ATOM 5592 C C . MET A 1 688 ? 43.459 -33.696 28.091 1.00 70.00 688 MET A C 1
ATOM 5594 O O . MET A 1 688 ? 42.549 -34.439 27.733 1.00 70.00 688 MET A O 1
ATOM 5598 N N . GLN A 1 689 ? 44.085 -33.836 29.262 1.00 73.94 689 GLN A N 1
ATOM 5599 C CA . GLN A 1 689 ? 43.737 -34.877 30.228 1.00 73.94 689 GLN A CA 1
ATOM 5600 C C . GLN A 1 689 ? 42.340 -34.651 30.826 1.00 73.94 689 GLN A C 1
ATOM 5602 O O . GLN A 1 689 ? 41.556 -35.597 30.923 1.00 73.94 689 GLN A O 1
ATOM 5607 N N . GLU A 1 690 ? 41.997 -33.405 31.155 1.00 72.44 690 GLU A N 1
ATOM 5608 C CA . GLU A 1 690 ? 40.659 -33.043 31.639 1.00 72.44 690 GLU A CA 1
ATOM 5609 C C . GLU A 1 690 ? 39.590 -33.162 30.542 1.00 72.44 690 GLU A C 1
ATOM 5611 O O . GLU A 1 690 ? 38.508 -33.695 30.790 1.00 72.44 690 GLU A O 1
ATOM 5616 N N . LEU A 1 691 ? 39.891 -32.754 29.302 1.00 68.69 691 LEU A N 1
ATOM 5617 C CA . LEU A 1 691 ? 38.978 -32.918 28.162 1.00 68.69 691 LEU A CA 1
ATOM 5618 C C . LEU A 1 691 ? 38.684 -34.393 27.856 1.00 68.69 691 LEU A C 1
ATOM 5620 O O . LEU A 1 691 ? 37.521 -34.740 27.648 1.00 68.69 691 LEU A O 1
ATOM 5624 N N . ASP A 1 692 ? 39.695 -35.267 27.864 1.00 68.38 692 ASP A N 1
ATOM 5625 C CA . ASP A 1 692 ? 39.490 -36.715 27.694 1.00 68.38 692 ASP A CA 1
ATOM 5626 C C . ASP A 1 692 ? 38.707 -37.311 28.880 1.00 68.38 692 ASP A C 1
ATOM 5628 O O . ASP A 1 692 ? 37.827 -38.157 28.686 1.00 68.38 692 ASP A O 1
ATOM 5632 N N . GLY A 1 693 ? 38.954 -36.833 30.105 1.00 69.62 693 GLY A N 1
ATOM 5633 C CA . GLY A 1 693 ? 38.189 -37.217 31.294 1.00 69.62 693 GLY A CA 1
ATOM 5634 C C . GLY A 1 693 ? 36.709 -36.827 31.209 1.00 69.62 693 GLY A C 1
ATOM 5635 O O . GLY A 1 693 ? 35.834 -37.632 31.537 1.00 69.62 693 GLY A O 1
ATOM 5636 N N . LEU A 1 694 ? 36.411 -35.620 30.725 1.00 66.75 694 LEU A N 1
ATOM 5637 C CA . LEU A 1 694 ? 35.048 -35.142 30.483 1.00 66.75 694 LEU A CA 1
ATOM 5638 C C . LEU A 1 694 ? 34.364 -35.936 29.368 1.00 66.75 694 LEU A C 1
ATOM 5640 O O . LEU A 1 694 ? 33.250 -36.416 29.567 1.00 66.75 694 LEU A O 1
ATOM 5644 N N . LEU A 1 695 ? 35.039 -36.141 28.233 1.00 62.94 695 LEU A N 1
ATOM 5645 C CA . LEU A 1 695 ? 34.519 -36.936 27.114 1.00 62.94 695 LEU A CA 1
ATOM 5646 C C . LEU A 1 695 ? 34.150 -38.359 27.551 1.00 62.94 695 LEU A C 1
ATOM 5648 O O . LEU A 1 695 ? 33.086 -38.848 27.179 1.00 62.94 695 LEU A O 1
ATOM 5652 N N . THR A 1 696 ? 34.978 -38.978 28.397 1.00 68.19 696 THR A N 1
ATOM 5653 C CA . THR A 1 696 ? 34.723 -40.319 28.944 1.00 68.19 696 THR A CA 1
ATOM 5654 C C . THR A 1 696 ? 33.490 -40.339 29.856 1.00 68.19 696 THR A C 1
ATOM 5656 O O . THR A 1 696 ? 32.667 -41.252 29.769 1.00 68.19 696 THR A O 1
ATOM 5659 N N . LYS A 1 697 ? 33.309 -39.316 30.704 1.00 65.19 697 LYS A N 1
ATOM 5660 C CA . LYS A 1 697 ? 32.119 -39.183 31.567 1.00 65.19 697 LYS A CA 1
ATOM 5661 C C . LYS A 1 697 ? 30.835 -39.006 30.750 1.00 65.19 697 LYS A C 1
ATOM 5663 O O . LYS A 1 697 ? 29.821 -39.600 31.103 1.00 65.19 697 LYS A O 1
ATOM 5668 N N . PHE A 1 698 ? 30.878 -38.250 29.651 1.00 59.59 698 PHE A N 1
ATOM 5669 C CA . PHE A 1 698 ? 29.717 -38.049 28.775 1.00 59.59 698 PHE A CA 1
ATOM 5670 C C . PHE A 1 698 ? 29.305 -39.321 28.023 1.00 59.59 698 PHE A C 1
ATOM 5672 O O . PHE A 1 698 ? 28.113 -39.613 27.960 1.00 59.59 698 PHE A O 1
ATOM 5679 N N . THR A 1 699 ? 30.258 -40.125 27.540 1.00 56.84 699 THR A N 1
ATOM 5680 C CA . THR A 1 699 ? 29.944 -41.417 26.898 1.00 56.84 699 THR A CA 1
ATOM 5681 C C . THR A 1 699 ? 29.252 -42.411 27.840 1.00 56.84 699 THR A C 1
ATOM 5683 O O . THR A 1 699 ? 28.379 -43.154 27.409 1.00 56.84 699 THR A O 1
ATOM 5686 N N . VAL A 1 700 ? 29.570 -42.392 29.142 1.00 57.94 700 VAL A N 1
ATOM 5687 C CA . VAL A 1 700 ? 28.919 -43.265 30.143 1.00 57.94 700 VAL A CA 1
ATOM 5688 C C . VAL A 1 700 ? 27.470 -42.837 30.420 1.00 57.94 700 VAL A C 1
ATOM 5690 O O . VAL A 1 700 ? 26.595 -43.679 30.624 1.00 57.94 700 VAL A O 1
ATOM 5693 N N . VAL A 1 701 ? 27.190 -41.530 30.406 1.00 54.09 701 VAL A N 1
ATOM 5694 C CA . VAL A 1 701 ? 25.829 -40.991 30.583 1.00 54.09 701 VAL A CA 1
ATOM 5695 C C . VAL A 1 701 ? 24.939 -41.360 29.392 1.00 54.09 701 VAL A C 1
ATOM 5697 O O . VAL A 1 701 ? 23.785 -41.732 29.591 1.00 54.09 701 VAL A O 1
ATOM 5700 N N . GLU A 1 702 ? 25.482 -41.342 28.176 1.00 50.59 702 GLU A N 1
ATOM 5701 C CA . GLU A 1 702 ? 24.778 -41.707 26.941 1.00 50.59 702 GLU A CA 1
ATOM 5702 C C . GLU A 1 702 ? 24.346 -43.189 26.926 1.00 50.59 702 GLU A C 1
ATOM 5704 O O . GLU A 1 702 ? 23.193 -43.500 26.616 1.00 50.59 702 GLU A O 1
ATOM 5709 N N . GLU A 1 703 ? 25.215 -44.101 27.381 1.00 51.50 703 GLU A N 1
ATOM 5710 C CA . GLU A 1 703 ? 24.887 -45.530 27.540 1.00 51.50 703 GLU A CA 1
ATOM 5711 C C . GLU A 1 703 ? 23.814 -45.789 28.614 1.00 51.50 703 GLU A C 1
ATOM 5713 O O . GLU A 1 703 ? 23.003 -46.711 28.483 1.00 51.50 703 GLU A O 1
ATOM 5718 N N . SER A 1 704 ? 23.769 -44.969 29.670 1.00 49.28 704 SER A N 1
ATOM 5719 C CA . SER A 1 704 ? 22.730 -45.063 30.704 1.00 49.28 704 SER A CA 1
ATOM 5720 C C . SER A 1 704 ? 21.364 -44.554 30.221 1.00 49.28 704 SER A C 1
ATOM 5722 O O . SER A 1 704 ? 20.338 -45.134 30.573 1.00 49.28 704 SER A O 1
ATOM 5724 N N . PHE A 1 705 ? 21.353 -43.522 29.368 1.00 43.22 705 PHE A N 1
ATOM 5725 C CA . PHE A 1 705 ? 20.145 -42.864 28.859 1.00 43.22 705 PHE A CA 1
ATOM 5726 C C . PHE A 1 705 ? 19.465 -43.682 27.750 1.00 43.22 705 PHE A C 1
ATOM 5728 O O . PHE A 1 705 ? 18.243 -43.790 27.713 1.00 43.22 705 PHE A O 1
ATOM 5735 N N . MET A 1 706 ? 20.254 -44.348 26.899 1.00 47.25 706 MET A N 1
ATOM 5736 C CA . MET A 1 706 ? 19.769 -45.246 25.836 1.00 47.25 706 MET A CA 1
ATOM 5737 C C . MET A 1 706 ? 19.028 -46.490 26.362 1.00 47.25 706 MET A C 1
ATOM 5739 O O . MET A 1 706 ? 18.254 -47.102 25.629 1.00 47.25 706 MET A O 1
ATOM 5743 N N . ASN A 1 707 ? 19.230 -46.859 27.632 1.00 47.69 707 ASN A N 1
ATOM 5744 C CA . ASN A 1 707 ? 18.563 -48.001 28.265 1.00 47.69 707 ASN A CA 1
ATOM 5745 C C . ASN A 1 707 ? 17.225 -47.646 28.942 1.00 47.69 707 ASN A C 1
ATOM 5747 O O . ASN A 1 707 ? 16.524 -48.544 29.413 1.00 47.69 707 ASN A O 1
ATOM 5751 N N . SER A 1 708 ? 16.835 -46.367 28.980 1.00 50.91 708 SER A N 1
ATOM 5752 C CA . SER A 1 708 ? 15.582 -45.923 29.591 1.00 50.91 708 SER A CA 1
ATOM 5753 C C . SER A 1 708 ? 14.789 -44.993 28.665 1.00 50.91 708 SER A C 1
ATOM 5755 O O . SER A 1 708 ? 15.134 -43.830 28.512 1.00 50.91 708 SER A O 1
ATOM 5757 N N . ILE A 1 709 ? 13.643 -45.498 28.194 1.00 38.75 709 ILE A N 1
ATOM 5758 C CA . ILE A 1 709 ? 12.459 -44.780 27.674 1.00 38.75 709 ILE A CA 1
ATOM 5759 C C . ILE A 1 709 ? 12.290 -44.710 26.141 1.00 38.75 709 ILE A C 1
ATOM 5761 O O . ILE A 1 709 ? 13.040 -44.095 25.393 1.00 38.75 709 ILE A O 1
ATOM 5765 N N . LEU A 1 710 ? 11.168 -45.317 25.729 1.00 44.72 710 LEU A N 1
ATOM 5766 C CA . LEU A 1 710 ? 10.425 -45.152 24.483 1.00 44.72 710 LEU A CA 1
ATOM 5767 C C . LEU A 1 710 ? 9.602 -43.847 24.526 1.00 44.72 710 LEU A C 1
ATOM 5769 O O . LEU A 1 710 ? 8.510 -43.863 25.082 1.00 44.72 710 LEU A O 1
ATOM 5773 N N . THR A 1 711 ? 10.069 -42.759 23.909 1.00 35.16 711 THR A N 1
ATOM 5774 C CA . THR A 1 711 ? 9.224 -41.700 23.304 1.00 35.16 711 THR A CA 1
ATOM 5775 C C . THR A 1 711 ? 10.052 -40.870 22.304 1.00 35.16 711 THR A C 1
ATOM 5777 O O . THR A 1 711 ? 11.169 -40.464 22.622 1.00 35.16 711 THR A O 1
ATOM 5780 N N . PRO A 1 712 ? 9.546 -40.578 21.089 1.00 40.31 712 PRO A N 1
ATOM 5781 C CA . PRO A 1 712 ? 10.272 -39.790 20.098 1.00 40.31 712 PRO A CA 1
ATOM 5782 C C . PRO A 1 712 ? 9.858 -38.317 20.197 1.00 40.31 712 PRO A C 1
ATOM 5784 O O . PRO A 1 712 ? 8.843 -37.953 19.618 1.00 40.31 712 PRO A O 1
ATOM 5787 N N . ASN A 1 713 ? 10.590 -37.488 20.955 1.00 33.59 713 ASN A N 1
ATOM 5788 C CA . ASN A 1 713 ? 10.606 -36.021 20.749 1.00 33.59 713 ASN A CA 1
ATOM 5789 C C . ASN A 1 713 ? 11.702 -35.231 21.503 1.00 33.59 713 ASN A C 1
ATOM 5791 O O . ASN A 1 713 ? 11.610 -34.013 21.621 1.00 33.59 713 ASN A O 1
ATOM 5795 N N . SER A 1 714 ? 12.783 -35.862 21.966 1.00 36.81 714 SER A N 1
ATOM 5796 C CA . SER A 1 714 ? 13.912 -35.140 22.580 1.00 36.81 714 SER A CA 1
ATOM 5797 C C . SER A 1 714 ? 15.259 -35.704 22.118 1.00 36.81 714 SER A C 1
ATOM 5799 O O . SER A 1 714 ? 15.930 -36.426 22.849 1.00 36.81 714 SER A O 1
ATOM 5801 N N . LEU A 1 715 ? 15.652 -35.406 20.879 1.00 42.50 715 LEU A N 1
ATOM 5802 C CA . LEU A 1 715 ? 16.912 -35.861 20.276 1.00 42.50 715 LEU A CA 1
ATOM 5803 C C . LEU A 1 715 ? 17.746 -34.662 19.802 1.00 42.50 715 LEU A C 1
ATOM 5805 O O . LEU A 1 715 ? 17.680 -34.336 18.625 1.00 42.50 715 LEU A O 1
ATOM 5809 N N . VAL A 1 716 ? 18.513 -34.002 20.689 1.00 42.72 716 VAL A N 1
ATOM 5810 C CA . VAL A 1 716 ? 19.620 -33.095 20.265 1.00 42.72 716 VAL A CA 1
ATOM 5811 C C . VAL A 1 716 ? 20.799 -32.991 21.267 1.00 42.72 716 VAL A C 1
ATOM 5813 O O . VAL A 1 716 ? 21.877 -32.547 20.887 1.00 42.72 716 VAL A O 1
ATOM 5816 N N . TYR A 1 717 ? 20.677 -33.378 22.543 1.00 48.34 717 TYR A N 1
ATOM 5817 C CA . TYR A 1 717 ? 21.657 -32.929 23.555 1.00 48.34 717 TYR A CA 1
ATOM 5818 C C . TYR A 1 717 ? 23.021 -33.672 23.629 1.00 48.34 717 TYR A C 1
ATOM 5820 O O . TYR A 1 717 ? 24.027 -32.982 23.802 1.00 48.34 717 TYR A O 1
ATOM 5828 N N . PRO A 1 718 ? 23.138 -35.008 23.480 1.00 46.72 718 PRO A N 1
ATOM 5829 C CA . PRO A 1 718 ? 24.435 -35.699 23.637 1.00 46.72 718 PRO A CA 1
ATOM 5830 C C . PRO A 1 718 ? 25.410 -35.513 22.455 1.00 46.72 718 PRO A C 1
ATOM 5832 O O . PRO A 1 718 ? 26.598 -35.232 22.652 1.00 46.72 718 PRO A O 1
ATOM 5835 N N . ASP A 1 719 ? 24.900 -35.578 21.220 1.00 46.53 719 ASP A N 1
ATOM 5836 C CA . ASP A 1 719 ? 25.709 -35.563 19.990 1.00 46.53 719 ASP A CA 1
ATOM 5837 C C . ASP A 1 719 ? 26.473 -34.248 19.779 1.00 46.53 719 ASP A C 1
ATOM 5839 O O . ASP A 1 719 ? 27.624 -34.235 19.328 1.00 46.53 719 ASP A O 1
ATOM 5843 N N . VAL A 1 720 ? 25.855 -33.120 20.140 1.00 47.78 720 VAL A N 1
ATOM 5844 C CA . VAL A 1 720 ? 26.428 -31.778 19.960 1.00 47.78 720 VAL A CA 1
ATOM 5845 C C . VAL A 1 720 ? 27.634 -31.561 20.881 1.00 47.78 720 VAL A C 1
ATOM 5847 O O . VAL A 1 720 ? 28.635 -30.970 20.467 1.00 47.78 720 VAL A O 1
ATOM 5850 N N . VAL A 1 721 ? 27.585 -32.085 22.108 1.00 51.38 721 VAL A N 1
ATOM 5851 C CA . VAL A 1 721 ? 28.659 -31.950 23.107 1.00 51.38 721 VAL A CA 1
ATOM 5852 C C . VAL A 1 721 ? 29.848 -32.843 22.756 1.00 51.38 721 VAL A C 1
ATOM 5854 O O . VAL A 1 721 ? 30.996 -32.394 22.805 1.00 51.38 721 VAL A O 1
ATOM 5857 N N . LEU A 1 722 ? 29.591 -34.077 22.313 1.00 50.53 722 LEU A N 1
ATOM 5858 C CA . LEU A 1 722 ? 30.627 -35.000 21.840 1.00 50.53 722 LEU A CA 1
ATOM 5859 C C . LEU A 1 722 ? 31.309 -34.492 20.562 1.00 50.53 722 LEU A C 1
ATOM 5861 O O . LEU A 1 722 ? 32.539 -34.560 20.446 1.00 50.53 722 LEU A O 1
ATOM 5865 N N . PHE A 1 723 ? 30.544 -33.941 19.616 1.00 48.22 723 PHE A N 1
ATOM 5866 C CA . PHE A 1 723 ? 31.085 -33.317 18.407 1.00 48.22 723 PHE A CA 1
ATOM 5867 C C . PHE A 1 723 ? 31.956 -32.094 18.735 1.00 48.22 723 PHE A C 1
ATOM 5869 O O . PHE A 1 723 ? 33.056 -31.943 18.186 1.00 48.22 723 PHE A O 1
ATOM 5876 N N . PHE A 1 724 ? 31.509 -31.252 19.670 1.00 53.03 724 PHE A N 1
ATOM 5877 C CA . PHE A 1 724 ? 32.248 -30.072 20.115 1.00 53.03 724 PHE A CA 1
ATOM 5878 C C . PHE A 1 724 ? 33.547 -30.438 20.852 1.00 53.03 724 PHE A C 1
ATOM 5880 O O . PHE A 1 724 ? 34.619 -29.955 20.480 1.00 53.03 724 PHE A O 1
ATOM 5887 N N . GLY A 1 725 ? 33.497 -31.367 21.812 1.00 54.22 725 GLY A N 1
ATOM 5888 C CA . GLY A 1 725 ? 34.685 -31.827 22.540 1.00 54.22 725 GLY A CA 1
ATOM 5889 C C . GLY A 1 725 ? 35.725 -32.482 21.621 1.00 54.22 725 GLY A C 1
ATOM 5890 O O . GLY A 1 725 ? 36.915 -32.170 21.693 1.00 54.22 725 GLY A O 1
ATOM 5891 N N . ARG A 1 726 ? 35.289 -33.301 20.651 1.00 53.19 726 ARG A N 1
ATOM 5892 C CA . ARG A 1 726 ? 36.186 -33.865 19.620 1.00 53.19 726 ARG A CA 1
ATOM 5893 C C . ARG A 1 726 ? 36.804 -32.780 18.732 1.00 53.19 726 ARG A C 1
ATOM 5895 O O . ARG A 1 726 ? 37.962 -32.917 18.331 1.00 53.19 726 ARG A O 1
ATOM 5902 N N . SER A 1 727 ? 36.068 -31.709 18.438 1.00 50.31 727 SER A N 1
ATOM 5903 C CA . SER A 1 727 ? 36.555 -30.569 17.651 1.00 50.31 727 SER A CA 1
ATOM 5904 C C . SER A 1 727 ? 37.590 -29.736 18.416 1.00 50.31 727 SER A C 1
ATOM 5906 O O . SER A 1 727 ? 38.620 -29.377 17.841 1.00 50.31 727 SER A O 1
ATOM 5908 N N . MET A 1 728 ? 37.401 -29.524 19.724 1.00 53.62 728 MET A N 1
ATOM 5909 C CA . MET A 1 728 ? 38.400 -28.892 20.597 1.00 53.62 728 MET A CA 1
ATOM 5910 C C . MET A 1 728 ? 39.690 -29.713 20.690 1.00 53.62 728 MET A C 1
ATOM 5912 O O . MET A 1 728 ? 40.776 -29.167 20.485 1.00 53.62 728 MET A O 1
ATOM 5916 N N . CYS A 1 729 ? 39.593 -31.032 20.898 1.00 52.59 729 CYS A N 1
ATOM 5917 C CA . CYS A 1 729 ? 40.763 -31.918 20.920 1.00 52.59 729 CYS A CA 1
ATOM 5918 C C . CYS A 1 729 ? 41.541 -31.879 19.592 1.00 52.59 729 CYS A C 1
ATOM 5920 O O . CYS A 1 729 ? 42.773 -31.910 19.588 1.00 52.59 729 CYS A O 1
ATOM 5922 N N . ARG A 1 730 ? 40.849 -31.774 18.447 1.00 51.19 730 ARG A N 1
ATOM 5923 C CA . ARG A 1 730 ? 41.490 -31.610 17.127 1.00 51.19 730 ARG A CA 1
ATOM 5924 C C . ARG A 1 730 ? 42.175 -30.248 16.981 1.00 51.19 730 ARG A C 1
ATOM 5926 O O . ARG A 1 730 ? 43.299 -30.207 16.483 1.00 51.19 730 ARG A O 1
ATOM 5933 N N . ALA A 1 731 ? 41.545 -29.164 17.436 1.00 49.38 731 ALA A N 1
ATOM 5934 C CA . ALA A 1 731 ? 42.109 -27.813 17.388 1.00 49.38 731 ALA A CA 1
ATOM 5935 C C . ALA A 1 731 ? 43.366 -27.668 18.268 1.00 49.38 731 ALA A C 1
ATOM 5937 O O . ALA A 1 731 ? 44.373 -27.117 17.820 1.00 49.38 731 ALA A O 1
ATOM 5938 N N . LEU A 1 732 ? 43.351 -28.237 19.478 1.00 52.50 732 LEU A N 1
ATOM 5939 C CA . LEU A 1 732 ? 44.510 -28.289 20.377 1.00 52.50 732 LEU A CA 1
ATOM 5940 C C . LEU A 1 732 ? 45.660 -29.104 19.771 1.00 52.50 732 LEU A C 1
ATOM 5942 O O . LEU A 1 732 ? 46.797 -28.632 19.724 1.00 52.50 732 LEU A O 1
ATOM 5946 N N . ARG A 1 733 ? 45.380 -30.299 19.233 1.00 51.00 733 ARG A N 1
ATOM 5947 C CA . ARG A 1 733 ? 46.393 -31.139 18.562 1.00 51.00 733 ARG A CA 1
ATOM 5948 C C . ARG A 1 733 ? 47.004 -30.451 17.334 1.00 51.00 733 ARG A C 1
ATOM 5950 O O . ARG A 1 733 ? 48.191 -30.634 17.065 1.00 51.00 733 ARG A O 1
ATOM 5957 N N . ALA A 1 734 ? 46.218 -29.654 16.605 1.00 47.25 734 ALA A N 1
ATOM 5958 C CA . ALA A 1 734 ? 46.694 -28.859 15.473 1.00 47.25 734 ALA A CA 1
ATOM 5959 C C . ALA A 1 734 ? 47.621 -27.709 15.910 1.00 47.25 734 ALA A C 1
ATOM 5961 O O . ALA A 1 734 ? 48.650 -27.503 15.271 1.00 47.25 734 ALA A O 1
ATOM 5962 N N . LYS A 1 735 ? 47.318 -27.020 17.022 1.00 46.50 735 LYS A N 1
ATOM 5963 C CA . LYS A 1 735 ? 48.200 -25.988 17.602 1.00 46.50 735 LYS A CA 1
ATOM 5964 C C . LYS A 1 735 ? 49.494 -26.564 18.197 1.00 46.50 735 LYS A C 1
ATOM 5966 O O . LYS A 1 735 ? 50.547 -25.966 18.017 1.00 46.50 735 LYS A O 1
ATOM 5971 N N . ASN A 1 736 ? 49.459 -27.739 18.831 1.00 46.91 736 ASN A N 1
ATOM 5972 C CA . ASN A 1 736 ? 50.660 -28.380 19.392 1.00 46.91 736 ASN A CA 1
ATOM 5973 C C . ASN A 1 736 ? 51.687 -28.759 18.299 1.00 46.91 736 ASN A C 1
ATOM 5975 O O . ASN A 1 736 ? 52.885 -28.530 18.458 1.00 46.91 736 ASN A O 1
ATOM 5979 N N . LYS A 1 737 ? 51.229 -29.213 17.121 1.00 43.91 737 LYS A N 1
ATOM 5980 C CA . LYS A 1 737 ? 52.113 -29.454 15.961 1.00 43.91 737 LYS A CA 1
ATOM 5981 C C . LYS A 1 737 ? 52.865 -28.203 15.469 1.00 43.91 737 LYS A C 1
ATOM 5983 O O . LYS A 1 737 ? 53.828 -28.353 14.724 1.00 43.91 737 LYS A O 1
ATOM 5988 N N . LEU A 1 738 ? 52.446 -27.005 15.882 1.00 41.25 738 LEU A N 1
ATOM 5989 C CA . LEU A 1 738 ? 53.022 -25.711 15.511 1.00 41.25 738 LEU A CA 1
ATOM 5990 C C . LEU A 1 738 ? 53.901 -25.070 16.606 1.00 41.25 738 LEU A C 1
ATOM 5992 O O . LEU A 1 738 ? 54.425 -23.989 16.357 1.00 41.25 738 LEU A O 1
ATOM 5996 N N . GLY A 1 739 ? 54.078 -25.685 17.790 1.00 42.62 739 GLY A N 1
ATOM 5997 C CA . GLY A 1 739 ? 54.457 -24.910 18.985 1.00 42.62 739 GLY A CA 1
ATOM 5998 C C . GLY A 1 739 ? 55.341 -25.539 20.068 1.00 42.62 739 GLY A C 1
ATOM 5999 O O . GLY A 1 739 ? 55.325 -25.018 21.172 1.00 42.62 739 GLY A O 1
ATOM 6000 N N . PHE A 1 740 ? 56.143 -26.580 19.802 1.00 41.03 740 PHE A N 1
ATOM 6001 C CA . PHE A 1 740 ? 57.261 -26.943 20.703 1.00 41.03 740 PHE A CA 1
ATOM 6002 C C . PHE A 1 740 ? 58.586 -27.066 19.963 1.00 41.03 740 PHE A C 1
ATOM 6004 O O . PHE A 1 740 ? 59.181 -28.137 19.866 1.00 41.03 740 PHE A O 1
ATOM 6011 N N . VAL A 1 741 ? 59.069 -25.925 19.482 1.00 35.50 741 VAL A N 1
ATOM 6012 C CA . VAL A 1 741 ? 60.502 -25.637 19.450 1.00 35.50 741 VAL A CA 1
ATOM 6013 C C . VAL A 1 741 ? 60.649 -24.243 20.047 1.00 35.50 741 VAL A C 1
ATOM 6015 O O . VAL A 1 741 ? 60.348 -23.264 19.373 1.00 35.50 741 VAL A O 1
ATOM 6018 N N . ASN A 1 742 ? 61.060 -24.216 21.319 1.00 32.44 742 ASN A N 1
ATOM 6019 C CA . ASN A 1 742 ? 61.489 -23.083 22.158 1.00 32.44 742 ASN A CA 1
ATOM 6020 C C . ASN A 1 742 ? 60.626 -22.869 23.410 1.00 32.44 742 ASN A C 1
ATOM 6022 O O . ASN A 1 742 ? 59.952 -21.855 23.537 1.00 32.44 742 ASN A O 1
ATOM 6026 N N . ASP A 1 743 ? 60.740 -23.800 24.362 1.00 29.86 743 ASP A N 1
ATOM 6027 C CA . ASP A 1 743 ? 60.573 -23.490 25.784 1.00 29.86 743 ASP A CA 1
ATOM 6028 C C . ASP A 1 743 ? 61.948 -23.512 26.467 1.00 29.86 743 ASP A C 1
ATOM 6030 O O . ASP A 1 743 ? 62.662 -24.514 26.441 1.00 29.86 743 ASP A O 1
ATOM 6034 N N . CYS A 1 744 ? 62.288 -22.386 27.082 1.00 25.03 744 CYS A N 1
ATOM 6035 C CA . CYS A 1 744 ? 62.977 -22.249 28.365 1.00 25.03 744 CYS A CA 1
ATOM 6036 C C . CYS A 1 744 ? 62.410 -20.918 28.875 1.00 25.03 744 CYS A C 1
ATOM 6038 O O . CYS A 1 744 ? 62.642 -19.888 28.255 1.00 25.03 744 CYS A O 1
ATOM 6040 N N . SER A 1 745 ? 61.587 -20.823 29.913 1.00 28.92 745 SER A N 1
ATOM 6041 C CA . SER A 1 745 ? 61.734 -21.321 31.282 1.00 28.92 745 SER A CA 1
ATOM 6042 C C . SER A 1 745 ? 60.830 -20.412 32.129 1.00 28.92 745 SER A C 1
ATOM 6044 O O . SER A 1 745 ? 60.919 -19.203 31.926 1.00 28.92 745 SER A O 1
ATOM 6046 N N . CYS A 1 746 ? 60.005 -20.945 33.037 1.00 26.91 746 CYS A N 1
ATOM 6047 C CA . CYS A 1 746 ? 59.668 -20.416 34.378 1.00 26.91 746 CYS A CA 1
ATOM 6048 C C . CYS A 1 746 ? 58.432 -21.151 34.934 1.00 26.91 746 CYS A C 1
ATOM 6050 O O . CYS A 1 746 ? 57.491 -21.434 34.205 1.00 26.91 746 CYS A O 1
ATOM 6052 N N . GLY A 1 747 ? 58.498 -21.511 36.219 1.00 27.25 747 GLY A N 1
ATOM 6053 C CA . GLY A 1 747 ? 57.687 -22.541 36.871 1.00 27.25 747 GLY A CA 1
ATOM 6054 C C . GLY A 1 747 ? 56.321 -22.129 37.454 1.00 27.25 747 GLY A C 1
ATOM 6055 O O . GLY A 1 747 ? 55.817 -21.043 37.179 1.00 27.25 747 GLY A O 1
ATOM 6056 N N . PRO A 1 748 ? 55.725 -23.025 38.269 1.00 36.84 748 PRO A N 1
ATOM 6057 C CA . PRO A 1 748 ? 54.286 -23.120 38.493 1.00 36.84 748 PRO A CA 1
ATOM 6058 C C . PRO A 1 748 ? 53.839 -22.436 39.792 1.00 36.84 748 PRO A C 1
ATOM 6060 O O . PRO A 1 748 ? 54.515 -22.544 40.812 1.00 36.84 748 PRO A O 1
ATOM 6063 N N . SER A 1 749 ? 52.667 -21.798 39.796 1.00 26.67 749 SER A N 1
ATOM 6064 C CA . SER A 1 749 ? 51.781 -21.743 40.975 1.00 26.67 749 SER A CA 1
ATOM 6065 C C . SER A 1 749 ? 50.461 -21.043 40.650 1.00 26.67 749 SER A C 1
ATOM 6067 O O . SER A 1 749 ? 50.460 -19.998 40.008 1.00 26.67 749 SER A O 1
ATOM 6069 N N . SER A 1 750 ? 49.367 -21.615 41.174 1.00 24.64 750 SER A N 1
ATOM 6070 C CA . SER A 1 750 ? 47.944 -21.291 40.947 1.00 24.64 750 SER A CA 1
ATOM 6071 C C . SER A 1 750 ? 47.514 -21.551 39.496 1.00 24.64 750 SER A C 1
ATOM 6073 O O . SER A 1 750 ? 48.219 -21.168 38.580 1.00 24.64 750 SER A O 1
ATOM 6075 N N . TRP A 1 751 ? 46.463 -22.309 39.187 1.00 28.00 751 TRP A N 1
ATOM 6076 C CA . TRP A 1 751 ? 45.078 -22.115 39.611 1.00 28.00 751 TRP A CA 1
ATOM 6077 C C . TRP A 1 751 ? 44.281 -23.431 39.490 1.00 28.00 751 TRP A C 1
ATOM 6079 O O . TRP A 1 751 ? 44.414 -24.145 38.498 1.00 28.00 751 TRP A O 1
ATOM 6089 N N . THR A 1 752 ? 43.494 -23.735 40.527 1.00 27.98 752 THR A N 1
ATOM 6090 C CA . THR A 1 752 ? 42.325 -24.640 40.521 1.00 27.98 752 THR A CA 1
ATOM 6091 C C . THR A 1 752 ? 41.136 -23.993 39.843 1.00 27.98 752 THR A C 1
ATOM 6093 O O . THR A 1 752 ? 40.988 -22.765 40.061 1.00 27.98 752 THR A O 1
#